Protein AF-0000000084949164 (afdb_homodimer)

Nearest PDB structures (foldseek):
  7dkm-assembly1_A  TM=8.802E-01  e=1.408E-26  Homo sapiens
  6rih-assembly1_B  TM=8.569E-01  e=6.560E-25  Homo sapiens
  6bii-assembly1_B  TM=7.838E-01  e=1.139E-25  Pyrococcus yayanosii CH1
  4g2n-assembly1_A  TM=8.107E-01  e=1.760E-22  Polaromonas sp. JS666
  5v72-assembly2_B  TM=7.935E-01  e=1.151E-20  Sinorhizobium meliloti 1021

Organism: Flavobacterium columnare (strain ATCC 49512 / CIP 103533 / TG 44/87) (NCBI:txid1041826)

Secondary structure (DSSP, 8-state):
-EEEETT---HHHHHHHHHTT-EEE-----GGGHHHHHHHTT--EEEE-SSS-EEHHHHHH-TT--EEEESSS--TTEE--TT-SS-PEEE--TTTTHHHHHHHHHHHHHHHHTTHHHHHHHHHHHTTTSHHHHHHHTTTB--STTPEEEEE--SHHHHHHHHHHHHTT-EEEEE-SS-EEEEEEEE-TTS-EEEEEEEEE-HHHHTTT-SEEEE-----SS-SBSHHHHHHSPTTEEEEE-S-GGGB-HHHHHHHHHTTSEEEEEES--TTTTS--HHHHH-TTEEE-SS-TT-BHHHHHHHHHHHHHHHHHHH-/-EEEETT---HHHHHHHHHTT-EEE-----GGGHHHHHHHTT--EEEE-SSS-EEHHHHHH-TT--EEEESSS--TTEE--TTSSS-PEEE--TTTTHHHHHHHHHHHHHHHHTTHHHHHHHHHHHTTTSHHHHHHHTTTB--STTPEEEEE--SHHHHHHHHHHHHTT-EEEEE-SS-EEEEEEEE-TTS-EEEEEEEEE-HHHHTTT-SEEEE-----SS-SBSHHHHHHSPTTEEEEE-S-GGGB-HHHHHHHHHTTSEEEEEES--TTTTS--HHHHH-TTEEE-SS-TT-BHHHHHHHHHHHHHHHHHHH-

Structure (mmCIF, N/CA/C/O backbone):
data_AF-0000000084949164-model_v1
#
loop_
_entity.id
_entity.type
_entity.pdbx_description
1 polymer 'D-3-phosphoglycerate dehydrogenase'
#
loop_
_atom_site.group_PDB
_atom_site.id
_atom_site.type_symbol
_atom_site.label_atom_id
_atom_site.label_alt_id
_atom_site.label_comp_id
_atom_site.label_asym_id
_atom_site.label_entity_id
_atom_site.label_seq_id
_atom_site.pdbx_PDB_ins_code
_atom_site.Cartn_x
_atom_site.Cartn_y
_atom_site.Cartn_z
_atom_site.occupancy
_atom_site.B_iso_or_equiv
_atom_site.auth_seq_id
_atom_site.auth_comp_id
_atom_site.auth_asym_id
_atom_site.auth_atom_id
_atom_site.pdbx_PDB_model_num
ATOM 1 N N . MET A 1 1 ? -8.484 35.375 24.781 1 91.06 1 MET A N 1
ATOM 2 C CA . MET A 1 1 ? -7.48 35.562 23.75 1 91.06 1 MET A CA 1
ATOM 3 C C . MET A 1 1 ? -8.031 35.188 22.375 1 91.06 1 MET A C 1
ATOM 5 O O . MET A 1 1 ? -8.828 34.25 22.25 1 91.06 1 MET A O 1
ATOM 9 N N . LYS A 1 2 ? -7.645 36.031 21.406 1 96.62 2 LYS A N 1
ATOM 10 C CA . LYS A 1 2 ? -8.18 35.844 20.062 1 96.62 2 LYS A CA 1
ATOM 11 C C . LYS A 1 2 ? -7.168 35.125 19.156 1 96.62 2 LYS A C 1
ATOM 13 O O . LYS A 1 2 ? -5.988 35.469 19.141 1 96.62 2 LYS A O 1
ATOM 18 N N . ILE A 1 3 ? -7.68 34.062 18.562 1 98.12 3 ILE A N 1
ATOM 19 C CA . ILE A 1 3 ? -6.871 33.219 17.688 1 98.12 3 ILE A CA 1
ATOM 20 C C . ILE A 1 3 ? -7.383 33.344 16.25 1 98.12 3 ILE A C 1
ATOM 22 O O . ILE A 1 3 ? -8.594 33.344 16.016 1 98.12 3 ILE A O 1
ATOM 26 N N . LEU A 1 4 ? -6.512 33.562 15.312 1 98.44 4 LEU A N 1
ATOM 27 C CA . LEU A 1 4 ? -6.848 33.375 13.906 1 98.44 4 LEU A CA 1
ATOM 28 C C . LEU A 1 4 ? -6.23 32.062 13.375 1 98.44 4 LEU A C 1
ATOM 30 O O . LEU A 1 4 ? -5.008 31.922 13.359 1 98.44 4 LEU A O 1
ATOM 34 N N . ALA A 1 5 ? -7.074 31.156 13.047 1 98 5 ALA A N 1
ATOM 35 C CA . ALA A 1 5 ? -6.641 29.953 12.32 1 98 5 ALA A CA 1
ATOM 36 C C . ALA A 1 5 ? -6.793 30.156 10.812 1 98 5 ALA A C 1
ATOM 38 O O . ALA A 1 5 ? -7.785 29.703 10.227 1 98 5 ALA A O 1
ATOM 39 N N . ASN A 1 6 ? -5.746 30.734 10.234 1 96.94 6 ASN A N 1
ATOM 40 C CA . ASN A 1 6 ? -5.852 31.203 8.859 1 96.94 6 ASN A CA 1
ATOM 41 C C . ASN A 1 6 ? -6.016 30.047 7.875 1 96.94 6 ASN A C 1
ATOM 43 O O . ASN A 1 6 ? -6.598 30.219 6.801 1 96.94 6 ASN A O 1
ATOM 47 N N . ASP A 1 7 ? -5.516 28.859 8.219 1 93.19 7 ASP A N 1
ATOM 48 C CA . ASP A 1 7 ? -5.613 27.703 7.332 1 93.19 7 ASP A CA 1
ATOM 49 C C . ASP A 1 7 ? -6.531 26.625 7.93 1 93.19 7 ASP A C 1
ATOM 51 O O . ASP A 1 7 ? -6.434 25.453 7.57 1 93.19 7 ASP A O 1
ATOM 55 N N . GLY A 1 8 ? -7.27 27.078 8.922 1 93.5 8 GLY A N 1
ATOM 56 C CA . GLY A 1 8 ? -8.289 26.203 9.477 1 93.5 8 GLY A CA 1
ATOM 57 C C . GLY A 1 8 ? -7.801 25.422 10.68 1 93.5 8 GLY A C 1
ATOM 58 O O . GLY A 1 8 ? -6.598 25.375 10.953 1 93.5 8 GLY A O 1
ATOM 59 N N . LEU A 1 9 ? -8.766 24.922 11.414 1 95.75 9 LEU A N 1
ATOM 60 C CA . LEU A 1 9 ? -8.594 24 12.531 1 95.75 9 LEU A CA 1
ATOM 61 C C . LEU A 1 9 ? -9.711 22.953 12.562 1 95.75 9 LEU A C 1
ATOM 63 O O . LEU A 1 9 ? -10.828 23.234 12.125 1 95.75 9 LEU A O 1
ATOM 67 N N . SER A 1 10 ? -9.312 21.812 13.094 1 95.69 10 SER A N 1
ATOM 68 C CA . SER A 1 10 ? -10.336 20.781 13.195 1 95.69 10 SER A CA 1
ATOM 69 C C . SER A 1 10 ? -11.438 21.188 14.172 1 95.69 10 SER A C 1
ATOM 71 O O . SER A 1 10 ? -11.211 22 15.07 1 95.69 10 SER A O 1
ATOM 73 N N . ASN A 1 11 ? -12.617 20.594 14.039 1 96 11 ASN A N 1
ATOM 74 C CA . ASN A 1 11 ? -13.742 20.891 14.914 1 96 11 ASN A CA 1
ATOM 75 C C . ASN A 1 11 ? -13.43 20.562 16.375 1 96 11 ASN A C 1
ATOM 77 O O . ASN A 1 11 ? -13.805 21.297 17.281 1 96 11 ASN A O 1
ATOM 81 N N . GLN A 1 12 ? -12.773 19.516 16.516 1 96.19 12 GLN A N 1
ATOM 82 C CA . GLN A 1 12 ? -12.422 19.125 17.875 1 96.19 12 GLN A CA 1
ATOM 83 C C . GLN A 1 12 ? -11.484 20.141 18.531 1 96.19 12 GLN A C 1
ATOM 85 O O . GLN A 1 12 ? -11.625 20.453 19.719 1 96.19 12 GLN A O 1
ATOM 90 N N . ALA A 1 13 ? -10.578 20.594 17.766 1 97.25 13 ALA A N 1
ATOM 91 C CA . ALA A 1 13 ? -9.648 21.594 18.281 1 97.25 13 ALA A CA 1
ATOM 92 C C . ALA A 1 13 ? -10.367 22.906 18.578 1 97.25 13 ALA A C 1
ATOM 94 O O . ALA A 1 13 ? -10.055 23.578 19.562 1 97.25 13 ALA A O 1
ATOM 95 N N . LEU A 1 14 ? -11.312 23.266 17.719 1 97.38 14 LEU A N 1
ATOM 96 C CA . LEU A 1 14 ? -12.109 24.469 17.953 1 97.38 14 LEU A CA 1
ATOM 97 C C . LEU A 1 14 ? -12.891 24.375 19.25 1 97.38 14 LEU A C 1
ATOM 99 O O . LEU A 1 14 ? -12.93 25.312 20.031 1 97.38 14 LEU A O 1
ATOM 103 N N . LEU A 1 15 ? -13.422 23.219 19.453 1 97.25 15 LEU A N 1
ATOM 104 C CA . LEU A 1 15 ? -14.188 22.984 20.672 1 97.25 15 LEU A CA 1
ATOM 105 C C . LEU A 1 15 ? -13.281 23.031 21.906 1 97.25 15 LEU A C 1
ATOM 107 O O . LEU A 1 15 ? -13.656 23.609 22.922 1 97.25 15 LEU A O 1
ATOM 111 N N . LEU A 1 16 ? -12.164 22.453 21.797 1 97.06 16 LEU A N 1
ATOM 112 C CA . LEU A 1 16 ? -11.195 22.438 22.891 1 97.06 16 LEU A CA 1
ATOM 113 C C . LEU A 1 16 ? -10.789 23.875 23.25 1 97.06 16 LEU A C 1
ATOM 115 O O . LEU A 1 16 ? -10.742 24.219 24.438 1 97.06 16 LEU A O 1
ATOM 119 N N . LEU A 1 1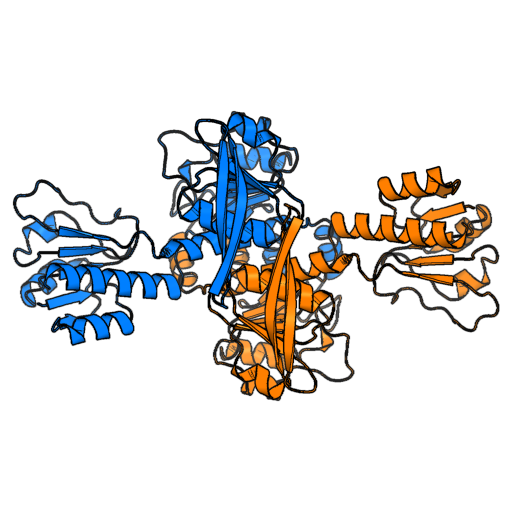7 ? -10.516 24.688 22.281 1 97.75 17 LEU A N 1
ATOM 120 C CA . LEU A 1 17 ? -10.094 26.062 22.5 1 97.75 17 LEU A CA 1
ATOM 121 C C . LEU A 1 17 ? -11.234 26.906 23.062 1 97.75 17 LEU A C 1
ATOM 123 O O . LEU A 1 17 ? -11.039 27.719 23.969 1 97.75 17 LEU A O 1
ATOM 127 N N . ASP A 1 18 ? -12.398 26.641 22.516 1 96.81 18 ASP A N 1
ATOM 128 C CA . ASP A 1 18 ? -13.586 27.359 22.984 1 96.81 18 ASP A CA 1
ATOM 129 C C . ASP A 1 18 ? -13.859 27.047 24.453 1 96.81 18 ASP A C 1
ATOM 131 O O . ASP A 1 18 ? -14.141 27.938 25.25 1 96.81 18 ASP A O 1
ATOM 135 N N . ASN A 1 19 ? -13.766 25.797 24.734 1 96.94 19 ASN A N 1
ATOM 136 C CA . ASN A 1 19 ? -13.992 25.344 26.109 1 96.94 19 ASN A CA 1
ATOM 137 C C . ASN A 1 19 ? -12.984 25.953 27.078 1 96.94 19 ASN A C 1
ATOM 139 O O . ASN A 1 19 ? -13.195 25.969 28.281 1 96.94 19 ASN A O 1
ATOM 143 N N . ASN A 1 20 ? -11.938 26.406 26.594 1 96.56 20 ASN A N 1
ATOM 144 C CA . ASN A 1 20 ? -10.906 27.031 27.422 1 96.56 20 ASN A CA 1
ATOM 145 C C . ASN A 1 20 ? -10.859 28.531 27.219 1 96.56 20 ASN A C 1
ATOM 147 O O . ASN A 1 20 ? -9.82 29.172 27.453 1 96.56 20 ASN A O 1
ATOM 151 N N . ARG A 1 21 ? -11.898 29.125 26.625 1 94.81 21 ARG A N 1
ATOM 152 C CA . ARG A 1 21 ? -12.203 30.547 26.594 1 94.81 21 ARG A CA 1
ATOM 153 C C . ARG A 1 21 ? -11.32 31.281 25.594 1 94.81 21 ARG A C 1
ATOM 155 O O . ARG A 1 21 ? -10.984 32.438 25.781 1 94.81 21 ARG A O 1
ATOM 162 N N . PHE A 1 22 ? -10.883 30.5 24.578 1 97.19 22 PHE A N 1
ATOM 163 C CA . PHE A 1 22 ? -10.242 31.141 23.438 1 97.19 22 PHE A CA 1
ATOM 164 C C . PHE A 1 22 ? -11.266 31.453 22.359 1 97.19 22 PHE A C 1
ATOM 166 O O . PHE A 1 22 ? -12.172 30.656 22.094 1 97.19 22 PHE A O 1
ATOM 173 N N . GLU A 1 23 ? -11.172 32.562 21.828 1 97.25 23 GLU A N 1
ATOM 174 C CA . GLU A 1 23 ? -11.977 32.906 20.656 1 97.25 23 GLU A CA 1
ATOM 175 C C . GLU A 1 23 ? -11.227 32.625 19.359 1 97.25 23 GLU A C 1
ATOM 177 O O . GLU A 1 23 ? -10.188 33.25 19.094 1 97.25 23 GLU A O 1
ATOM 182 N N . VAL A 1 24 ? -11.789 31.703 18.578 1 97.75 24 VAL A N 1
ATOM 183 C CA . VAL A 1 24 ? -11.07 31.297 17.391 1 97.75 24 VAL A CA 1
ATOM 184 C C . VAL A 1 24 ? -11.805 31.797 16.141 1 97.75 24 VAL A C 1
ATOM 186 O O . VAL A 1 24 ? -13 31.547 15.977 1 97.75 24 VAL A O 1
ATOM 189 N N . LEU A 1 25 ? -11.117 32.594 15.312 1 97.62 25 LEU A N 1
ATOM 190 C CA . LEU A 1 25 ? -11.578 32.969 13.977 1 97.62 25 LEU A CA 1
ATOM 191 C C . LEU A 1 25 ? -10.969 32.062 12.914 1 97.62 25 LEU A C 1
ATOM 193 O O . LEU A 1 25 ? -9.766 31.812 12.906 1 97.62 25 LEU A O 1
ATOM 197 N N . THR A 1 26 ? -11.797 31.5 12.023 1 96.38 26 THR A N 1
ATOM 198 C CA . THR A 1 26 ? -11.312 30.547 11.047 1 96.38 26 THR A CA 1
ATOM 199 C C . THR A 1 26 ? -11.414 31.109 9.633 1 96.38 26 THR A C 1
ATOM 201 O O . THR A 1 26 ? -11.25 30.375 8.648 1 96.38 26 THR A O 1
ATOM 204 N N . THR A 1 27 ? -11.617 32.375 9.547 1 94.5 27 THR A N 1
ATOM 205 C CA . THR A 1 27 ? -11.703 33.031 8.242 1 94.5 27 THR A CA 1
ATOM 206 C C . THR A 1 27 ? -10.352 33 7.543 1 94.5 27 THR A C 1
ATOM 208 O O . THR A 1 27 ? -9.336 33.406 8.125 1 94.5 27 THR A O 1
ATOM 211 N N . LYS A 1 28 ? -10.359 32.5 6.289 1 95.62 28 LYS A N 1
ATOM 212 C CA . LYS A 1 28 ? -9.125 32.531 5.52 1 95.62 28 LYS A CA 1
ATOM 213 C C . LYS A 1 28 ? -8.812 33.938 5.027 1 95.62 28 LYS A C 1
ATOM 215 O O . LYS A 1 28 ? -9.57 34.5 4.227 1 95.62 28 LYS A O 1
ATOM 220 N N . VAL A 1 29 ? -7.738 34.5 5.52 1 96.5 29 VAL A N 1
ATOM 221 C CA . VAL A 1 29 ? -7.312 35.844 5.145 1 96.5 29 VAL A CA 1
ATOM 222 C C . VAL A 1 29 ? -6.191 35.781 4.109 1 96.5 29 VAL A C 1
ATOM 224 O O . VAL A 1 29 ? -5.242 35 4.273 1 96.5 29 VAL A O 1
ATOM 227 N N . ALA A 1 30 ? -6.359 36.531 3.033 1 95.75 30 ALA A N 1
ATOM 228 C CA . ALA A 1 30 ? -5.348 36.562 1.979 1 95.75 30 ALA A CA 1
ATOM 229 C C . ALA A 1 30 ? -4.023 37.094 2.51 1 95.75 30 ALA A C 1
ATOM 231 O O . ALA A 1 30 ? -4.004 37.969 3.381 1 95.75 30 ALA A O 1
ATOM 232 N N . GLN A 1 31 ? -3.068 36.594 1.89 1 94.81 31 GLN A N 1
ATOM 233 C CA . GLN A 1 31 ? -1.706 36.938 2.291 1 94.81 31 GLN A CA 1
ATOM 234 C C . GLN A 1 31 ? -1.522 38.438 2.406 1 94.81 31 GLN A C 1
ATOM 236 O O . GLN A 1 31 ? -0.971 38.938 3.395 1 94.81 31 GLN A O 1
ATOM 241 N N . GLU A 1 32 ? -2.02 39.219 1.456 1 94.5 32 GLU A N 1
ATOM 242 C CA . GLU A 1 32 ? -1.801 40.656 1.359 1 94.5 32 GLU A CA 1
ATOM 243 C C . GLU A 1 32 ? -2.605 41.406 2.414 1 94.5 32 GLU A C 1
ATOM 245 O O . GLU A 1 32 ? -2.289 42.562 2.742 1 94.5 32 GLU A O 1
ATOM 250 N N . GLN A 1 33 ? -3.551 40.75 2.994 1 96.81 33 GLN A N 1
ATOM 251 C CA . GLN A 1 33 ? -4.434 41.406 3.951 1 96.81 33 GLN A CA 1
ATOM 252 C C . GLN A 1 33 ? -4.172 40.938 5.371 1 96.81 33 GLN A C 1
ATOM 254 O O . GLN A 1 33 ? -4.789 41.406 6.324 1 96.81 33 GLN A O 1
ATOM 259 N N . LEU A 1 34 ? -3.293 40.031 5.496 1 97.56 34 LEU A N 1
ATOM 260 C CA . LEU A 1 34 ? -3.109 39.281 6.742 1 97.56 34 LEU A CA 1
ATOM 261 C C . LEU A 1 34 ? -2.754 40.25 7.887 1 97.56 34 LEU A C 1
ATOM 263 O O . LEU A 1 34 ? -3.393 40.219 8.938 1 97.56 34 LEU A O 1
ATOM 267 N N . SER A 1 35 ? -1.786 41.125 7.715 1 96.62 35 SER A N 1
ATOM 268 C CA . SER A 1 35 ? -1.343 42.062 8.758 1 96.62 35 SER A CA 1
ATOM 269 C C . SER A 1 35 ? -2.475 42.969 9.195 1 96.62 35 SER A C 1
ATOM 271 O O . SER A 1 35 ? -2.678 43.188 10.391 1 96.62 35 SER A O 1
ATOM 273 N N . ASN A 1 36 ? -3.117 43.5 8.18 1 97.38 36 ASN A N 1
ATOM 274 C CA . ASN A 1 36 ? -4.238 44.406 8.477 1 97.38 36 ASN A CA 1
ATOM 275 C C . ASN A 1 36 ? -5.316 43.688 9.289 1 97.38 36 ASN A C 1
ATOM 277 O O . ASN A 1 36 ? -5.875 44.25 10.227 1 97.38 36 ASN A O 1
ATOM 281 N N . TYR A 1 37 ? -5.645 42.5 8.875 1 97.94 37 TYR A N 1
ATOM 282 C CA . TYR A 1 37 ? -6.66 41.719 9.57 1 97.94 37 TYR A CA 1
ATOM 283 C C . TYR A 1 37 ? -6.234 41.438 11.008 1 97.94 37 TYR A C 1
ATOM 285 O O . TYR A 1 37 ? -7.039 41.562 11.938 1 97.94 37 TYR A O 1
ATOM 293 N N . LEU A 1 38 ? -5.023 41 11.18 1 97.62 38 LEU A N 1
ATOM 294 C CA . LEU A 1 38 ? -4.488 40.719 12.5 1 97.62 38 LEU A CA 1
ATOM 295 C C . LEU A 1 38 ? -4.602 41.906 13.422 1 97.62 38 LEU A C 1
ATOM 297 O O . LEU A 1 38 ? -5.004 41.781 14.578 1 97.62 38 LEU A O 1
ATOM 301 N N . ASN A 1 39 ? -4.273 43.094 12.891 1 97.38 39 ASN A N 1
ATOM 302 C CA . ASN A 1 39 ? -4.332 44.312 13.68 1 97.38 39 ASN A CA 1
ATOM 303 C C . ASN A 1 39 ? -5.77 44.719 13.984 1 97.38 39 ASN A C 1
ATOM 305 O O . ASN A 1 39 ? -6.109 45.031 15.133 1 97.38 39 ASN A O 1
ATOM 309 N N . LYS A 1 40 ? -6.512 44.719 12.898 1 97.38 40 LYS A N 1
ATOM 310 C CA . LYS A 1 40 ? -7.902 45.156 13.023 1 97.38 40 LYS A CA 1
ATOM 311 C C . LYS A 1 40 ? -8.648 44.312 14.055 1 97.38 40 LYS A C 1
ATOM 313 O O . LYS A 1 40 ? -9.477 44.812 14.805 1 97.38 40 LYS A O 1
ATOM 318 N N . ASN A 1 41 ? -8.352 43.062 14.109 1 97.38 41 ASN A N 1
ATOM 319 C CA . ASN A 1 41 ? -9.086 42.156 14.984 1 97.38 41 ASN A CA 1
ATOM 320 C C . ASN A 1 41 ? -8.32 41.844 16.266 1 97.38 41 ASN A C 1
ATOM 322 O O . ASN A 1 41 ? -8.719 41 17.047 1 97.38 41 ASN A O 1
ATOM 326 N N . GLN A 1 42 ? -7.172 42.469 16.484 1 97 42 GLN A N 1
ATOM 327 C CA . GLN A 1 42 ? -6.359 42.344 17.688 1 97 42 GLN A CA 1
ATOM 328 C C . GLN A 1 42 ? -6.008 40.875 17.969 1 97 42 GLN A C 1
ATOM 330 O O . GLN A 1 42 ? -6.18 40.406 19.094 1 97 42 GLN A O 1
ATOM 335 N N . ILE A 1 43 ? -5.66 40.188 16.891 1 97.44 43 ILE A N 1
ATOM 336 C CA . ILE A 1 43 ? -5.316 38.781 17.016 1 97.44 43 ILE A CA 1
ATOM 337 C C . ILE A 1 43 ? -4.031 38.625 17.812 1 97.44 43 ILE A C 1
ATOM 339 O O . ILE A 1 43 ? -3.041 39.312 17.547 1 97.44 43 ILE A O 1
ATOM 343 N N . GLU A 1 44 ? -4.02 37.719 18.766 1 96.69 44 GLU A N 1
ATOM 344 C CA . GLU A 1 44 ? -2.852 37.469 19.609 1 96.69 44 GLU A CA 1
ATOM 345 C C . GLU A 1 44 ? -2.137 36.188 19.188 1 96.69 44 GLU A C 1
ATOM 347 O O . GLU A 1 44 ? -0.938 36.031 19.438 1 96.69 44 GLU A O 1
ATOM 352 N N . ILE A 1 45 ? -2.889 35.219 18.656 1 97.44 45 ILE A N 1
ATOM 353 C CA . ILE A 1 45 ? -2.346 33.938 18.234 1 97.44 45 ILE A CA 1
ATOM 354 C C . ILE A 1 45 ? -2.723 33.656 16.781 1 97.44 45 ILE A C 1
ATOM 356 O O . ILE A 1 45 ? -3.896 33.75 16.422 1 97.44 45 ILE A O 1
ATOM 360 N N . LEU A 1 46 ? -1.735 33.406 15.992 1 97.69 46 LEU A N 1
ATOM 361 C CA . LEU A 1 46 ? -1.943 33.062 14.586 1 97.69 46 LEU A CA 1
ATOM 362 C C . LEU A 1 46 ? -1.558 31.609 14.32 1 97.69 46 LEU A C 1
ATOM 364 O O . LEU A 1 46 ? -0.43 31.203 14.609 1 97.69 46 LEU A O 1
ATOM 368 N N . ILE A 1 47 ? -2.504 30.828 13.867 1 97.38 47 ILE A N 1
ATOM 369 C CA . ILE A 1 47 ? -2.256 29.438 13.484 1 97.38 47 ILE A CA 1
ATOM 370 C C . ILE A 1 47 ? -2.27 29.328 11.961 1 97.38 47 ILE A C 1
ATOM 372 O O . ILE A 1 47 ? -3.213 29.766 11.305 1 97.38 47 ILE A O 1
ATOM 376 N N . VAL A 1 48 ? -1.194 28.766 11.453 1 96 48 VAL A N 1
ATOM 377 C CA . VAL A 1 48 ? -1.091 28.703 10 1 96 48 VAL A CA 1
ATOM 378 C C . VAL A 1 48 ? -0.634 27.312 9.57 1 96 48 VAL A C 1
ATOM 380 O O . VAL A 1 48 ? -0.067 26.562 10.375 1 96 48 VAL A O 1
ATOM 383 N N . GLY A 1 49 ? -1.026 26.984 8.344 1 91.94 49 GLY A N 1
ATOM 384 C CA . GLY A 1 49 ? -0.441 25.844 7.656 1 91.94 49 GLY A CA 1
ATOM 385 C C . GLY A 1 49 ? 0.666 26.234 6.691 1 91.94 49 GLY A C 1
ATOM 386 O O . GLY A 1 49 ? 1.349 27.234 6.898 1 91.94 49 GLY A O 1
ATOM 387 N N . ASN A 1 50 ? 0.885 25.375 5.676 1 84.62 50 ASN A N 1
ATOM 388 C CA . ASN A 1 50 ? 1.952 25.609 4.707 1 84.62 50 ASN A CA 1
ATOM 389 C C . ASN A 1 50 ? 1.603 26.75 3.744 1 84.62 50 ASN A C 1
ATOM 391 O O . ASN A 1 50 ? 2.492 27.375 3.174 1 84.62 50 ASN A O 1
ATOM 395 N N . ALA A 1 51 ? 0.362 27.047 3.615 1 83.19 51 ALA A N 1
ATOM 396 C CA . ALA A 1 51 ? -0.115 27.969 2.588 1 83.19 51 ALA A CA 1
ATOM 397 C C . ALA A 1 51 ? 0.138 29.422 2.99 1 83.19 51 ALA A C 1
ATOM 399 O O . ALA A 1 51 ? 0.283 30.281 2.131 1 83.19 51 ALA A O 1
ATOM 400 N N . THR A 1 52 ? 0.172 29.719 4.266 1 92.31 52 THR A N 1
ATOM 401 C CA . THR A 1 52 ? 0.348 31.078 4.773 1 92.31 52 THR A CA 1
ATOM 402 C C . THR A 1 52 ? 1.82 31.359 5.055 1 92.31 52 THR A C 1
ATOM 404 O O . THR A 1 52 ? 2.479 30.609 5.77 1 92.31 52 THR A O 1
ATOM 407 N N . LYS A 1 53 ? 2.279 32.438 4.492 1 93.5 53 LYS A N 1
ATOM 408 C CA . LYS A 1 53 ? 3.668 32.844 4.699 1 93.5 53 LYS A CA 1
ATOM 409 C C . LYS A 1 53 ? 3.781 33.906 5.793 1 93.5 53 LYS A C 1
ATOM 411 O O . LYS A 1 53 ? 2.984 34.844 5.84 1 93.5 53 LYS A O 1
ATOM 416 N N . ILE A 1 54 ? 4.703 33.688 6.621 1 94.62 54 ILE A N 1
ATOM 417 C CA . ILE A 1 54 ? 4.961 34.625 7.703 1 94.62 54 ILE A CA 1
ATOM 418 C C . ILE A 1 54 ? 6.383 35.156 7.59 1 94.62 54 ILE A C 1
ATOM 420 O O . ILE A 1 54 ? 7.348 34.406 7.648 1 94.62 54 ILE A O 1
ATOM 424 N N . ASN A 1 55 ? 6.477 36.406 7.32 1 93.06 55 ASN A N 1
ATOM 425 C CA . ASN A 1 55 ? 7.781 37.062 7.27 1 93.06 55 ASN A CA 1
ATOM 426 C C . ASN A 1 55 ? 7.934 38.094 8.383 1 93.06 55 ASN A C 1
ATOM 428 O O . ASN A 1 55 ? 7.004 38.312 9.164 1 93.06 55 ASN A O 1
ATOM 432 N N . GLN A 1 56 ? 9.078 38.719 8.391 1 91.31 56 GLN A N 1
ATOM 433 C CA . GLN A 1 56 ? 9.422 39.625 9.469 1 91.31 56 GLN A CA 1
ATOM 434 C C . GLN A 1 56 ? 8.492 40.844 9.469 1 91.31 56 GLN A C 1
ATOM 436 O O . GLN A 1 56 ? 8.18 41.375 10.531 1 91.31 56 GLN A O 1
ATOM 441 N N . SER A 1 57 ? 8.016 41.219 8.328 1 91.88 57 SER A N 1
ATOM 442 C CA . SER A 1 57 ? 7.133 42.375 8.203 1 91.88 57 SER A CA 1
ATOM 443 C C . SER A 1 57 ? 5.852 42.188 9.008 1 91.88 57 SER A C 1
ATOM 445 O O . SER A 1 57 ? 5.359 43.156 9.625 1 91.88 57 SER A O 1
ATOM 447 N N . ILE A 1 58 ? 5.336 40.969 8.992 1 92.94 58 ILE A N 1
ATOM 448 C CA . ILE A 1 58 ? 4.117 40.688 9.742 1 92.94 58 ILE A CA 1
ATOM 449 C C . ILE A 1 58 ? 4.375 40.875 11.234 1 92.94 58 ILE A C 1
ATOM 451 O O . ILE A 1 58 ? 3.553 41.438 11.945 1 92.94 58 ILE A O 1
ATOM 455 N N . ILE A 1 59 ? 5.48 40.406 11.68 1 91.25 59 ILE A N 1
ATOM 456 C CA . ILE A 1 59 ? 5.84 40.5 13.094 1 91.25 59 ILE A CA 1
ATOM 457 C C . ILE A 1 59 ? 5.984 41.969 13.492 1 91.25 59 ILE A C 1
ATOM 459 O O . ILE A 1 59 ? 5.504 42.375 14.547 1 91.25 59 ILE A O 1
ATOM 463 N N . ASN A 1 60 ? 6.59 42.75 12.594 1 90.25 60 ASN A N 1
ATOM 464 C CA . ASN A 1 60 ? 6.867 44.156 12.867 1 90.25 60 ASN A CA 1
ATOM 465 C C . ASN A 1 60 ? 5.59 44.969 12.891 1 90.25 60 ASN A C 1
ATOM 467 O O . ASN A 1 60 ? 5.504 45.969 13.609 1 90.25 60 ASN A O 1
ATOM 471 N N . THR A 1 61 ? 4.66 44.531 12.188 1 92.75 61 THR A N 1
ATOM 472 C CA . THR A 1 61 ? 3.488 45.375 11.992 1 92.75 61 THR A CA 1
ATOM 473 C C . THR A 1 61 ? 2.328 44.906 12.859 1 92.75 61 THR A C 1
ATOM 475 O O . THR A 1 61 ? 1.269 45.531 12.891 1 92.75 61 THR A O 1
ATOM 478 N N . CYS A 1 62 ? 2.484 43.812 13.516 1 94.38 62 CYS A N 1
ATOM 479 C CA . CYS A 1 62 ? 1.422 43.281 14.359 1 94.38 62 CYS A CA 1
ATOM 480 C C . CYS A 1 62 ? 1.892 43.125 15.805 1 94.38 62 CYS A C 1
ATOM 482 O O . CYS A 1 62 ? 2.111 42.031 16.266 1 94.38 62 CYS A O 1
ATOM 484 N N . PRO A 1 63 ? 1.856 44.188 16.562 1 91.44 63 PRO A N 1
ATOM 485 C CA . PRO A 1 63 ? 2.432 44.156 17.906 1 91.44 63 PRO A CA 1
ATOM 486 C C . PRO A 1 63 ? 1.633 43.281 18.875 1 91.44 63 PRO A C 1
ATOM 488 O O . PRO A 1 63 ? 2.162 42.875 19.906 1 91.44 63 PRO A O 1
ATOM 491 N N . ASN A 1 64 ? 0.39 43.031 18.578 1 93.75 64 ASN A N 1
ATOM 492 C CA . ASN A 1 64 ? -0.437 42.25 19.484 1 93.75 64 ASN A CA 1
ATOM 493 C C . ASN A 1 64 ? -0.133 40.75 19.344 1 93.75 64 ASN A C 1
ATOM 495 O O . ASN A 1 64 ? -0.522 39.969 20.203 1 93.75 64 ASN A O 1
ATOM 499 N N . LEU A 1 65 ? 0.445 40.344 18.25 1 94.75 65 LEU A N 1
ATOM 500 C CA . LEU A 1 65 ? 0.727 38.938 17.984 1 94.75 65 LEU A CA 1
ATOM 501 C C . LEU A 1 65 ? 1.759 38.406 18.953 1 94.75 65 LEU A C 1
ATOM 503 O O . LEU A 1 65 ? 2.846 38.969 19.094 1 94.75 65 LEU A O 1
ATOM 507 N N . LYS A 1 66 ? 1.391 37.312 19.609 1 93.31 66 LYS A N 1
ATOM 508 C CA . LYS A 1 66 ? 2.264 36.75 20.641 1 93.31 66 LYS A CA 1
ATOM 509 C C . LYS A 1 66 ? 2.74 35.375 20.25 1 93.31 66 LYS A C 1
ATOM 511 O O . LYS A 1 66 ? 3.836 34.938 20.641 1 93.31 66 LYS A O 1
ATOM 516 N N . ILE A 1 67 ? 1.915 34.625 19.578 1 95.25 67 ILE A N 1
ATOM 517 C CA . ILE A 1 67 ? 2.207 33.219 19.266 1 95.25 67 ILE A CA 1
ATOM 518 C C . ILE A 1 67 ? 1.907 32.938 17.781 1 95.25 67 ILE A C 1
ATOM 520 O O . ILE A 1 67 ? 0.896 33.406 17.266 1 95.25 67 ILE A O 1
ATOM 524 N N . ILE A 1 68 ? 2.754 32.281 17.141 1 95.75 68 ILE A N 1
ATOM 525 C CA . ILE A 1 68 ? 2.51 31.703 15.828 1 95.75 68 ILE A CA 1
ATOM 526 C C . ILE A 1 68 ? 2.594 30.188 15.906 1 95.75 68 ILE A C 1
ATOM 528 O O . ILE A 1 68 ? 3.613 29.625 16.328 1 95.75 68 ILE A O 1
ATOM 532 N N . GLY A 1 69 ? 1.49 29.578 15.633 1 95.69 69 GLY A N 1
ATOM 533 C CA . GLY A 1 69 ? 1.431 28.125 15.609 1 95.69 69 GLY A CA 1
ATOM 534 C C . GLY A 1 69 ? 1.402 27.547 14.203 1 95.69 69 GLY A C 1
ATOM 535 O O . GLY A 1 69 ? 0.48 27.828 13.438 1 95.69 69 GLY A O 1
ATOM 536 N N . LYS A 1 70 ? 2.363 26.844 13.914 1 95.44 70 LYS A N 1
ATOM 537 C CA . LYS A 1 70 ? 2.438 26.141 12.625 1 95.44 70 LYS A CA 1
ATOM 538 C C . LYS A 1 70 ? 1.886 24.734 12.727 1 95.44 70 LYS A C 1
ATOM 540 O O . LYS A 1 70 ? 2.369 23.922 13.531 1 95.44 70 LYS A O 1
ATOM 545 N N . LEU A 1 71 ? 0.853 24.453 11.906 1 93.5 71 LEU A N 1
ATOM 546 C CA . LEU A 1 71 ? 0.38 23.078 11.789 1 93.5 71 LEU A CA 1
ATOM 547 C C . LEU A 1 71 ? 1.304 22.25 10.891 1 93.5 71 LEU A C 1
ATOM 549 O O . LEU A 1 71 ? 1.16 22.266 9.664 1 93.5 71 LEU A O 1
ATOM 553 N N . GLY A 1 72 ? 2.164 21.469 11.461 1 89.12 72 GLY A N 1
ATOM 554 C CA . GLY A 1 72 ? 3.145 20.688 10.734 1 89.12 72 GLY A CA 1
ATOM 555 C C . GLY A 1 72 ? 4.516 20.688 11.383 1 89.12 72 GLY A C 1
ATOM 556 O O . GLY A 1 72 ? 4.742 21.406 12.359 1 89.12 72 GLY A O 1
ATOM 557 N N . LEU A 1 73 ? 5.379 19.906 10.867 1 78.69 73 LEU A N 1
ATOM 558 C CA . LEU A 1 73 ? 6.734 19.812 11.398 1 78.69 73 LEU A CA 1
ATOM 559 C C . LEU A 1 73 ? 7.625 20.906 10.82 1 78.69 73 LEU A C 1
ATOM 561 O O . LEU A 1 73 ? 8.359 21.562 11.555 1 78.69 73 LEU A O 1
ATOM 565 N N . GLU A 1 74 ? 7.535 21.094 9.523 1 75.94 74 GLU A N 1
ATOM 566 C CA . GLU A 1 74 ? 8.398 22.031 8.805 1 75.94 74 GLU A CA 1
ATOM 567 C C . GLU A 1 74 ? 7.906 23.469 8.953 1 75.94 74 GLU A C 1
ATOM 569 O O . GLU A 1 74 ? 6.703 23.719 8.914 1 75.94 74 GLU A O 1
ATOM 574 N N . MET A 1 75 ? 8.812 24.391 9.148 1 82.44 75 MET A N 1
ATOM 575 C CA . MET A 1 75 ? 8.461 25.797 9.359 1 82.44 75 MET A CA 1
ATOM 576 C C . MET A 1 75 ? 9.047 26.672 8.266 1 82.44 75 MET A C 1
ATOM 578 O O . MET A 1 75 ? 9.383 27.828 8.508 1 82.44 75 MET A O 1
ATOM 582 N N . ASP A 1 76 ? 9.125 26.094 7.105 1 80.44 76 ASP A N 1
ATOM 583 C CA . ASP A 1 76 ? 9.781 26.75 5.977 1 80.44 76 ASP A CA 1
ATOM 584 C C . ASP A 1 76 ? 9.047 28.031 5.582 1 80.44 76 ASP A C 1
ATOM 586 O O . ASP A 1 76 ? 9.648 28.953 5.043 1 80.44 76 ASP A O 1
ATOM 590 N N . ASN A 1 77 ? 7.824 28.109 5.863 1 87.5 77 ASN A N 1
ATOM 591 C CA . ASN A 1 77 ? 7.039 29.281 5.453 1 87.5 77 ASN A CA 1
ATOM 592 C C . ASN A 1 77 ? 7.078 30.375 6.508 1 87.5 77 ASN A C 1
ATOM 594 O O . ASN A 1 77 ? 6.434 31.422 6.352 1 87.5 77 ASN A O 1
ATOM 598 N N . ILE A 1 78 ? 7.793 30.156 7.531 1 91.69 78 ILE A N 1
ATOM 599 C CA . ILE A 1 78 ? 7.945 31.141 8.594 1 91.69 78 ILE A CA 1
ATOM 600 C C . ILE A 1 78 ? 9.391 31.625 8.641 1 91.69 78 ILE A C 1
ATOM 602 O O . ILE A 1 78 ? 10.273 30.922 9.125 1 91.69 78 ILE A O 1
ATOM 606 N N . ILE A 1 79 ? 9.609 32.781 8.086 1 90.94 79 ILE A N 1
ATOM 607 C CA . ILE A 1 79 ? 10.945 33.375 8.008 1 90.94 79 ILE A CA 1
ATOM 608 C C . ILE A 1 79 ? 11.016 34.625 8.867 1 90.94 79 ILE A C 1
ATOM 610 O O . ILE A 1 79 ? 10.781 35.719 8.383 1 90.94 79 ILE A O 1
ATOM 614 N N . ILE A 1 80 ? 11.359 34.531 10.086 1 87.69 80 ILE A N 1
ATOM 615 C CA . ILE A 1 80 ? 11.391 35.656 11.016 1 87.69 80 ILE A CA 1
ATOM 616 C C . ILE A 1 80 ? 12.711 35.656 11.781 1 87.69 80 ILE A C 1
ATOM 618 O O . ILE A 1 80 ? 13.398 34.625 11.859 1 87.69 80 ILE A O 1
ATOM 622 N N . ASP A 1 81 ? 13.109 36.812 12.164 1 82.69 81 ASP A N 1
ATOM 623 C CA . ASP A 1 81 ? 14.266 36.938 13.047 1 82.69 81 ASP A CA 1
ATOM 624 C C . ASP A 1 81 ? 13.914 36.531 14.477 1 82.69 81 ASP A C 1
ATOM 626 O O . ASP A 1 81 ? 13.141 37.219 15.148 1 82.69 81 ASP A O 1
ATOM 630 N N . THR A 1 82 ? 14.43 35.438 14.859 1 71.38 82 THR A N 1
ATOM 631 C CA . THR A 1 82 ? 14.102 34.875 16.172 1 71.38 82 THR A CA 1
ATOM 632 C C . THR A 1 82 ? 14.734 35.719 17.281 1 71.38 82 THR A C 1
ATOM 634 O O . THR A 1 82 ? 14.398 35.562 18.453 1 71.38 82 THR A O 1
ATOM 637 N N . ASN A 1 83 ? 15.609 36.562 16.938 1 68.38 83 ASN A N 1
ATOM 638 C CA . ASN A 1 83 ? 16.234 37.469 17.906 1 68.38 83 ASN A CA 1
ATOM 639 C C . ASN A 1 83 ? 15.492 38.781 17.984 1 68.38 83 ASN A C 1
ATOM 641 O O . ASN A 1 83 ? 15.93 39.719 18.688 1 68.38 83 ASN A O 1
ATOM 645 N N . HIS A 1 84 ? 14.5 38.875 17.328 1 65.62 84 HIS A N 1
ATOM 646 C CA . HIS A 1 84 ? 13.742 40.125 17.312 1 65.62 84 HIS A CA 1
ATOM 647 C C . HIS A 1 84 ? 13.18 40.469 18.688 1 65.62 84 HIS A C 1
ATOM 649 O O . HIS A 1 84 ? 12.805 39.562 19.438 1 65.62 84 HIS A O 1
ATOM 655 N N . PRO A 1 85 ? 13.242 41.719 19.109 1 59.5 85 PRO A N 1
ATOM 656 C CA . PRO A 1 85 ? 12.781 42.125 20.438 1 59.5 85 PRO A CA 1
ATOM 657 C C . PRO A 1 85 ? 11.367 41.656 20.75 1 59.5 85 PRO A C 1
ATOM 659 O O . PRO A 1 85 ? 11.047 41.406 21.922 1 59.5 85 PRO A O 1
ATOM 662 N N . ASN A 1 86 ? 10.523 41.688 19.719 1 63.88 86 ASN A N 1
ATOM 663 C CA . ASN A 1 86 ? 9.203 41.125 19.938 1 63.88 86 ASN A CA 1
ATOM 664 C C . ASN A 1 86 ? 9.266 39.594 20.016 1 63.88 86 ASN A C 1
ATOM 666 O O . ASN A 1 86 ? 9.664 38.938 19.047 1 63.88 86 ASN A O 1
ATOM 670 N N . THR A 1 87 ? 9.234 39.062 21.219 1 76 87 THR A N 1
ATOM 671 C CA . THR A 1 87 ? 9.398 37.656 21.5 1 76 87 THR A CA 1
ATOM 672 C C . THR A 1 87 ? 8.18 36.875 21.031 1 76 87 THR A C 1
ATOM 674 O O . THR A 1 87 ? 7.125 36.906 21.672 1 76 87 THR A O 1
ATOM 677 N N . ILE A 1 88 ? 8.055 36.562 19.75 1 88.31 88 ILE A N 1
ATOM 678 C CA . ILE A 1 88 ? 6.988 35.719 19.266 1 88.31 88 ILE A CA 1
ATOM 679 C C . ILE A 1 88 ? 7.328 34.25 19.578 1 88.31 88 ILE A C 1
ATOM 681 O O . ILE A 1 88 ? 8.445 33.812 19.328 1 88.31 88 ILE A O 1
ATOM 685 N N . LYS A 1 89 ? 6.434 33.625 20.328 1 92.5 89 LYS A N 1
ATOM 686 C CA . LYS A 1 89 ? 6.586 32.188 20.562 1 92.5 89 LYS A CA 1
ATOM 687 C C . LYS A 1 89 ? 6.145 31.375 19.359 1 92.5 89 LYS A C 1
ATOM 689 O O . LYS A 1 89 ? 5.055 31.594 18.812 1 92.5 89 LYS A O 1
ATOM 694 N N . LEU A 1 90 ? 7.027 30.547 18.906 1 93.12 90 LEU A N 1
ATOM 695 C CA . LEU A 1 90 ? 6.715 29.688 17.781 1 93.12 90 LEU A CA 1
ATOM 696 C C . LEU A 1 90 ? 6.379 28.266 18.234 1 93.12 90 LEU A C 1
ATOM 698 O O . LEU A 1 90 ? 7.105 27.688 19.047 1 93.12 90 LEU A O 1
ATOM 702 N N . LEU A 1 91 ? 5.25 27.781 17.844 1 93.69 91 LEU A N 1
ATOM 703 C CA . LEU A 1 91 ? 4.82 26.422 18.125 1 93.69 91 LEU A CA 1
ATOM 704 C C . LEU A 1 91 ? 4.676 25.625 16.844 1 93.69 91 LEU A C 1
ATOM 706 O O . LEU A 1 91 ? 4.375 26.172 15.781 1 93.69 91 LEU A O 1
ATOM 710 N N . ASN A 1 92 ? 4.984 24.391 16.859 1 93.81 92 ASN A N 1
ATOM 711 C CA . ASN A 1 92 ? 4.688 23.484 15.75 1 93.81 92 ASN A CA 1
ATOM 712 C C . ASN A 1 92 ? 4.133 22.141 16.25 1 93.81 92 ASN A C 1
ATOM 714 O O . ASN A 1 92 ? 3.846 22 17.438 1 93.81 92 ASN A O 1
ATOM 718 N N . THR A 1 93 ? 3.727 21.328 15.375 1 91.75 93 THR A N 1
ATOM 719 C CA . THR A 1 93 ? 3.121 20.031 15.711 1 91.75 93 THR A CA 1
ATOM 720 C C . THR A 1 93 ? 3.889 18.891 15.062 1 91.75 93 THR A C 1
ATOM 722 O O . THR A 1 93 ? 3.422 18.297 14.086 1 91.75 93 THR A O 1
ATOM 725 N N . PRO A 1 94 ? 5.023 18.438 15.609 1 84.62 94 PRO A N 1
ATOM 726 C CA . PRO A 1 94 ? 5.977 17.547 14.953 1 84.62 94 PRO A CA 1
ATOM 727 C C . PRO A 1 94 ? 5.496 16.094 14.922 1 84.62 94 PRO A C 1
ATOM 729 O O . PRO A 1 94 ? 6 15.289 14.133 1 84.62 94 PRO A O 1
ATOM 732 N N . ASN A 1 95 ? 4.59 15.609 15.625 1 85.69 95 ASN A N 1
ATOM 733 C CA . ASN A 1 95 ? 4.277 14.195 15.773 1 85.69 95 ASN A CA 1
ATOM 734 C C . ASN A 1 95 ? 3.043 13.805 14.961 1 85.69 95 ASN A C 1
ATOM 736 O O . ASN A 1 95 ? 2.77 12.617 14.766 1 85.69 95 ASN A O 1
ATOM 740 N N . ALA A 1 96 ? 2.424 14.742 14.422 1 88.81 96 ALA A N 1
ATOM 741 C CA . ALA A 1 96 ? 1.066 14.539 13.922 1 88.81 96 ALA A CA 1
ATOM 742 C C . ALA A 1 96 ? 1.073 13.734 12.625 1 88.81 96 ALA A C 1
ATOM 744 O O . ALA A 1 96 ? 0.083 13.078 12.289 1 88.81 96 ALA A O 1
ATOM 745 N N . SER A 1 97 ? 2.199 13.695 11.93 1 92 97 SER A N 1
ATOM 746 C CA . SER A 1 97 ? 2.174 13.117 10.594 1 92 97 SER A CA 1
ATOM 747 C C . SER A 1 97 ? 2.941 11.797 10.547 1 92 97 SER A C 1
ATOM 749 O O . SER A 1 97 ? 3.102 11.203 9.477 1 92 97 SER A O 1
ATOM 751 N N . VAL A 1 98 ? 3.396 11.258 11.672 1 93.44 98 VAL A N 1
ATOM 752 C CA . VAL A 1 98 ? 4.285 10.102 11.734 1 93.44 98 VAL A CA 1
ATOM 753 C C . VAL A 1 98 ? 3.615 8.898 11.078 1 93.44 98 VAL A C 1
ATOM 755 O O . VAL A 1 98 ? 4.172 8.297 10.156 1 93.44 98 VAL A O 1
ATOM 758 N N . ASN A 1 99 ? 2.402 8.562 11.508 1 96.06 99 ASN A N 1
ATOM 759 C CA . ASN A 1 99 ? 1.715 7.398 10.961 1 96.06 99 ASN A CA 1
ATOM 760 C C . ASN A 1 99 ? 1.389 7.578 9.484 1 96.06 99 ASN A C 1
ATOM 762 O O . ASN A 1 99 ? 1.503 6.633 8.703 1 96.06 99 ASN A O 1
ATOM 766 N N . ALA A 1 100 ? 0.954 8.781 9.133 1 97.06 100 ALA A N 1
ATOM 767 C CA . ALA A 1 100 ? 0.595 9.07 7.75 1 97.06 100 ALA A CA 1
ATOM 768 C C . ALA A 1 100 ? 1.765 8.789 6.812 1 97.06 100 ALA A C 1
ATOM 770 O O . ALA A 1 100 ? 1.604 8.117 5.793 1 97.06 100 ALA A O 1
ATOM 771 N N . VAL A 1 101 ? 2.904 9.266 7.164 1 97.19 101 VAL A N 1
ATOM 772 C CA . VAL A 1 101 ? 4.094 9.102 6.332 1 97.19 101 VAL A CA 1
ATOM 773 C C . VAL A 1 101 ? 4.473 7.625 6.258 1 97.19 101 VAL A C 1
ATOM 775 O O . VAL A 1 101 ? 4.812 7.121 5.184 1 97.19 101 VAL A O 1
ATOM 778 N N . ALA A 1 102 ? 4.402 6.922 7.375 1 98.06 102 ALA A N 1
ATOM 779 C CA . ALA A 1 102 ? 4.77 5.508 7.426 1 98.06 102 ALA A CA 1
ATOM 780 C C . ALA A 1 102 ? 3.857 4.668 6.539 1 98.06 102 ALA A C 1
ATOM 782 O O . ALA A 1 102 ? 4.328 3.801 5.797 1 98.06 102 ALA A O 1
ATOM 783 N N . GLU A 1 103 ? 2.566 4.934 6.586 1 98.44 103 GLU A N 1
ATOM 784 C CA . GLU A 1 103 ? 1.619 4.184 5.766 1 98.44 103 GLU A CA 1
ATOM 785 C C . GLU A 1 103 ? 1.857 4.434 4.277 1 98.44 103 GLU A C 1
ATOM 787 O O . GLU A 1 103 ? 1.762 3.514 3.465 1 98.44 103 GLU A O 1
ATOM 792 N N . LEU A 1 104 ? 2.162 5.656 3.975 1 98.69 104 LEU A N 1
ATOM 793 C CA . LEU A 1 104 ? 2.414 5.961 2.57 1 98.69 104 LEU A CA 1
ATOM 794 C C . LEU A 1 104 ? 3.682 5.266 2.082 1 98.69 104 LEU A C 1
ATOM 796 O O . LEU A 1 104 ? 3.727 4.766 0.956 1 98.69 104 LEU A O 1
ATOM 800 N N . ALA A 1 105 ? 4.703 5.25 2.945 1 98.81 105 ALA A N 1
ATOM 801 C CA . ALA A 1 105 ? 5.93 4.543 2.59 1 98.81 105 ALA A CA 1
ATOM 802 C C . ALA A 1 105 ? 5.648 3.076 2.279 1 98.81 105 ALA A C 1
ATOM 804 O O . ALA A 1 105 ? 6.129 2.543 1.277 1 98.81 105 ALA A O 1
ATOM 805 N N . ILE A 1 106 ? 4.828 2.406 3.109 1 98.81 106 ILE A N 1
ATOM 806 C CA . ILE A 1 106 ? 4.438 1.019 2.885 1 98.81 106 ILE A CA 1
ATOM 807 C C . ILE A 1 106 ? 3.629 0.912 1.594 1 98.81 106 ILE A C 1
ATOM 809 O O . ILE A 1 106 ? 3.773 -0.054 0.841 1 98.81 106 ILE A O 1
ATOM 813 N N . GLY A 1 107 ? 2.775 1.91 1.339 1 98.81 107 GLY A N 1
ATOM 814 C CA . GLY A 1 107 ? 2.014 1.946 0.101 1 98.81 107 GLY A CA 1
ATOM 815 C C . GLY A 1 107 ? 2.891 1.953 -1.138 1 98.81 107 GLY A C 1
ATOM 816 O O . GLY A 1 107 ? 2.66 1.181 -2.07 1 98.81 107 GLY A O 1
ATOM 817 N N . HIS A 1 108 ? 3.896 2.811 -1.122 1 98.94 108 HIS A N 1
ATOM 818 C CA . HIS A 1 108 ? 4.832 2.857 -2.24 1 98.94 108 HIS A CA 1
ATOM 819 C C . HIS A 1 108 ? 5.609 1.55 -2.361 1 98.94 108 HIS A C 1
ATOM 821 O O . HIS A 1 108 ? 5.895 1.093 -3.471 1 98.94 108 HIS A O 1
ATOM 827 N N . LEU A 1 109 ? 5.945 0.992 -1.228 1 98.88 109 LEU A N 1
ATOM 828 C CA . LEU A 1 109 ? 6.688 -0.263 -1.211 1 98.88 109 LEU A CA 1
ATOM 829 C C . LEU A 1 109 ? 5.898 -1.371 -1.9 1 98.88 109 LEU A C 1
ATOM 831 O O . LEU A 1 109 ? 6.406 -2.023 -2.816 1 98.88 109 LEU A O 1
ATOM 835 N N . ILE A 1 110 ? 4.641 -1.558 -1.537 1 98.75 110 ILE A N 1
ATOM 836 C CA . ILE A 1 110 ? 3.799 -2.588 -2.137 1 98.75 110 ILE A CA 1
ATOM 837 C C . ILE A 1 110 ? 3.531 -2.248 -3.602 1 98.75 110 ILE A C 1
ATOM 839 O O . ILE A 1 110 ? 3.512 -3.135 -4.457 1 98.75 110 ILE A O 1
ATOM 843 N N . SER A 1 111 ? 3.324 -0.966 -3.842 1 98.69 111 SER A N 1
ATOM 844 C CA . SER A 1 111 ? 3.039 -0.521 -5.203 1 98.69 111 SER A CA 1
ATOM 845 C C . SER A 1 111 ? 4.16 -0.91 -6.156 1 98.69 111 SER A C 1
ATOM 847 O O . SER A 1 111 ? 3.904 -1.432 -7.246 1 98.69 111 SER A O 1
ATOM 849 N N . GLY A 1 112 ? 5.375 -0.648 -5.762 1 98.62 112 GLY A N 1
ATOM 850 C CA . GLY A 1 112 ? 6.512 -1.04 -6.582 1 98.62 112 GLY A CA 1
ATOM 851 C C . GLY A 1 112 ? 6.672 -2.545 -6.699 1 98.62 112 GLY A C 1
ATOM 852 O O . GLY A 1 112 ? 6.855 -3.07 -7.797 1 98.62 112 GLY A O 1
ATOM 853 N N . ALA A 1 113 ? 6.559 -3.252 -5.582 1 98.69 113 ALA A N 1
ATOM 854 C CA . ALA A 1 113 ? 6.793 -4.691 -5.512 1 98.69 113 ALA A CA 1
ATOM 855 C C . ALA A 1 113 ? 5.777 -5.453 -6.359 1 98.69 113 ALA A C 1
ATOM 857 O O . ALA A 1 113 ? 6.078 -6.527 -6.883 1 98.69 113 ALA A O 1
ATOM 858 N N . ARG A 1 114 ? 4.617 -4.812 -6.555 1 98.69 114 ARG A N 1
ATOM 859 C CA . ARG A 1 114 ? 3.539 -5.531 -7.223 1 98.69 114 ARG A CA 1
ATOM 860 C C . ARG A 1 114 ? 3.123 -4.824 -8.508 1 98.69 114 ARG A C 1
ATOM 862 O O . ARG A 1 114 ? 2.047 -5.09 -9.047 1 98.69 114 ARG A O 1
ATOM 869 N N . TYR A 1 115 ? 3.871 -3.838 -8.945 1 98.56 115 TYR A N 1
ATOM 870 C CA . TYR A 1 115 ? 3.664 -3.109 -10.188 1 98.56 115 TYR A CA 1
ATOM 871 C C . TYR A 1 115 ? 2.346 -2.348 -10.164 1 98.56 115 TYR A C 1
ATOM 873 O O . TYR A 1 115 ? 1.764 -2.064 -11.211 1 98.56 115 TYR A O 1
ATOM 881 N N . LEU A 1 116 ? 1.892 -2.078 -9 1 98.69 116 LEU A N 1
ATOM 882 C CA . LEU A 1 116 ? 0.609 -1.401 -8.836 1 98.69 116 LEU A CA 1
ATOM 883 C C . LEU A 1 116 ? 0.641 -0.021 -9.484 1 98.69 116 LEU A C 1
ATOM 885 O O . LEU A 1 116 ? -0.326 0.39 -10.133 1 98.69 116 LEU A O 1
ATOM 889 N N . HIS A 1 117 ? 1.766 0.727 -9.312 1 98.69 117 HIS A N 1
ATOM 890 C CA . HIS A 1 117 ? 1.918 2.055 -9.891 1 98.69 117 HIS A CA 1
ATOM 891 C C . HIS A 1 117 ? 1.814 2.004 -11.414 1 98.69 117 HIS A C 1
ATOM 893 O O . HIS A 1 117 ? 1.054 2.768 -12.016 1 98.69 117 HIS A O 1
ATOM 899 N N . ASP A 1 118 ? 2.469 1.105 -12.031 1 98.69 118 ASP A N 1
ATOM 900 C CA . ASP A 1 118 ? 2.49 0.998 -13.484 1 98.69 118 ASP A CA 1
ATOM 901 C C . ASP A 1 118 ? 1.163 0.46 -14.016 1 98.69 118 ASP A C 1
ATOM 903 O O . ASP A 1 118 ? 0.694 0.882 -15.07 1 98.69 118 ASP A O 1
ATOM 907 N N . SER A 1 119 ? 0.64 -0.492 -13.32 1 98.75 119 SER A N 1
ATOM 908 C CA . SER A 1 119 ? -0.667 -1.021 -13.695 1 98.75 119 SER A CA 1
ATOM 909 C C . SER A 1 119 ? -1.72 0.082 -13.734 1 98.75 119 SER A C 1
ATOM 911 O O . SER A 1 119 ? -2.539 0.132 -14.656 1 98.75 119 SER A O 1
ATOM 913 N N . ASN A 1 120 ? -1.727 1.005 -12.734 1 98.62 120 ASN A N 1
ATOM 914 C CA . ASN A 1 120 ? -2.695 2.094 -12.68 1 98.62 120 ASN A CA 1
ATOM 915 C C . ASN A 1 120 ? -2.473 3.1 -13.812 1 98.62 120 ASN A C 1
ATOM 917 O O . ASN A 1 120 ? -3.391 3.834 -14.18 1 98.62 120 ASN A O 1
ATOM 921 N N . ARG A 1 121 ? -1.286 3.146 -14.344 1 98.44 121 ARG A N 1
ATOM 922 C CA . ARG A 1 121 ? -1.031 3.99 -15.508 1 98.44 121 ARG A CA 1
ATOM 923 C C . ARG A 1 121 ? -1.591 3.357 -16.781 1 98.44 121 ARG A C 1
ATOM 925 O O . ARG A 1 121 ? -2.195 4.043 -17.609 1 98.44 121 ARG A O 1
ATOM 932 N N . ASN A 1 122 ? -1.485 2.025 -16.891 1 98.5 122 ASN A N 1
ATOM 933 C CA . ASN A 1 122 ? -1.651 1.394 -18.203 1 98.5 122 ASN A CA 1
ATOM 934 C C . ASN A 1 122 ? -3.023 0.741 -18.328 1 98.5 122 ASN A C 1
ATOM 936 O O . ASN A 1 122 ? -3.568 0.658 -19.438 1 98.5 122 ASN A O 1
ATOM 940 N N . MET A 1 123 ? -3.652 0.257 -17.281 1 98.56 123 MET A N 1
ATOM 941 C CA . MET A 1 123 ? -4.949 -0.411 -17.328 1 98.56 123 MET A CA 1
ATOM 942 C C . MET A 1 123 ? -6.016 0.516 -17.906 1 98.56 123 MET A C 1
ATOM 944 O O . MET A 1 123 ? -6.824 0.096 -18.734 1 98.56 123 MET A O 1
ATOM 948 N N . PRO A 1 124 ? -6.035 1.822 -17.469 1 98.31 124 PRO A N 1
ATOM 949 C CA . PRO A 1 124 ? -7.031 2.713 -18.078 1 98.31 124 PRO A CA 1
ATOM 950 C C . PRO A 1 124 ? -6.848 2.871 -19.578 1 98.31 124 PRO A C 1
ATOM 952 O O . PRO A 1 124 ? -7.824 3.066 -20.312 1 98.31 124 PRO A O 1
ATOM 955 N N . LEU A 1 125 ? -5.656 2.752 -20.078 1 96.94 125 LEU A N 1
ATOM 956 C CA . LEU A 1 125 ? -5.34 3.023 -21.469 1 96.94 125 LEU A CA 1
ATOM 957 C C . LEU A 1 125 ? -5.512 1.77 -22.328 1 96.94 125 LEU A C 1
ATOM 959 O O . LEU A 1 125 ? -5.996 1.842 -23.453 1 96.94 125 LEU A O 1
ATOM 963 N N . GLU A 1 126 ? -5.16 0.564 -21.766 1 97.44 126 GLU A N 1
ATOM 964 C CA . GLU A 1 126 ? -5.031 -0.613 -22.609 1 97.44 126 GLU A CA 1
ATOM 965 C C . GLU A 1 126 ? -5.66 -1.84 -21.969 1 97.44 126 GLU A C 1
ATOM 967 O O . GLU A 1 126 ? -5.648 -2.932 -22.531 1 97.44 126 GLU A O 1
ATOM 972 N N . GLY A 1 127 ? -6.25 -1.717 -20.859 1 97.5 127 GLY A N 1
ATOM 973 C CA . GLY A 1 127 ? -6.742 -2.861 -20.109 1 97.5 127 GLY A CA 1
ATOM 974 C C . GLY A 1 127 ? -7.898 -3.57 -20.781 1 97.5 127 GLY A C 1
ATOM 975 O O . GLY A 1 127 ? -8.133 -4.758 -20.547 1 97.5 127 GLY A O 1
ATOM 976 N N . ASP A 1 128 ? -8.672 -2.844 -21.609 1 97.5 128 ASP A N 1
ATOM 977 C CA . ASP A 1 128 ? -9.828 -3.426 -22.281 1 97.5 128 ASP A CA 1
ATOM 978 C C . ASP A 1 128 ? -9.406 -4.242 -23.5 1 97.5 128 ASP A C 1
ATOM 980 O O . ASP A 1 128 ? -10.109 -5.16 -23.906 1 97.5 128 ASP A O 1
ATOM 984 N N . THR A 1 129 ? -8.211 -4.023 -24.047 1 97.38 129 THR A N 1
ATOM 985 C CA . THR A 1 129 ? -7.801 -4.668 -25.297 1 97.38 129 THR A CA 1
ATOM 986 C C . THR A 1 129 ? -6.551 -5.516 -25.078 1 97.38 129 THR A C 1
ATOM 988 O O . THR A 1 129 ? -6.309 -6.473 -25.828 1 97.38 129 THR A O 1
ATOM 991 N N . HIS A 1 130 ? -5.805 -5.215 -24.062 1 97.69 130 HIS A N 1
ATOM 992 C CA . HIS A 1 130 ? -4.539 -5.91 -23.844 1 97.69 130 HIS A CA 1
ATOM 993 C C . HIS A 1 130 ? -4.453 -6.469 -22.438 1 97.69 130 HIS A C 1
ATOM 995 O O . HIS A 1 130 ? -3.391 -6.43 -21.812 1 97.69 130 HIS A O 1
ATOM 1001 N N . PHE A 1 131 ? -5.559 -6.891 -21.969 1 97.31 131 PHE A N 1
ATOM 1002 C CA . PHE A 1 131 ? -5.68 -7.371 -20.594 1 97.31 131 PHE A CA 1
ATOM 1003 C C . PHE A 1 131 ? -4.676 -8.484 -20.312 1 97.31 131 PHE A C 1
ATOM 1005 O O . PHE A 1 131 ? -3.912 -8.414 -19.359 1 97.31 131 PHE A O 1
ATOM 1012 N N . ASN A 1 132 ? -4.578 -9.492 -21.125 1 93.88 132 ASN A N 1
ATOM 1013 C CA . ASN A 1 132 ? -3.723 -10.656 -20.922 1 93.88 132 ASN A CA 1
ATOM 1014 C C . ASN A 1 132 ? -2.244 -10.289 -21.031 1 93.88 132 ASN A C 1
ATOM 1016 O O . ASN A 1 132 ? -1.404 -10.867 -20.344 1 93.88 132 ASN A O 1
ATOM 1020 N N . GLN A 1 133 ? -1.94 -9.445 -21.906 1 95.94 133 GLN A N 1
ATOM 1021 C CA . GLN A 1 133 ? -0.562 -8.977 -22.031 1 95.94 133 GLN A CA 1
ATOM 1022 C C . GLN A 1 133 ? -0.112 -8.258 -20.766 1 95.94 133 GLN A C 1
ATOM 1024 O O . GLN A 1 133 ? 0.995 -8.484 -20.266 1 95.94 133 GLN A O 1
ATOM 1029 N N . LEU A 1 134 ? -0.973 -7.344 -20.297 1 97.88 134 LEU A N 1
ATOM 1030 C CA . LEU A 1 134 ? -0.663 -6.633 -19.062 1 97.88 134 LEU A CA 1
ATOM 1031 C C . LEU A 1 134 ? -0.521 -7.605 -17.906 1 97.88 134 LEU A C 1
ATOM 1033 O O . LEU A 1 134 ? 0.396 -7.477 -17.094 1 97.88 134 LEU A O 1
ATOM 1037 N N . LYS A 1 135 ? -1.43 -8.57 -17.859 1 95.69 135 LYS A N 1
ATOM 1038 C CA . LYS A 1 135 ? -1.354 -9.625 -16.844 1 95.69 135 LYS A CA 1
ATOM 1039 C C . LYS A 1 135 ? 0.01 -10.305 -16.859 1 95.69 135 LYS A C 1
ATOM 1041 O O . LYS A 1 135 ? 0.613 -10.531 -15.812 1 95.69 135 LYS A O 1
ATOM 1046 N N . LYS A 1 136 ? 0.485 -10.648 -17.984 1 92.44 136 LYS A N 1
ATOM 1047 C CA . LYS A 1 136 ? 1.777 -11.305 -18.141 1 92.44 136 LYS A CA 1
ATOM 1048 C C . LYS A 1 136 ? 2.916 -10.406 -17.672 1 92.44 136 LYS A C 1
ATOM 1050 O O . LYS A 1 136 ? 3.811 -10.859 -16.953 1 92.44 136 LYS A O 1
ATOM 1055 N N . VAL A 1 137 ? 2.844 -9.156 -18.016 1 95.62 137 VAL A N 1
ATOM 1056 C CA . VAL A 1 137 ? 3.895 -8.195 -17.688 1 95.62 137 VAL A CA 1
ATOM 1057 C C . VAL A 1 137 ? 4.004 -8.023 -16.188 1 95.62 137 VAL A C 1
ATOM 1059 O O . VAL A 1 137 ? 5.105 -7.883 -15.641 1 95.62 137 VAL A O 1
ATOM 1062 N N . TYR A 1 138 ? 2.889 -8.078 -15.5 1 96.88 138 TYR A N 1
ATOM 1063 C CA . TYR A 1 138 ? 2.865 -7.805 -14.07 1 96.88 138 TYR A CA 1
ATOM 1064 C C . TYR A 1 138 ? 2.865 -9.102 -13.266 1 96.88 138 TYR A C 1
ATOM 1066 O O . TYR A 1 138 ? 2.557 -9.102 -12.07 1 96.88 138 TYR A O 1
ATOM 1074 N N . SER A 1 139 ? 3.252 -10.258 -13.875 1 93.56 139 SER A N 1
ATOM 1075 C CA . SER A 1 139 ? 3.092 -11.562 -13.25 1 93.56 139 SER A CA 1
ATOM 1076 C C . SER A 1 139 ? 4.312 -11.922 -12.406 1 93.56 139 SER A C 1
ATOM 1078 O O . SER A 1 139 ? 4.352 -12.992 -11.797 1 93.56 139 SER A O 1
ATOM 1080 N N . THR A 1 140 ? 5.305 -11.078 -12.367 1 94.94 140 THR A N 1
ATOM 1081 C CA . THR A 1 140 ? 6.531 -11.375 -11.633 1 94.94 140 THR A CA 1
ATOM 1082 C C . THR A 1 140 ? 6.695 -10.43 -10.445 1 94.94 140 THR A C 1
ATOM 1084 O O . THR A 1 140 ? 7.793 -9.922 -10.195 1 94.94 140 THR A O 1
ATOM 1087 N N . GLY A 1 141 ? 5.594 -10.102 -9.828 1 97.38 141 GLY A N 1
ATOM 1088 C CA . GLY A 1 141 ? 5.66 -9.289 -8.617 1 97.38 141 GLY A CA 1
ATOM 1089 C C . GLY A 1 141 ? 6.379 -9.984 -7.477 1 97.38 141 GLY A C 1
ATOM 1090 O O . GLY A 1 141 ? 6.691 -11.172 -7.562 1 97.38 141 GLY A O 1
ATOM 1091 N N . LEU A 1 142 ? 6.648 -9.227 -6.438 1 98 142 LEU A N 1
ATOM 1092 C CA . LEU A 1 142 ? 7.34 -9.734 -5.254 1 98 142 LEU A CA 1
ATOM 1093 C C . LEU A 1 142 ? 6.441 -9.648 -4.023 1 98 142 LEU A C 1
ATOM 1095 O O . LEU A 1 142 ? 5.621 -8.734 -3.91 1 98 142 LEU A O 1
ATOM 1099 N N . GLU A 1 143 ? 6.582 -10.547 -3.168 1 97.94 143 GLU A N 1
ATOM 1100 C CA . GLU A 1 143 ? 5.965 -10.453 -1.85 1 97.94 143 GLU A CA 1
ATOM 1101 C C . GLU A 1 143 ? 6.895 -9.766 -0.853 1 97.94 143 GLU A C 1
ATOM 1103 O O . GLU A 1 143 ? 8.117 -9.891 -0.95 1 97.94 143 GLU A O 1
ATOM 1108 N N . LEU A 1 144 ? 6.312 -9.047 0.093 1 98.06 144 LEU A N 1
ATOM 1109 C CA . LEU A 1 144 ? 7.082 -8.398 1.148 1 98.06 144 LEU A CA 1
ATOM 1110 C C . LEU A 1 144 ? 7.504 -9.398 2.213 1 98.06 144 LEU A C 1
ATOM 1112 O O . LEU A 1 144 ? 8.602 -9.312 2.76 1 98.06 144 LEU A O 1
ATOM 1116 N N . LYS A 1 145 ? 6.578 -10.336 2.52 1 96.44 145 LYS A N 1
ATOM 1117 C CA . LYS A 1 145 ? 6.852 -11.336 3.549 1 96.44 145 LYS A CA 1
ATOM 1118 C C . LYS A 1 145 ? 8.172 -12.055 3.277 1 96.44 145 LYS A C 1
ATOM 1120 O O . LYS A 1 145 ? 8.414 -12.508 2.156 1 96.44 145 LYS A O 1
ATOM 1125 N N . GLY A 1 146 ? 8.961 -12.062 4.273 1 95.75 146 GLY A N 1
ATOM 1126 C CA . GLY A 1 146 ? 10.211 -12.805 4.184 1 95.75 146 GLY A CA 1
ATOM 1127 C C . GLY A 1 146 ? 11.352 -11.969 3.633 1 95.75 146 GLY A C 1
ATOM 1128 O O . GLY A 1 146 ? 12.516 -12.375 3.713 1 95.75 146 GLY A O 1
ATOM 1129 N N . LYS A 1 147 ? 11.109 -10.836 3.051 1 98.25 147 LYS A N 1
ATOM 1130 C CA . LYS A 1 147 ? 12.141 -9.945 2.527 1 98.25 147 LYS A CA 1
ATOM 1131 C C . LYS A 1 147 ? 12.664 -9.016 3.615 1 98.25 147 LYS A C 1
ATOM 1133 O O . LYS A 1 147 ? 12.016 -8.82 4.641 1 98.25 147 LYS A O 1
ATOM 1138 N N . THR A 1 148 ? 13.797 -8.445 3.408 1 98.75 148 THR A N 1
ATOM 1139 C CA . THR A 1 148 ? 14.43 -7.562 4.383 1 98.75 148 THR A CA 1
ATOM 1140 C C . THR A 1 148 ? 14.25 -6.102 3.982 1 98.75 148 THR A C 1
ATOM 1142 O O . THR A 1 148 ? 14.609 -5.703 2.873 1 98.75 148 THR A O 1
ATOM 1145 N N . LEU A 1 149 ? 13.711 -5.34 4.863 1 98.88 149 LEU A N 1
ATOM 1146 C CA . LEU A 1 149 ? 13.641 -3.893 4.695 1 98.88 149 LEU A CA 1
ATOM 1147 C C . LEU A 1 149 ? 14.742 -3.197 5.488 1 98.88 149 LEU A C 1
ATOM 1149 O O . LEU A 1 149 ? 14.844 -3.377 6.703 1 98.88 149 LEU A O 1
ATOM 1153 N N . GLY A 1 150 ? 15.602 -2.477 4.777 1 98.94 150 GLY A N 1
ATOM 1154 C CA . GLY A 1 150 ? 16.562 -1.586 5.418 1 98.94 150 GLY A CA 1
ATOM 1155 C C . GLY A 1 150 ? 16.031 -0.174 5.594 1 98.94 150 GLY A C 1
ATOM 1156 O O . GLY A 1 150 ? 15.656 0.48 4.621 1 98.94 150 GLY A O 1
ATOM 1157 N N . ILE A 1 151 ? 16.016 0.303 6.82 1 98.94 151 ILE A N 1
ATOM 1158 C CA . ILE A 1 151 ? 15.516 1.639 7.125 1 98.94 151 ILE A CA 1
ATOM 1159 C C . ILE A 1 151 ? 16.688 2.568 7.438 1 98.94 151 ILE A C 1
ATOM 1161 O O . ILE A 1 151 ? 17.469 2.301 8.352 1 98.94 151 ILE A O 1
ATOM 1165 N N . ILE A 1 152 ? 16.812 3.613 6.637 1 98.69 152 ILE A N 1
ATOM 1166 C CA . ILE A 1 152 ? 17.812 4.637 6.91 1 98.69 152 ILE A CA 1
ATOM 1167 C C . ILE A 1 152 ? 17.188 5.785 7.695 1 98.69 152 ILE A C 1
ATOM 1169 O O . ILE A 1 152 ? 16.391 6.555 7.148 1 98.69 152 ILE A O 1
ATOM 1173 N N . GLY A 1 153 ? 17.641 6.031 8.891 1 97.5 153 GLY A N 1
ATOM 1174 C CA . GLY A 1 153 ? 16.984 6.93 9.82 1 97.5 153 GLY A CA 1
ATOM 1175 C C . GLY A 1 153 ? 15.961 6.23 10.695 1 97.5 153 GLY A C 1
ATOM 1176 O O . GLY A 1 153 ? 14.844 5.941 10.25 1 97.5 153 GLY A O 1
ATOM 1177 N N . PHE A 1 154 ? 16.297 6.074 11.977 1 97.44 154 PHE A N 1
ATOM 1178 C CA . PHE A 1 154 ? 15.453 5.285 12.875 1 97.44 154 PHE A CA 1
ATOM 1179 C C . PHE A 1 154 ? 14.867 6.16 13.977 1 97.44 154 PHE A C 1
ATOM 1181 O O . PHE A 1 154 ? 14.969 5.828 15.156 1 97.44 154 PHE A O 1
ATOM 1188 N N . GLY A 1 155 ? 14.398 7.309 13.547 1 95.38 155 GLY A N 1
ATOM 1189 C CA . GLY A 1 155 ? 13.594 8.164 14.414 1 95.38 155 GLY A CA 1
ATOM 1190 C C . GLY A 1 155 ? 12.141 7.742 14.492 1 95.38 155 GLY A C 1
ATOM 1191 O O . GLY A 1 155 ? 11.828 6.555 14.375 1 95.38 155 GLY A O 1
ATOM 1192 N N . LYS A 1 156 ? 11.219 8.633 14.773 1 94.38 156 LYS A N 1
ATOM 1193 C CA . LYS A 1 156 ? 9.797 8.344 14.977 1 94.38 156 LYS A CA 1
ATOM 1194 C C . LYS A 1 156 ? 9.18 7.707 13.734 1 94.38 156 LYS A C 1
ATOM 1196 O O . LYS A 1 156 ? 8.516 6.676 13.828 1 94.38 156 LYS A O 1
ATOM 1201 N N . ILE A 1 157 ? 9.422 8.344 12.57 1 95.81 157 ILE A N 1
ATOM 1202 C CA . ILE A 1 157 ? 8.836 7.84 11.336 1 95.81 157 ILE A CA 1
ATOM 1203 C C . ILE A 1 157 ? 9.461 6.492 10.977 1 95.81 157 ILE A C 1
ATOM 1205 O O . ILE A 1 157 ? 8.758 5.547 10.609 1 95.81 157 ILE A O 1
ATOM 1209 N N . GLY A 1 158 ? 10.805 6.395 11.039 1 97.69 158 GLY A N 1
ATOM 1210 C CA . GLY A 1 158 ? 11.484 5.133 10.773 1 97.69 158 GLY A CA 1
ATOM 1211 C C . GLY A 1 158 ? 10.961 3.988 11.617 1 97.69 158 GLY A C 1
ATOM 1212 O O . GLY A 1 158 ? 10.766 2.879 11.117 1 97.69 158 GLY A O 1
ATOM 1213 N N . LYS A 1 159 ? 10.766 4.262 12.883 1 97.5 159 LYS A N 1
ATOM 1214 C CA . LYS A 1 159 ? 10.234 3.254 13.789 1 97.5 159 LYS A CA 1
ATOM 1215 C C . LYS A 1 159 ? 8.82 2.844 13.391 1 97.5 159 LYS A C 1
ATOM 1217 O O . LYS A 1 159 ? 8.469 1.663 13.453 1 97.5 159 LYS A O 1
ATOM 1222 N N . ALA A 1 160 ? 8.023 3.84 13.039 1 97 160 ALA A N 1
ATOM 1223 C CA . ALA A 1 160 ? 6.664 3.543 12.602 1 97 160 ALA A CA 1
ATOM 1224 C C . ALA A 1 160 ? 6.668 2.666 11.352 1 97 160 ALA A C 1
ATOM 1226 O O . ALA A 1 160 ? 5.848 1.755 11.227 1 97 160 ALA A O 1
ATOM 1227 N N . VAL A 1 161 ? 7.566 2.928 10.406 1 98.31 161 VAL A N 1
ATOM 1228 C CA . VAL A 1 161 ? 7.707 2.105 9.203 1 98.31 161 VAL A CA 1
ATOM 1229 C C . VAL A 1 161 ? 8.133 0.693 9.594 1 98.31 161 VAL A C 1
ATOM 1231 O O . VAL A 1 161 ? 7.613 -0.29 9.062 1 98.31 161 VAL A O 1
ATOM 1234 N N . ALA A 1 162 ? 9.078 0.604 10.539 1 98.44 162 ALA A N 1
ATOM 1235 C CA . ALA A 1 162 ? 9.547 -0.695 11.016 1 98.44 162 ALA A CA 1
ATOM 1236 C C . ALA A 1 162 ? 8.391 -1.518 11.586 1 98.44 162 ALA A C 1
ATOM 1238 O O . ALA A 1 162 ? 8.273 -2.711 11.297 1 98.44 162 ALA A O 1
ATOM 1239 N N . GLN A 1 163 ? 7.598 -0.89 12.383 1 96.62 163 GLN A N 1
ATOM 1240 C CA . GLN A 1 163 ? 6.453 -1.563 12.984 1 96.62 163 GLN A CA 1
ATOM 1241 C C . GLN A 1 163 ? 5.543 -2.172 11.922 1 96.62 163 GLN A C 1
ATOM 1243 O O . GLN A 1 163 ? 5.16 -3.34 12.016 1 96.62 163 GLN A O 1
ATOM 1248 N N . LYS A 1 164 ? 5.246 -1.43 10.93 1 97 164 LYS A N 1
ATOM 1249 C CA . LYS A 1 164 ? 4.332 -1.872 9.883 1 97 164 LYS A CA 1
ATOM 1250 C C . LYS A 1 164 ? 4.969 -2.957 9.016 1 97 164 LYS A C 1
ATOM 1252 O O . LYS A 1 164 ? 4.305 -3.92 8.633 1 97 164 LYS A O 1
ATOM 1257 N N . ALA A 1 165 ? 6.246 -2.801 8.688 1 98 165 ALA A N 1
ATOM 1258 C CA . ALA A 1 165 ? 6.961 -3.791 7.883 1 98 165 ALA A CA 1
ATOM 1259 C C . ALA A 1 165 ? 7.039 -5.129 8.609 1 98 165 ALA A C 1
ATOM 1261 O O . ALA A 1 165 ? 6.816 -6.184 8.008 1 98 165 ALA A O 1
ATOM 1262 N N . LEU A 1 166 ? 7.387 -5.094 9.891 1 95.25 166 LEU A N 1
ATOM 1263 C CA . LEU A 1 166 ? 7.449 -6.309 10.703 1 95.25 166 LEU A CA 1
ATOM 1264 C C . LEU A 1 166 ? 6.094 -7.004 10.742 1 95.25 166 LEU A C 1
ATOM 1266 O O . LEU A 1 166 ? 6.02 -8.234 10.641 1 95.25 166 LEU A O 1
ATOM 1270 N N . ALA A 1 167 ? 5.137 -6.23 10.812 1 89.5 167 ALA A N 1
ATOM 1271 C CA . ALA A 1 167 ? 3.781 -6.77 10.898 1 89.5 167 ALA A CA 1
ATOM 1272 C C . ALA A 1 167 ? 3.375 -7.434 9.586 1 89.5 167 ALA A C 1
ATOM 1274 O O . ALA A 1 167 ? 2.547 -8.344 9.57 1 89.5 167 ALA A O 1
ATOM 1275 N N . LEU A 1 168 ? 3.916 -6.973 8.5 1 94.31 168 LEU A N 1
ATOM 1276 C CA . LEU A 1 168 ? 3.631 -7.543 7.188 1 94.31 168 LEU A CA 1
ATOM 1277 C C . LEU A 1 168 ? 4.52 -8.75 6.918 1 94.31 168 LEU A C 1
ATOM 1279 O O . LEU A 1 168 ? 4.512 -9.297 5.812 1 94.31 168 LEU A O 1
ATOM 1283 N N . GLY A 1 169 ? 5.32 -9.156 7.902 1 94.38 169 GLY A N 1
ATOM 1284 C CA . GLY A 1 169 ? 6.09 -10.383 7.816 1 94.38 169 GLY A CA 1
ATOM 1285 C C . GLY A 1 169 ? 7.496 -10.172 7.285 1 94.38 169 GLY A C 1
ATOM 1286 O O . GLY A 1 169 ? 8.18 -11.133 6.93 1 94.38 169 GLY A O 1
ATOM 1287 N N . MET A 1 170 ? 7.941 -8.945 7.234 1 97.56 170 MET A N 1
ATOM 1288 C CA . MET A 1 170 ? 9.289 -8.648 6.75 1 97.56 170 MET A CA 1
ATOM 1289 C C . MET A 1 170 ? 10.305 -8.75 7.879 1 97.56 170 MET A C 1
ATOM 1291 O O . MET A 1 170 ? 9.945 -8.695 9.055 1 97.56 170 MET A O 1
ATOM 1295 N N . LYS A 1 171 ? 11.562 -8.953 7.52 1 97.75 171 LYS A N 1
ATOM 1296 C CA . LYS A 1 171 ? 12.688 -8.641 8.391 1 97.75 171 LYS A CA 1
ATOM 1297 C C . LYS A 1 171 ? 13.078 -7.168 8.289 1 97.75 171 LYS A C 1
ATOM 1299 O O . LYS A 1 171 ? 13.016 -6.582 7.207 1 97.75 171 LYS A O 1
ATOM 1304 N N . VAL A 1 172 ? 13.477 -6.562 9.422 1 98.62 172 VAL A N 1
ATOM 1305 C CA . VAL A 1 172 ? 13.82 -5.145 9.391 1 98.62 172 VAL A CA 1
ATOM 1306 C C . VAL A 1 172 ? 15.211 -4.934 9.984 1 98.62 172 VAL A C 1
ATOM 1308 O O . VAL A 1 172 ? 15.539 -5.508 11.031 1 98.62 172 VAL A O 1
ATOM 1311 N N . ILE A 1 173 ? 16.016 -4.223 9.305 1 98.75 173 ILE A N 1
ATOM 1312 C CA . ILE A 1 173 ? 17.281 -3.682 9.805 1 98.75 173 ILE A CA 1
ATOM 1313 C C . ILE A 1 173 ? 17.297 -2.166 9.633 1 98.75 173 ILE A C 1
ATOM 1315 O O . ILE A 1 173 ? 16.625 -1.63 8.742 1 98.75 173 ILE A O 1
ATOM 1319 N N . ALA A 1 174 ? 18 -1.439 10.484 1 98.81 174 ALA A N 1
ATOM 1320 C CA . ALA A 1 174 ? 18 0.019 10.414 1 98.81 174 ALA A CA 1
ATOM 1321 C C . ALA A 1 174 ? 19.391 0.573 10.695 1 98.81 174 ALA A C 1
ATOM 1323 O O . ALA A 1 174 ? 20.25 -0.128 11.242 1 98.81 174 ALA A O 1
ATOM 1324 N N . THR A 1 175 ? 19.562 1.812 10.328 1 98.31 175 THR A N 1
ATOM 1325 C CA . THR A 1 175 ? 20.906 2.379 10.422 1 98.31 175 THR A CA 1
ATOM 1326 C C . THR A 1 175 ? 21.156 2.941 11.82 1 98.31 175 THR A C 1
ATOM 1328 O O . THR A 1 175 ? 20.25 3.471 12.453 1 98.31 175 THR A O 1
ATOM 1331 N N . ALA A 1 176 ? 22.391 2.83 12.234 1 97.06 176 ALA A N 1
ATOM 1332 C CA . ALA A 1 176 ? 22.984 3.49 13.391 1 97.06 176 ALA A CA 1
ATOM 1333 C C . ALA A 1 176 ? 24.5 3.625 13.219 1 97.06 176 ALA A C 1
ATOM 1335 O O . ALA A 1 176 ? 25.078 3.111 12.25 1 97.06 176 ALA A O 1
ATOM 1336 N N . ASN A 1 177 ? 25.125 4.367 14.133 1 95.62 177 ASN A N 1
ATOM 1337 C CA . ASN A 1 177 ? 26.562 4.57 14.055 1 95.62 177 ASN A CA 1
ATOM 1338 C C . ASN A 1 177 ? 27.328 3.275 14.312 1 95.62 177 ASN A C 1
ATOM 1340 O O . ASN A 1 177 ? 28.375 3.041 13.719 1 95.62 177 ASN A O 1
ATOM 1344 N N . GLU A 1 178 ? 26.781 2.443 15.195 1 96.38 178 GLU A N 1
ATOM 1345 C CA . GLU A 1 178 ? 27.375 1.157 15.539 1 96.38 178 GLU A CA 1
ATOM 1346 C C . GLU A 1 178 ? 26.328 0.048 15.555 1 96.38 178 GLU A C 1
ATOM 1348 O O . GLU A 1 178 ? 25.141 0.318 15.688 1 96.38 178 GLU A O 1
ATOM 1353 N N . ARG A 1 179 ? 26.922 -1.166 15.352 1 96.06 179 ARG A N 1
ATOM 1354 C CA . ARG A 1 179 ? 26.016 -2.309 15.398 1 96.06 179 ARG A CA 1
ATOM 1355 C C . ARG A 1 179 ? 25.453 -2.52 16.797 1 96.06 179 ARG A C 1
ATOM 1357 O O . ARG A 1 179 ? 26.219 -2.533 17.781 1 96.06 179 ARG A O 1
ATOM 1364 N N . LYS A 1 180 ? 24.219 -2.633 16.891 1 97 180 LYS A N 1
ATOM 1365 C CA . LYS A 1 180 ? 23.562 -2.957 18.156 1 97 180 LYS A CA 1
ATOM 1366 C C . LYS A 1 180 ? 22.156 -3.496 17.922 1 97 180 LYS A C 1
ATOM 1368 O O . LYS A 1 180 ? 21.609 -3.359 16.812 1 97 180 LYS A O 1
ATOM 1373 N N . GLN A 1 181 ? 21.656 -4.219 18.875 1 97 181 GLN A N 1
ATOM 1374 C CA . GLN A 1 181 ? 20.281 -4.711 18.812 1 97 181 GLN A CA 1
ATOM 1375 C C . GLN A 1 181 ? 19.328 -3.75 19.516 1 97 181 GLN A C 1
ATOM 1377 O O . GLN A 1 181 ? 19.672 -3.166 20.547 1 97 181 GLN A O 1
ATOM 1382 N N . THR A 1 182 ? 18.203 -3.514 19.016 1 97.12 182 THR A N 1
ATOM 1383 C CA . THR A 1 182 ? 17.109 -2.74 19.625 1 97.12 182 THR A CA 1
ATOM 1384 C C . THR A 1 182 ? 15.781 -3.457 19.438 1 97.12 182 THR A C 1
ATOM 1386 O O . THR A 1 182 ? 15.742 -4.66 19.188 1 97.12 182 THR A O 1
ATOM 1389 N N . SER A 1 183 ? 14.695 -2.814 19.797 1 97.25 183 SER A N 1
ATOM 1390 C CA . SER A 1 183 ? 13.375 -3.393 19.594 1 97.25 183 SER A CA 1
ATOM 1391 C C . SER A 1 183 ? 12.336 -2.314 19.297 1 97.25 183 SER A C 1
ATOM 1393 O O . SER A 1 183 ? 12.586 -1.126 19.5 1 97.25 183 SER A O 1
ATOM 1395 N N . VAL A 1 184 ? 11.312 -2.729 18.719 1 96.69 184 VAL A N 1
ATOM 1396 C CA . VAL A 1 184 ? 10.164 -1.85 18.516 1 96.69 184 VAL A CA 1
ATOM 1397 C C . VAL A 1 184 ? 8.906 -2.5 19.094 1 96.69 184 VAL A C 1
ATOM 1399 O O . VAL A 1 184 ? 8.773 -3.725 19.078 1 96.69 184 VAL A O 1
ATOM 1402 N N . GLU A 1 185 ? 8.078 -1.607 19.562 1 96.06 185 GLU A N 1
ATOM 1403 C CA . GLU A 1 185 ? 6.805 -2.064 20.109 1 96.06 185 GLU A CA 1
ATOM 1404 C C . GLU A 1 185 ? 5.68 -1.879 19.094 1 96.06 185 GLU A C 1
ATOM 1406 O O . GLU A 1 185 ? 5.539 -0.806 18.5 1 96.06 185 GLU A O 1
ATOM 1411 N N . ILE A 1 186 ? 4.938 -2.953 18.875 1 94.31 186 ILE A N 1
ATOM 1412 C CA . ILE A 1 186 ? 3.75 -2.918 18.016 1 94.31 186 ILE A CA 1
ATOM 1413 C C . ILE A 1 186 ? 2.494 -2.998 18.891 1 94.31 186 ILE A C 1
ATOM 1415 O O . ILE A 1 186 ? 2.338 -3.928 19.688 1 94.31 186 ILE A O 1
ATOM 1419 N N . GLU A 1 187 ? 1.674 -2.02 18.75 1 93.38 187 GLU A N 1
ATOM 1420 C CA . GLU A 1 187 ? 0.421 -1.973 19.484 1 93.38 187 GLU A CA 1
ATOM 1421 C C . GLU A 1 187 ? -0.777 -2.221 18.578 1 93.38 187 GLU A C 1
ATOM 1423 O O . GLU A 1 187 ? -0.893 -1.605 17.516 1 93.38 187 GLU A O 1
ATOM 1428 N N . PHE A 1 188 ? -1.683 -3.078 19 1 93.56 188 PHE A N 1
ATOM 1429 C CA . PHE A 1 188 ? -2.873 -3.422 18.234 1 93.56 188 PHE A CA 1
ATOM 1430 C C . PHE A 1 188 ? -4.078 -2.625 18.719 1 93.56 188 PHE A C 1
ATOM 1432 O O . PHE A 1 188 ? -4.039 -2.02 19.781 1 93.56 188 PHE A O 1
ATOM 1439 N N . TYR A 1 189 ? -5.105 -2.635 17.922 1 91.5 189 TYR A N 1
ATOM 1440 C CA . TYR A 1 189 ? -6.305 -1.864 18.234 1 91.5 189 TYR A CA 1
ATOM 1441 C C . TYR A 1 189 ? -6.922 -2.322 19.547 1 91.5 189 TYR A C 1
ATOM 1443 O O . TYR A 1 189 ? -7.539 -1.526 20.266 1 91.5 189 TYR A O 1
ATOM 1451 N N . THR A 1 190 ? -6.695 -3.52 19.938 1 91.62 190 THR A N 1
ATOM 1452 C CA . THR A 1 190 ? -7.273 -4.102 21.156 1 91.62 190 THR A CA 1
ATOM 1453 C C . THR A 1 190 ? -6.5 -3.664 22.391 1 91.62 190 THR A C 1
ATOM 1455 O O . THR A 1 190 ? -6.902 -3.955 23.516 1 91.62 190 THR A O 1
ATOM 1458 N N . GLY A 1 191 ? -5.336 -3.023 22.203 1 91.81 191 GLY A N 1
ATOM 1459 C CA . GLY A 1 191 ? -4.496 -2.619 23.328 1 91.81 191 GLY A CA 1
ATOM 1460 C C . GLY A 1 191 ? -3.35 -3.576 23.578 1 91.81 191 GLY A C 1
ATOM 1461 O O . GLY A 1 191 ? -2.424 -3.256 24.328 1 91.81 191 GLY A O 1
ATOM 1462 N N . GLN A 1 192 ? -3.426 -4.684 22.938 1 92.75 192 GLN A N 1
ATOM 1463 C CA . GLN A 1 192 ? -2.322 -5.633 23.047 1 92.75 192 GLN A CA 1
ATOM 1464 C C . GLN A 1 192 ? -1.041 -5.055 22.453 1 92.75 192 GLN A C 1
ATOM 1466 O O . GLN A 1 192 ? -1.085 -4.34 21.438 1 92.75 192 GLN A O 1
ATOM 1471 N N . LYS A 1 193 ? 0.111 -5.441 23.078 1 94.12 193 LYS A N 1
ATOM 1472 C CA . LYS A 1 193 ? 1.413 -4.973 22.609 1 94.12 193 LYS A CA 1
ATOM 1473 C C . LYS A 1 193 ? 2.383 -6.137 22.438 1 94.12 193 LYS A C 1
ATOM 1475 O O . LYS A 1 193 ? 2.289 -7.145 23.141 1 94.12 193 LYS A O 1
ATOM 1480 N N . THR A 1 194 ? 3.168 -6.09 21.5 1 93.5 194 THR A N 1
ATOM 1481 C CA . THR A 1 194 ? 4.254 -7.039 21.266 1 93.5 194 THR A CA 1
ATOM 1482 C C . THR A 1 194 ? 5.551 -6.305 20.953 1 93.5 194 THR A C 1
ATOM 1484 O O . THR A 1 194 ? 5.543 -5.305 20.219 1 93.5 194 THR A O 1
ATOM 1487 N N . THR A 1 195 ? 6.617 -6.73 21.531 1 96.12 195 THR A N 1
ATOM 1488 C CA . THR A 1 195 ? 7.926 -6.137 21.297 1 96.12 195 THR A CA 1
ATOM 1489 C C . THR A 1 195 ? 8.766 -7.023 20.375 1 96.12 195 THR A C 1
ATOM 1491 O O . THR A 1 195 ? 8.992 -8.195 20.688 1 96.12 195 THR A O 1
ATOM 1494 N N . ILE A 1 196 ? 9.25 -6.512 19.328 1 96.38 196 ILE A N 1
ATOM 1495 C CA . ILE A 1 196 ? 10 -7.281 18.344 1 96.38 196 ILE A CA 1
ATOM 1496 C C . ILE A 1 196 ? 11.43 -6.75 18.25 1 96.38 196 ILE A C 1
ATOM 1498 O O . ILE A 1 196 ? 11.641 -5.555 18.031 1 96.38 196 ILE A O 1
ATOM 1502 N N . PRO A 1 197 ? 12.414 -7.625 18.344 1 96.62 197 PRO A N 1
ATOM 1503 C CA . PRO A 1 197 ? 13.805 -7.184 18.219 1 96.62 197 PRO A CA 1
ATOM 1504 C C . PRO A 1 197 ? 14.211 -6.93 16.766 1 96.62 197 PRO A C 1
ATOM 1506 O O . PRO A 1 197 ? 13.656 -7.547 15.859 1 96.62 197 PRO A O 1
ATOM 1509 N N . LEU A 1 198 ? 15.125 -5.988 16.531 1 96.94 198 LEU A N 1
ATOM 1510 C CA . LEU A 1 198 ? 15.742 -5.789 15.234 1 96.94 198 LEU A CA 1
ATOM 1511 C C . LEU A 1 198 ? 17.172 -5.258 15.383 1 96.94 198 LEU A C 1
ATOM 1513 O O . LEU A 1 198 ? 17.562 -4.812 16.469 1 96.94 198 LEU A O 1
ATOM 1517 N N . ASP A 1 199 ? 17.891 -5.324 14.328 1 97.5 199 ASP A N 1
ATOM 1518 C CA . ASP A 1 199 ? 19.312 -4.988 14.352 1 97.5 199 ASP A CA 1
ATOM 1519 C C . ASP A 1 199 ? 19.547 -3.586 13.797 1 97.5 199 ASP A C 1
ATOM 1521 O O . ASP A 1 199 ? 19 -3.215 12.766 1 97.5 199 ASP A O 1
ATOM 1525 N N . LEU A 1 200 ? 20.297 -2.826 14.516 1 98.5 200 LEU A N 1
ATOM 1526 C CA . LEU A 1 200 ? 20.859 -1.57 14.023 1 98.5 200 LEU A CA 1
ATOM 1527 C C . LEU A 1 200 ? 22.281 -1.769 13.523 1 98.5 200 LEU A C 1
ATOM 1529 O O . LEU A 1 200 ? 23.047 -2.535 14.102 1 98.5 200 LEU A O 1
ATOM 1533 N N . MET A 1 201 ? 22.625 -1.097 12.469 1 98.62 201 MET A N 1
ATOM 1534 C CA . MET A 1 201 ? 23.953 -1.277 11.898 1 98.62 201 MET A CA 1
ATOM 1535 C C . MET A 1 201 ? 24.344 -0.072 11.055 1 98.62 201 MET A C 1
ATOM 1537 O O . MET A 1 201 ? 23.5 0.726 10.664 1 98.62 201 MET A O 1
ATOM 1541 N N . PRO A 1 202 ? 25.625 0.068 10.805 1 98.31 202 PRO A N 1
ATOM 1542 C CA . PRO A 1 202 ? 26.062 1.158 9.93 1 98.31 202 PRO A CA 1
ATOM 1543 C C . PRO A 1 202 ? 25.516 1.021 8.508 1 98.31 202 PRO A C 1
ATOM 1545 O O . PRO A 1 202 ? 25.266 -0.093 8.039 1 98.31 202 PRO A O 1
ATOM 1548 N N . LEU A 1 203 ? 25.438 2.123 7.828 1 98.12 203 LEU A N 1
ATOM 1549 C CA . LEU A 1 203 ? 24.875 2.184 6.488 1 98.12 203 LEU A CA 1
ATOM 1550 C C . LEU A 1 203 ? 25.562 1.201 5.555 1 98.12 203 LEU A C 1
ATOM 1552 O O . LEU A 1 203 ? 24.906 0.471 4.812 1 98.12 203 LEU A O 1
ATOM 1556 N N . ASP A 1 204 ? 26.844 1.118 5.621 1 97.75 204 ASP A N 1
ATOM 1557 C CA . ASP A 1 204 ? 27.641 0.294 4.715 1 97.75 204 ASP A CA 1
ATOM 1558 C C . ASP A 1 204 ? 27.328 -1.188 4.898 1 97.75 204 ASP A C 1
ATOM 1560 O O . ASP A 1 204 ? 27.391 -1.966 3.947 1 97.75 204 ASP A O 1
ATOM 1564 N N . ASP A 1 205 ? 26.953 -1.572 6.102 1 98.38 205 ASP A N 1
ATOM 1565 C CA . ASP A 1 205 ? 26.609 -2.959 6.395 1 98.38 205 ASP A CA 1
ATOM 1566 C C . ASP A 1 205 ? 25.172 -3.268 5.969 1 98.38 205 ASP A C 1
ATOM 1568 O O . ASP A 1 205 ? 24.859 -4.41 5.633 1 98.38 205 ASP A O 1
ATOM 1572 N N . LEU A 1 206 ? 24.375 -2.307 5.98 1 98.75 206 LEU A N 1
ATOM 1573 C CA . LEU A 1 206 ? 22.953 -2.459 5.719 1 98.75 206 LEU A CA 1
ATOM 1574 C C . LEU A 1 206 ? 22.688 -2.643 4.227 1 98.75 206 LEU A C 1
ATOM 1576 O O . LEU A 1 206 ? 21.859 -3.463 3.834 1 98.75 206 LEU A O 1
ATOM 1580 N N . LEU A 1 207 ? 23.391 -1.949 3.379 1 98.75 207 LEU A N 1
ATOM 1581 C CA . LEU A 1 207 ? 23.125 -1.803 1.954 1 98.75 207 LEU A CA 1
ATOM 1582 C C . LEU A 1 207 ? 23.141 -3.158 1.257 1 98.75 207 LEU A C 1
ATOM 1584 O O . LEU A 1 207 ? 22.219 -3.477 0.495 1 98.75 207 LEU A O 1
ATOM 1588 N N . PRO A 1 208 ? 24.078 -4.066 1.569 1 98.69 208 PRO A N 1
ATOM 1589 C CA . PRO A 1 208 ? 24.109 -5.332 0.835 1 98.69 208 PRO A CA 1
ATOM 1590 C C . PRO A 1 208 ? 23.109 -6.352 1.368 1 98.69 208 PRO A C 1
ATOM 1592 O O . PRO A 1 208 ? 22.922 -7.418 0.775 1 98.69 208 PRO A O 1
ATOM 1595 N N . LEU A 1 209 ? 22.422 -6.062 2.441 1 98.62 209 LEU A N 1
ATOM 1596 C CA . LEU A 1 209 ? 21.562 -7.047 3.084 1 98.62 209 LEU A CA 1
ATOM 1597 C C . LEU A 1 209 ? 20.094 -6.801 2.73 1 98.62 209 LEU A C 1
ATOM 1599 O O . LEU A 1 209 ? 19.281 -7.715 2.818 1 98.62 209 LEU A O 1
ATOM 1603 N N . ALA A 1 210 ? 19.781 -5.609 2.395 1 98.88 210 ALA A N 1
ATOM 1604 C CA . ALA A 1 210 ? 18.391 -5.18 2.271 1 98.88 210 ALA A CA 1
ATOM 1605 C C . ALA A 1 210 ? 17.828 -5.504 0.887 1 98.88 210 ALA A C 1
ATOM 1607 O O . ALA A 1 210 ? 18.5 -5.27 -0.125 1 98.88 210 ALA A O 1
ATOM 1608 N N . ASP A 1 211 ? 16.625 -6.09 0.826 1 98.88 211 ASP A N 1
ATOM 1609 C CA . ASP A 1 211 ? 15.898 -6.242 -0.427 1 98.88 211 ASP A CA 1
ATOM 1610 C C . ASP A 1 211 ? 15.219 -4.934 -0.831 1 98.88 211 ASP A C 1
ATOM 1612 O O . ASP A 1 211 ? 15.016 -4.676 -2.02 1 98.88 211 ASP A O 1
ATOM 1616 N N . PHE A 1 212 ? 14.812 -4.18 0.139 1 98.94 212 PHE A N 1
ATOM 1617 C CA . PHE A 1 212 ? 14.211 -2.859 0.002 1 98.94 212 PHE A CA 1
ATOM 1618 C C . PHE A 1 212 ? 14.852 -1.871 0.972 1 98.94 212 PHE A C 1
ATOM 1620 O O . PHE A 1 212 ? 15.281 -2.254 2.061 1 98.94 212 PHE A O 1
ATOM 1627 N N . ILE A 1 213 ? 14.875 -0.576 0.604 1 98.94 213 ILE A N 1
ATOM 1628 C CA . ILE A 1 213 ? 15.43 0.47 1.454 1 98.94 213 ILE A CA 1
ATOM 1629 C C . ILE A 1 213 ? 14.461 1.646 1.533 1 98.94 213 ILE A C 1
ATOM 1631 O O . ILE A 1 213 ? 13.898 2.061 0.52 1 98.94 213 ILE A O 1
ATOM 1635 N N . SER A 1 214 ? 14.227 2.152 2.682 1 98.94 214 SER A N 1
ATOM 1636 C CA . SER A 1 214 ? 13.367 3.312 2.91 1 98.94 214 SER A CA 1
ATOM 1637 C C . SER A 1 214 ? 14.109 4.402 3.682 1 98.94 214 SER A C 1
ATOM 1639 O O . SER A 1 214 ? 14.773 4.117 4.676 1 98.94 214 SER A O 1
ATOM 1641 N N . LEU A 1 215 ? 13.984 5.68 3.275 1 98.69 215 LEU A N 1
ATOM 1642 C CA . LEU A 1 215 ? 14.719 6.793 3.865 1 98.69 215 LEU A CA 1
ATOM 1643 C C . LEU A 1 215 ? 13.82 7.617 4.777 1 98.69 215 LEU A C 1
ATOM 1645 O O . LEU A 1 215 ? 12.711 8 4.383 1 98.69 215 LEU A O 1
ATOM 1649 N N . HIS A 1 216 ? 14.273 7.938 5.949 1 97.5 216 HIS A N 1
ATOM 1650 C CA . HIS A 1 216 ? 13.539 8.719 6.938 1 97.5 216 HIS A CA 1
ATOM 1651 C C . HIS A 1 216 ? 14.477 9.562 7.781 1 97.5 216 HIS A C 1
ATOM 1653 O O . HIS A 1 216 ? 14.398 9.555 9.016 1 97.5 216 HIS A O 1
ATOM 1659 N N . ILE A 1 217 ? 15.312 10.312 7.129 1 95 217 ILE A N 1
ATOM 1660 C CA . ILE A 1 217 ? 16.266 11.172 7.812 1 95 217 ILE A CA 1
ATOM 1661 C C . ILE A 1 217 ? 16.094 12.617 7.348 1 95 217 ILE A C 1
ATOM 1663 O O . ILE A 1 217 ? 15.578 12.867 6.254 1 95 217 ILE A O 1
ATOM 1667 N N . PRO A 1 218 ? 16.453 13.562 8.18 1 89.5 218 PRO A N 1
ATOM 1668 C CA . PRO A 1 218 ? 16.406 14.969 7.77 1 89.5 218 PRO A CA 1
ATOM 1669 C C . PRO A 1 218 ? 17.344 15.281 6.609 1 89.5 218 PRO A C 1
ATOM 1671 O O . PRO A 1 218 ? 18.188 14.461 6.254 1 89.5 218 PRO A O 1
ATOM 1674 N N . PRO A 1 219 ? 17.109 16.406 6.055 1 85.31 219 PRO A N 1
ATOM 1675 C CA . PRO A 1 219 ? 17.969 16.797 4.938 1 85.31 219 PRO A CA 1
ATOM 1676 C C . PRO A 1 219 ? 19.453 16.859 5.336 1 85.31 219 PRO A C 1
ATOM 1678 O O . PRO A 1 219 ? 19.766 17.203 6.477 1 85.31 219 PRO A O 1
ATOM 1681 N N . GLN A 1 220 ? 20.188 16.547 4.367 1 88.06 220 GLN A N 1
ATOM 1682 C CA . GLN A 1 220 ? 21.641 16.625 4.523 1 88.06 220 GLN A CA 1
ATOM 1683 C C . GLN A 1 220 ? 22.25 17.531 3.461 1 88.06 220 GLN A C 1
ATOM 1685 O O . GLN A 1 220 ? 21.594 17.891 2.486 1 88.06 220 GLN A O 1
ATOM 1690 N N . GLU A 1 221 ? 23.453 17.875 3.736 1 87.25 221 GLU A N 1
ATOM 1691 C CA . GLU A 1 221 ? 24.141 18.75 2.793 1 87.25 221 GLU A CA 1
ATOM 1692 C C . GLU A 1 221 ? 24.453 18.016 1.494 1 87.25 221 GLU A C 1
ATOM 1694 O O . GLU A 1 221 ? 24.344 18.578 0.407 1 87.25 221 GLU A O 1
ATOM 1699 N N . LYS A 1 222 ? 24.875 16.781 1.687 1 91.56 222 LYS A N 1
ATOM 1700 C CA . LYS A 1 222 ? 25.219 15.961 0.529 1 91.56 222 LYS A CA 1
ATOM 1701 C C . LYS A 1 222 ? 24.203 14.844 0.328 1 91.56 222 LYS A C 1
ATOM 1703 O O . LYS A 1 222 ? 23.484 14.469 1.262 1 91.56 222 LYS A O 1
ATOM 1708 N N . TYR A 1 223 ? 24.172 14.414 -1.023 1 95.56 223 TYR A N 1
ATOM 1709 C CA . TYR A 1 223 ? 23.375 13.234 -1.302 1 95.56 223 TYR A CA 1
ATOM 1710 C C . TYR A 1 223 ? 23.766 12.078 -0.399 1 95.56 223 TYR A C 1
ATOM 1712 O O . TYR A 1 223 ? 24.953 11.844 -0.162 1 95.56 223 TYR A O 1
ATOM 1720 N N . LEU A 1 224 ? 22.812 11.445 0.095 1 97.19 224 LEU A N 1
ATOM 1721 C CA . LEU A 1 224 ? 23.047 10.227 0.867 1 97.19 224 LEU A CA 1
ATOM 1722 C C . LEU A 1 224 ? 23.234 9.031 -0.053 1 97.19 224 LEU A C 1
ATOM 1724 O O . LEU A 1 224 ? 24.078 8.172 0.205 1 97.19 224 LEU A O 1
ATOM 1728 N N . LEU A 1 225 ? 22.375 8.898 -1.102 1 98.31 225 LEU A N 1
ATOM 1729 C CA . LEU A 1 225 ? 22.438 7.793 -2.047 1 98.31 225 LEU A CA 1
ATOM 1730 C C . LEU A 1 225 ? 22.859 8.273 -3.428 1 98.31 225 LEU A C 1
ATOM 1732 O O . LEU A 1 225 ? 22.172 9.086 -4.051 1 98.31 225 LEU A O 1
ATOM 1736 N N . THR A 1 226 ? 23.953 7.852 -3.811 1 98.38 226 THR A N 1
ATOM 1737 C CA . THR A 1 226 ? 24.531 8.078 -5.133 1 98.38 226 THR A CA 1
ATOM 1738 C C . THR A 1 226 ? 24.938 6.75 -5.777 1 98.38 226 THR A C 1
ATOM 1740 O O . THR A 1 226 ? 24.609 5.68 -5.266 1 98.38 226 THR A O 1
ATOM 1743 N N . ALA A 1 227 ? 25.609 6.836 -6.926 1 98.44 227 ALA A N 1
ATOM 1744 C CA . ALA A 1 227 ? 26.109 5.648 -7.609 1 98.44 227 ALA A CA 1
ATOM 1745 C C . ALA A 1 227 ? 26.938 4.781 -6.668 1 98.44 227 ALA A C 1
ATOM 1747 O O . ALA A 1 227 ? 26.906 3.551 -6.75 1 98.44 227 ALA A O 1
ATOM 1748 N N . THR A 1 228 ? 27.672 5.43 -5.738 1 98.38 228 THR A N 1
ATOM 1749 C CA . THR A 1 228 ? 28.547 4.73 -4.809 1 98.38 228 THR A CA 1
ATOM 1750 C C . THR A 1 228 ? 27.75 3.777 -3.926 1 98.38 228 THR A C 1
ATOM 1752 O O . THR A 1 228 ? 28.078 2.596 -3.814 1 98.38 228 THR A O 1
ATOM 1755 N N . GLU A 1 229 ? 26.719 4.238 -3.318 1 98.62 229 GLU A N 1
ATOM 1756 C CA . GLU A 1 229 ? 25.891 3.414 -2.445 1 98.62 229 GLU A CA 1
ATOM 1757 C C . GLU A 1 229 ? 25.078 2.402 -3.25 1 98.62 229 GLU A C 1
ATOM 1759 O O . GLU A 1 229 ? 24.922 1.253 -2.832 1 98.62 229 GLU A O 1
ATOM 1764 N N . PHE A 1 230 ? 24.531 2.793 -4.438 1 98.75 230 PHE A N 1
ATOM 1765 C CA . PHE A 1 230 ? 23.719 1.921 -5.27 1 98.75 230 PHE A CA 1
ATOM 1766 C C . PHE A 1 230 ? 24.484 0.66 -5.652 1 98.75 230 PHE A C 1
ATOM 1768 O O . PHE A 1 230 ? 23.922 -0.437 -5.652 1 98.75 230 PHE A O 1
ATOM 1775 N N . LYS A 1 231 ? 25.75 0.811 -5.941 1 98.25 231 LYS A N 1
ATOM 1776 C CA . LYS A 1 231 ? 26.578 -0.31 -6.363 1 98.25 231 LYS A CA 1
ATOM 1777 C C . LYS A 1 231 ? 26.688 -1.363 -5.266 1 98.25 231 LYS A C 1
ATOM 1779 O O . LYS A 1 231 ? 26.844 -2.553 -5.551 1 98.25 231 LYS A O 1
ATOM 1784 N N . ARG A 1 232 ? 26.531 -0.95 -4.07 1 98.38 232 ARG A N 1
ATOM 1785 C CA . ARG A 1 232 ? 26.734 -1.838 -2.93 1 98.38 232 ARG A CA 1
ATOM 1786 C C . ARG A 1 232 ? 25.438 -2.551 -2.562 1 98.38 232 ARG A C 1
ATOM 1788 O O . ARG A 1 232 ? 25.438 -3.506 -1.784 1 98.38 232 ARG A O 1
ATOM 1795 N N . MET A 1 233 ? 24.375 -2.148 -3.145 1 98.75 233 MET A N 1
ATOM 1796 C CA . MET A 1 233 ? 23.078 -2.721 -2.814 1 98.75 233 MET A CA 1
ATOM 1797 C C . MET A 1 233 ? 22.859 -4.039 -3.549 1 98.75 233 MET A C 1
ATOM 1799 O O . MET A 1 233 ? 23.625 -4.375 -4.465 1 98.75 233 MET A O 1
ATOM 1803 N N . LYS A 1 234 ? 21.875 -4.844 -3.115 1 98.56 234 LYS A N 1
ATOM 1804 C CA . LYS A 1 234 ? 21.5 -6.078 -3.797 1 98.56 234 LYS A CA 1
ATOM 1805 C C . LYS A 1 234 ? 21 -5.789 -5.215 1 98.56 234 LYS A C 1
ATOM 1807 O O . LYS A 1 234 ? 20.406 -4.738 -5.469 1 98.56 234 LYS A O 1
ATOM 1812 N N . GLN A 1 235 ? 21.281 -6.707 -6.078 1 98.38 235 GLN A N 1
ATOM 1813 C CA . GLN A 1 235 ? 20.641 -6.637 -7.395 1 98.38 235 GLN A CA 1
ATOM 1814 C C . GLN A 1 235 ? 19.125 -6.645 -7.273 1 98.38 235 GLN A C 1
ATOM 1816 O O . GLN A 1 235 ? 18.547 -7.5 -6.59 1 98.38 235 GLN A O 1
ATOM 1821 N N . GLY A 1 236 ? 18.422 -5.633 -7.859 1 98.38 236 GLY A N 1
ATOM 1822 C CA . GLY A 1 236 ? 16.969 -5.586 -7.863 1 98.38 236 GLY A CA 1
ATOM 1823 C C . GLY A 1 236 ? 16.391 -4.902 -6.637 1 98.38 236 GLY A C 1
ATOM 1824 O O . GLY A 1 236 ? 15.203 -5.023 -6.355 1 98.38 236 GLY A O 1
ATOM 1825 N N . VAL A 1 237 ? 17.188 -4.184 -5.895 1 98.88 237 VAL A N 1
ATOM 1826 C CA . VAL A 1 237 ? 16.734 -3.516 -4.68 1 98.88 237 VAL A CA 1
ATOM 1827 C C . VAL A 1 237 ? 15.656 -2.488 -5.023 1 98.88 237 VAL A C 1
ATOM 1829 O O . VAL A 1 237 ? 15.703 -1.872 -6.094 1 98.88 237 VAL A O 1
ATOM 1832 N N . GLY A 1 238 ? 14.609 -2.369 -4.172 1 98.88 238 GLY A N 1
ATOM 1833 C CA . GLY A 1 238 ? 13.664 -1.269 -4.242 1 98.88 238 GLY A CA 1
ATOM 1834 C C . GLY A 1 238 ? 13.984 -0.144 -3.275 1 98.88 238 GLY A C 1
ATOM 1835 O O . GLY A 1 238 ? 14.438 -0.39 -2.156 1 98.88 238 GLY A O 1
ATOM 1836 N N . ILE A 1 239 ? 13.68 1.139 -3.635 1 98.94 239 ILE A N 1
ATOM 1837 C CA . ILE A 1 239 ? 14.023 2.277 -2.793 1 98.94 239 ILE A CA 1
ATOM 1838 C C . ILE A 1 239 ? 12.797 3.166 -2.594 1 98.94 239 ILE A C 1
ATOM 1840 O O . ILE A 1 239 ? 12.109 3.504 -3.557 1 98.94 239 ILE A O 1
ATOM 1844 N N . ILE A 1 240 ? 12.562 3.547 -1.382 1 98.94 240 ILE A N 1
ATOM 1845 C CA . ILE A 1 240 ? 11.453 4.43 -1.032 1 98.94 240 ILE A CA 1
ATOM 1846 C C . ILE A 1 240 ? 11.992 5.707 -0.39 1 98.94 240 ILE A C 1
ATOM 1848 O O . ILE A 1 240 ? 12.828 5.645 0.52 1 98.94 240 ILE A O 1
ATOM 1852 N N . ASN A 1 241 ? 11.547 6.852 -0.867 1 98.69 241 ASN A N 1
ATOM 1853 C CA . ASN A 1 241 ? 11.922 8.133 -0.276 1 98.69 241 ASN A CA 1
ATOM 1854 C C . ASN A 1 241 ? 10.703 9.023 -0.044 1 98.69 241 ASN A C 1
ATOM 1856 O O . ASN A 1 241 ? 10.18 9.617 -0.985 1 98.69 241 ASN A O 1
ATOM 1860 N N . CYS A 1 242 ? 10.281 9.102 1.171 1 97.56 242 CYS A N 1
ATOM 1861 C CA . CYS A 1 242 ? 9.227 10.008 1.611 1 97.56 242 CYS A CA 1
ATOM 1862 C C . CYS A 1 242 ? 9.781 11.062 2.564 1 97.56 242 CYS A C 1
ATOM 1864 O O . CYS A 1 242 ? 9.047 11.586 3.406 1 97.56 242 CYS A O 1
ATOM 1866 N N . SER A 1 243 ? 11.062 11.273 2.523 1 95.56 243 SER A N 1
ATOM 1867 C CA . SER A 1 243 ? 11.742 12.188 3.432 1 95.56 243 SER A CA 1
ATOM 1868 C C . SER A 1 243 ? 12.07 13.508 2.74 1 95.56 243 SER A C 1
ATOM 1870 O O . SER A 1 243 ? 11.258 14.438 2.746 1 95.56 243 SER A O 1
ATOM 1872 N N . LYS A 1 244 ? 13.227 13.547 2.014 1 94.69 244 LYS A N 1
ATOM 1873 C CA . LYS A 1 244 ? 13.656 14.742 1.281 1 94.69 244 LYS A CA 1
ATOM 1874 C C . LYS A 1 244 ? 14.242 14.367 -0.078 1 94.69 244 LYS A C 1
ATOM 1876 O O . LYS A 1 244 ? 14.984 13.391 -0.192 1 94.69 244 LYS A O 1
ATOM 1881 N N . GLY A 1 245 ? 13.875 15.156 -1.076 1 95.44 245 GLY A N 1
ATOM 1882 C CA . GLY A 1 245 ? 14.32 14.859 -2.43 1 95.44 245 GLY A CA 1
ATOM 1883 C C . GLY A 1 245 ? 15.828 14.906 -2.588 1 95.44 245 GLY A C 1
ATOM 1884 O O . GLY A 1 245 ? 16.391 14.172 -3.398 1 95.44 245 GLY A O 1
ATOM 1885 N N . GLU A 1 246 ? 16.5 15.703 -1.741 1 94.56 246 GLU A N 1
ATOM 1886 C CA . GLU A 1 246 ? 17.938 15.961 -1.871 1 94.56 246 GLU A CA 1
ATOM 1887 C C . GLU A 1 246 ? 18.75 14.789 -1.329 1 94.56 246 GLU A C 1
ATOM 1889 O O . GLU A 1 246 ? 19.969 14.742 -1.511 1 94.56 246 GLU A O 1
ATOM 1894 N N . LEU A 1 247 ? 18.125 13.805 -0.792 1 97.31 247 LEU A N 1
ATOM 1895 C CA . LEU A 1 247 ? 18.844 12.695 -0.19 1 97.31 247 LEU A CA 1
ATOM 1896 C C . LEU A 1 247 ? 19.344 11.727 -1.26 1 97.31 247 LEU A C 1
ATOM 1898 O O . LEU A 1 247 ? 20.266 10.961 -1.022 1 97.31 247 LEU A O 1
ATOM 1902 N N . ILE A 1 248 ? 18.703 11.711 -2.441 1 98.25 248 ILE A N 1
ATOM 1903 C CA . ILE A 1 248 ? 19.062 10.797 -3.521 1 98.25 248 ILE A CA 1
ATOM 1904 C C . ILE A 1 248 ? 19.516 11.602 -4.742 1 98.25 248 ILE A C 1
ATOM 1906 O O . ILE A 1 248 ? 18.859 12.57 -5.125 1 98.25 248 ILE A O 1
ATOM 1910 N N . ASN A 1 249 ? 20.672 11.273 -5.301 1 98.25 249 ASN A N 1
ATOM 1911 C CA . ASN A 1 249 ? 21 11.789 -6.621 1 98.25 249 ASN A CA 1
ATOM 1912 C C . ASN A 1 249 ? 20.094 11.211 -7.699 1 98.25 249 ASN A C 1
ATOM 1914 O O . ASN A 1 249 ? 20.234 10.047 -8.086 1 98.25 249 ASN A O 1
ATOM 1918 N N . GLU A 1 250 ? 19.234 12.031 -8.219 1 98.12 250 GLU A N 1
ATOM 1919 C CA . GLU A 1 250 ? 18.156 11.555 -9.086 1 98.12 250 GLU A CA 1
ATOM 1920 C C . GLU A 1 250 ? 18.703 11.102 -10.438 1 98.12 250 GLU A C 1
ATOM 1922 O O . GLU A 1 250 ? 18.141 10.211 -11.07 1 98.12 250 GLU A O 1
ATOM 1927 N N . VAL A 1 251 ? 19.75 11.719 -10.898 1 98.12 251 VAL A N 1
ATOM 1928 C CA . VAL A 1 251 ? 20.375 11.297 -12.148 1 98.12 251 VAL A CA 1
ATOM 1929 C C . VAL A 1 251 ? 20.922 9.875 -12 1 98.12 251 VAL A C 1
ATOM 1931 O O . VAL A 1 251 ? 20.672 9.016 -12.859 1 98.12 251 VAL A O 1
ATOM 1934 N N . ASP A 1 252 ? 21.625 9.641 -10.914 1 98.62 252 ASP A N 1
ATOM 1935 C CA . ASP A 1 252 ? 22.109 8.289 -10.625 1 98.62 252 ASP A CA 1
ATOM 1936 C C . ASP A 1 252 ? 20.953 7.309 -10.484 1 98.62 252 ASP A C 1
ATOM 1938 O O . ASP A 1 252 ? 21.016 6.176 -10.961 1 98.62 252 ASP A O 1
ATOM 1942 N N . LEU A 1 253 ? 19.938 7.711 -9.805 1 98.75 253 LEU A N 1
ATOM 1943 C CA . LEU A 1 253 ? 18.781 6.852 -9.594 1 98.75 253 LEU A CA 1
ATOM 1944 C C . LEU A 1 253 ? 18.219 6.359 -10.93 1 98.75 253 LEU A C 1
ATOM 1946 O O . LEU A 1 253 ? 17.969 5.164 -11.094 1 98.75 253 LEU A O 1
ATOM 1950 N N . ILE A 1 254 ? 18.062 7.27 -11.883 1 98.62 254 ILE A N 1
ATOM 1951 C CA . ILE A 1 254 ? 17.516 6.926 -13.195 1 98.62 254 ILE A CA 1
ATOM 1952 C C . ILE A 1 254 ? 18.422 5.91 -13.883 1 98.62 254 ILE A C 1
ATOM 1954 O O . ILE A 1 254 ? 17.953 4.914 -14.43 1 98.62 254 ILE A O 1
ATOM 1958 N N . GLU A 1 255 ? 19.688 6.215 -13.828 1 98.56 255 GLU A N 1
ATOM 1959 C CA . GLU A 1 255 ? 20.656 5.32 -14.453 1 98.56 255 GLU A CA 1
ATOM 1960 C C . GLU A 1 255 ? 20.562 3.91 -13.875 1 98.56 255 GLU A C 1
ATOM 1962 O O . GLU A 1 255 ? 20.562 2.928 -14.617 1 98.56 255 GLU A O 1
ATOM 1967 N N . TYR A 1 256 ? 20.422 3.748 -12.594 1 98.75 256 TYR A N 1
ATOM 1968 C CA . TYR A 1 256 ? 20.438 2.451 -11.93 1 98.75 256 TYR A CA 1
ATOM 1969 C C . TYR A 1 256 ? 19.078 1.767 -12.031 1 98.75 256 TYR A C 1
ATOM 1971 O O . TYR A 1 256 ? 18.969 0.549 -11.867 1 98.75 256 TYR A O 1
ATOM 1979 N N . LEU A 1 257 ? 18.031 2.516 -12.273 1 98.75 257 LEU A N 1
ATOM 1980 C CA . LEU A 1 257 ? 16.75 1.922 -12.641 1 98.75 257 LEU A CA 1
ATOM 1981 C C . LEU A 1 257 ? 16.812 1.31 -14.031 1 98.75 257 LEU A C 1
ATOM 1983 O O . LEU A 1 257 ? 16.328 0.201 -14.25 1 98.75 257 LEU A O 1
ATOM 1987 N N . GLU A 1 258 ? 17.438 2.014 -14.922 1 98.06 258 GLU A N 1
ATOM 1988 C CA . GLU A 1 258 ? 17.516 1.58 -16.312 1 98.06 258 GLU A CA 1
ATOM 1989 C C . GLU A 1 258 ? 18.359 0.31 -16.438 1 98.06 258 GLU A C 1
ATOM 1991 O O . GLU A 1 258 ? 18.062 -0.553 -17.266 1 98.06 258 GLU A O 1
ATOM 1996 N N . ASN A 1 259 ? 19.375 0.211 -15.602 1 97.62 259 ASN A N 1
ATOM 1997 C CA . ASN A 1 259 ? 20.203 -0.985 -15.688 1 97.62 259 ASN A CA 1
ATOM 1998 C C . ASN A 1 259 ? 19.688 -2.096 -14.781 1 97.62 259 ASN A C 1
ATOM 2000 O O . ASN A 1 259 ? 20.344 -3.137 -14.641 1 97.62 259 ASN A O 1
ATOM 2004 N N . LYS A 1 260 ? 18.625 -1.861 -14.016 1 97.38 260 LYS A N 1
ATOM 2005 C CA . LYS A 1 260 ? 17.844 -2.836 -13.266 1 97.38 260 LYS A CA 1
ATOM 2006 C C . LYS A 1 260 ? 18.547 -3.238 -11.977 1 97.38 260 LYS A C 1
ATOM 2008 O O . LYS A 1 260 ? 18.141 -4.191 -11.305 1 97.38 260 LYS A O 1
ATOM 2013 N N . LYS A 1 261 ? 19.688 -2.533 -11.672 1 98.44 261 LYS A N 1
ATOM 2014 C CA . LYS A 1 261 ? 20.219 -2.666 -10.312 1 98.44 261 LYS A CA 1
ATOM 2015 C C . LYS A 1 261 ? 19.156 -2.299 -9.273 1 98.44 261 LYS A C 1
ATOM 2017 O O . LYS A 1 261 ? 19.062 -2.945 -8.234 1 98.44 261 LYS A O 1
ATOM 2022 N N . ILE A 1 262 ? 18.531 -1.246 -9.57 1 98.81 262 ILE A N 1
ATOM 2023 C CA . ILE A 1 262 ? 17.344 -0.857 -8.812 1 98.81 262 ILE A CA 1
ATOM 2024 C C . ILE A 1 262 ? 16.078 -1.273 -9.578 1 98.81 262 ILE A C 1
ATOM 2026 O O . ILE A 1 262 ? 15.898 -0.895 -10.734 1 98.81 262 ILE A O 1
ATOM 2030 N N . SER A 1 263 ? 15.242 -2.057 -8.922 1 98.62 263 SER A N 1
ATOM 2031 C CA . SER A 1 263 ? 14.078 -2.594 -9.617 1 98.62 263 SER A CA 1
ATOM 2032 C C . SER A 1 263 ? 12.945 -1.572 -9.68 1 98.62 263 SER A C 1
ATOM 2034 O O . SER A 1 263 ? 12.195 -1.522 -10.656 1 98.62 263 SER A O 1
ATOM 2036 N N . PHE A 1 264 ? 12.758 -0.807 -8.617 1 98.81 264 PHE A N 1
ATOM 2037 C CA . PHE A 1 264 ? 11.758 0.255 -8.586 1 98.81 264 PHE A CA 1
ATOM 2038 C C . PHE A 1 264 ? 12.102 1.287 -7.516 1 98.81 264 PHE A C 1
ATOM 2040 O O . PHE A 1 264 ? 12.938 1.035 -6.648 1 98.81 264 PHE A O 1
ATOM 2047 N N . ALA A 1 265 ? 11.469 2.457 -7.625 1 98.94 265 ALA A N 1
ATOM 2048 C CA . ALA A 1 265 ? 11.523 3.477 -6.578 1 98.94 265 ALA A CA 1
ATOM 2049 C C . ALA A 1 265 ? 10.133 4.012 -6.258 1 98.94 265 ALA A C 1
ATOM 2051 O O . ALA A 1 265 ? 9.234 3.984 -7.109 1 98.94 265 ALA A O 1
ATOM 2052 N N . GLY A 1 266 ? 9.875 4.297 -5.066 1 98.88 266 GLY A N 1
ATOM 2053 C CA . GLY A 1 266 ? 8.734 5.074 -4.609 1 98.88 266 GLY A CA 1
ATOM 2054 C C . GLY A 1 266 ? 9.117 6.441 -4.066 1 98.88 266 GLY A C 1
ATOM 2055 O O . GLY A 1 266 ? 9.867 6.539 -3.098 1 98.88 266 GLY A O 1
ATOM 2056 N N . LEU A 1 267 ? 8.617 7.477 -4.668 1 98.88 267 LEU A N 1
ATOM 2057 C CA . LEU A 1 267 ? 9.047 8.828 -4.32 1 98.88 267 LEU A CA 1
ATOM 2058 C C . LEU A 1 267 ? 7.848 9.711 -3.98 1 98.88 267 LEU A C 1
ATOM 2060 O O . LEU A 1 267 ? 6.895 9.797 -4.758 1 98.88 267 LEU A O 1
ATOM 2064 N N . ASP A 1 268 ? 7.934 10.359 -2.863 1 98.62 268 ASP A N 1
ATOM 2065 C CA . ASP A 1 268 ? 6.98 11.391 -2.465 1 98.62 268 ASP A CA 1
ATOM 2066 C C . ASP A 1 268 ? 7.613 12.781 -2.521 1 98.62 268 ASP A C 1
ATOM 2068 O O . ASP A 1 268 ? 6.918 13.789 -2.396 1 98.62 268 ASP A O 1
ATOM 2072 N N . VAL A 1 269 ? 8.891 12.797 -2.648 1 97.56 269 VAL A N 1
ATOM 2073 C CA . VAL A 1 269 ? 9.648 14.039 -2.621 1 97.56 269 VAL A CA 1
ATOM 2074 C C . VAL A 1 269 ? 10.648 14.055 -3.777 1 97.56 269 VAL A C 1
ATOM 2076 O O . VAL A 1 269 ? 11.094 13.008 -4.242 1 97.56 269 VAL A O 1
ATOM 2079 N N . PHE A 1 270 ? 10.992 15.211 -4.238 1 97.56 270 PHE A N 1
ATOM 2080 C CA . PHE A 1 270 ? 11.789 15.383 -5.445 1 97.56 270 PHE A CA 1
ATOM 2081 C C . PHE A 1 270 ? 12.734 16.562 -5.309 1 97.56 270 PHE A C 1
ATOM 2083 O O . PHE A 1 270 ? 12.422 17.547 -4.637 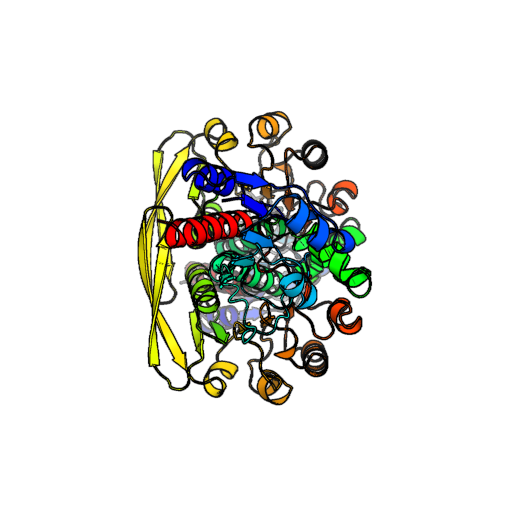1 97.56 270 PHE A O 1
ATOM 2090 N N . GLN A 1 271 ? 13.82 16.375 -6.012 1 94.5 271 GLN A N 1
ATOM 2091 C CA . GLN A 1 271 ? 14.648 17.547 -6.211 1 94.5 271 GLN A CA 1
ATOM 2092 C C . GLN A 1 271 ? 13.953 18.562 -7.117 1 94.5 271 GLN A C 1
ATOM 2094 O O . GLN A 1 271 ? 13.32 18.188 -8.109 1 94.5 271 GLN A O 1
ATOM 2099 N N . GLY A 1 272 ? 14.031 19.797 -6.785 1 92.69 272 GLY A N 1
ATOM 2100 C CA . GLY A 1 272 ? 13.531 20.828 -7.672 1 92.69 272 GLY A CA 1
ATOM 2101 C C . GLY A 1 272 ? 12.047 21.094 -7.508 1 92.69 272 GLY A C 1
ATOM 2102 O O . GLY A 1 272 ? 11.414 21.688 -8.375 1 92.69 272 GLY A O 1
ATOM 2103 N N . GLU A 1 273 ? 11.367 20.594 -6.496 1 93.56 273 GLU A N 1
ATOM 2104 C CA . GLU A 1 273 ? 9.977 20.938 -6.246 1 93.56 273 GLU A CA 1
ATOM 2105 C C . GLU A 1 273 ? 9.773 22.453 -6.25 1 93.56 273 GLU A C 1
ATOM 2107 O O . GLU A 1 273 ? 10.625 23.203 -5.766 1 93.56 273 GLU A O 1
ATOM 2112 N N . PRO A 1 274 ? 8.742 22.875 -6.949 1 95.06 274 PRO A N 1
ATOM 2113 C CA . PRO A 1 274 ? 7.562 22.141 -7.426 1 95.06 274 PRO A CA 1
ATOM 2114 C C . PRO A 1 274 ? 7.668 21.75 -8.898 1 95.06 274 PRO A C 1
ATOM 2116 O O . PRO A 1 274 ? 6.645 21.562 -9.562 1 95.06 274 PRO A O 1
ATOM 2119 N N . ASN A 1 275 ? 8.883 21.734 -9.445 1 97.38 275 ASN A N 1
ATOM 2120 C CA . ASN A 1 275 ? 9.109 21.328 -10.828 1 97.38 275 ASN A CA 1
ATOM 2121 C C . ASN A 1 275 ? 10.039 20.125 -10.922 1 97.38 275 ASN A C 1
ATOM 2123 O O . ASN A 1 275 ? 11.133 20.219 -11.469 1 97.38 275 ASN A O 1
ATOM 2127 N N . PRO A 1 276 ? 9.586 18.953 -10.5 1 97.94 276 PRO A N 1
ATOM 2128 C CA . PRO A 1 276 ? 10.438 17.781 -10.602 1 97.94 276 PRO A CA 1
ATOM 2129 C C . PRO A 1 276 ? 10.844 17.453 -12.039 1 97.94 276 PRO A C 1
ATOM 2131 O O . PRO A 1 276 ? 10.164 17.859 -12.977 1 97.94 276 PRO A O 1
ATOM 2134 N N . ALA A 1 277 ? 11.938 16.766 -12.18 1 97.56 277 ALA A N 1
ATOM 2135 C CA . ALA A 1 277 ? 12.453 16.422 -13.5 1 97.56 277 ALA A CA 1
ATOM 2136 C C . ALA A 1 277 ? 11.484 15.5 -14.242 1 97.56 277 ALA A C 1
ATOM 2138 O O . ALA A 1 277 ? 11.055 14.477 -13.711 1 97.56 277 ALA A O 1
ATOM 2139 N N . VAL A 1 278 ? 11.211 15.828 -15.477 1 97.62 278 VAL A N 1
ATOM 2140 C CA . VAL A 1 278 ? 10.25 15.109 -16.297 1 97.62 278 VAL A CA 1
ATOM 2141 C C . VAL A 1 278 ? 10.711 13.664 -16.5 1 97.62 278 VAL A C 1
ATOM 2143 O O . VAL A 1 278 ? 9.898 12.742 -16.484 1 97.62 278 VAL A O 1
ATOM 2146 N N . GLN A 1 279 ? 11.984 13.5 -16.688 1 97.19 279 GLN A N 1
ATOM 2147 C CA . GLN A 1 279 ? 12.531 12.164 -16.891 1 97.19 279 GLN A CA 1
ATOM 2148 C C . GLN A 1 279 ? 12.219 11.25 -15.719 1 97.19 279 GLN A C 1
ATOM 2150 O O . GLN A 1 279 ? 11.953 10.055 -15.898 1 97.19 279 GLN A O 1
ATOM 2155 N N . LEU A 1 280 ? 12.258 11.766 -14.539 1 97.81 280 LEU A N 1
ATOM 2156 C CA . LEU A 1 280 ? 11.93 11.016 -13.336 1 97.81 280 LEU A CA 1
ATOM 2157 C C . LEU A 1 280 ? 10.445 10.664 -13.297 1 97.81 280 LEU A C 1
ATOM 2159 O O . LEU A 1 280 ? 10.078 9.523 -13 1 97.81 280 LEU A O 1
ATOM 2163 N N . LEU A 1 281 ? 9.602 11.617 -13.625 1 98.31 281 LEU A N 1
ATOM 2164 C CA . LEU A 1 281 ? 8.156 11.469 -13.547 1 98.31 281 LEU A CA 1
ATOM 2165 C C . LEU A 1 281 ? 7.652 10.453 -14.562 1 98.31 281 LEU A C 1
ATOM 2167 O O . LEU A 1 281 ? 6.672 9.75 -14.312 1 98.31 281 LEU A O 1
ATOM 2171 N N . MET A 1 282 ? 8.352 10.297 -15.672 1 97.56 282 MET A N 1
ATOM 2172 C CA . MET A 1 282 ? 7.871 9.453 -16.766 1 97.56 282 MET A CA 1
ATOM 2173 C C . MET A 1 282 ? 8.445 8.047 -16.656 1 97.56 282 MET A C 1
ATOM 2175 O O . MET A 1 282 ? 8.055 7.152 -17.422 1 97.56 282 MET A O 1
ATOM 2179 N N . HIS A 1 283 ? 9.414 7.863 -15.781 1 98.25 283 HIS A N 1
ATOM 2180 C CA . HIS A 1 283 ? 10.039 6.551 -15.688 1 98.25 283 HIS A CA 1
ATOM 2181 C C . HIS A 1 283 ? 9.039 5.492 -15.242 1 98.25 283 HIS A C 1
ATOM 2183 O O . HIS A 1 283 ? 8.375 5.648 -14.211 1 98.25 283 HIS A O 1
ATOM 2189 N N . PRO A 1 284 ? 8.953 4.371 -15.867 1 97.81 284 PRO A N 1
ATOM 2190 C CA . PRO A 1 284 ? 7.898 3.393 -15.609 1 97.81 284 PRO A CA 1
ATOM 2191 C C . PRO A 1 284 ? 8.094 2.645 -14.289 1 97.81 284 PRO A C 1
ATOM 2193 O O . PRO A 1 284 ? 7.152 2.043 -13.773 1 97.81 284 PRO A O 1
ATOM 2196 N N . ASP A 1 285 ? 9.289 2.723 -13.734 1 98.5 285 ASP A N 1
ATOM 2197 C CA . ASP A 1 285 ? 9.57 1.932 -12.547 1 98.5 285 ASP A CA 1
ATOM 2198 C C . ASP A 1 285 ? 9.547 2.803 -11.289 1 98.5 285 ASP A C 1
ATOM 2200 O O . ASP A 1 285 ? 10.117 2.434 -10.258 1 98.5 285 ASP A O 1
ATOM 2204 N N . ILE A 1 286 ? 8.906 3.975 -11.359 1 98.88 286 ILE A N 1
ATOM 2205 C CA . ILE A 1 286 ? 8.852 4.852 -10.195 1 98.88 286 ILE A CA 1
ATOM 2206 C C . ILE A 1 286 ? 7.398 5.102 -9.805 1 98.88 286 ILE A C 1
ATOM 2208 O O . ILE A 1 286 ? 6.594 5.543 -10.633 1 98.88 286 ILE A O 1
ATOM 2212 N N . SER A 1 287 ? 7.008 4.73 -8.602 1 98.88 287 SER A N 1
ATOM 2213 C CA . SER A 1 287 ? 5.738 5.109 -7.984 1 98.88 287 SER A CA 1
ATOM 2214 C C . SER A 1 287 ? 5.793 6.531 -7.438 1 98.88 287 SER A C 1
ATOM 2216 O O . SER A 1 287 ? 6.734 6.898 -6.734 1 98.88 287 SER A O 1
ATOM 2218 N N . LEU A 1 288 ? 4.727 7.375 -7.703 1 98.88 288 LEU A N 1
ATOM 2219 C CA . LEU A 1 288 ? 4.879 8.812 -7.508 1 98.88 288 LEU A CA 1
ATOM 2220 C C . LEU A 1 288 ? 3.727 9.375 -6.684 1 98.88 288 LEU A C 1
ATOM 2222 O O . LEU A 1 288 ? 2.566 9.039 -6.922 1 98.88 288 LEU A O 1
ATOM 2226 N N . THR A 1 289 ? 4.027 10.188 -5.703 1 98.75 289 THR A N 1
ATOM 2227 C CA . THR A 1 289 ? 3.096 11.102 -5.055 1 98.75 289 THR A CA 1
ATOM 2228 C C . THR A 1 289 ? 3.729 12.477 -4.875 1 98.75 289 THR A C 1
ATOM 2230 O O . THR A 1 289 ? 4.953 12.594 -4.789 1 98.75 289 THR A O 1
ATOM 2233 N N . PRO A 1 290 ? 2.951 13.523 -4.934 1 98.19 290 PRO A N 1
ATOM 2234 C CA . PRO A 1 290 ? 3.486 14.883 -4.871 1 98.19 290 PRO A CA 1
ATOM 2235 C C . PRO A 1 290 ? 3.541 15.43 -3.447 1 98.19 290 PRO A C 1
ATOM 2237 O O . PRO A 1 290 ? 2.828 16.391 -3.121 1 98.19 290 PRO A O 1
ATOM 2240 N N . HIS A 1 291 ? 4.465 14.867 -2.658 1 96.19 291 HIS A N 1
ATOM 2241 C CA . HIS A 1 291 ? 4.801 15.375 -1.335 1 96.19 291 HIS A CA 1
ATOM 2242 C C . HIS A 1 291 ? 3.57 15.422 -0.434 1 96.19 291 HIS A C 1
ATOM 2244 O O . HIS A 1 291 ? 3.279 16.453 0.174 1 96.19 291 HIS A O 1
ATOM 2250 N N . ILE A 1 292 ? 2.9 14.273 -0.313 1 96.81 292 ILE A N 1
ATOM 2251 C CA . ILE A 1 292 ? 1.663 14.211 0.457 1 96.81 292 ILE A CA 1
ATOM 2252 C C . ILE A 1 292 ? 1.837 13.266 1.644 1 96.81 292 ILE A C 1
ATOM 2254 O O . ILE A 1 292 ? 0.855 12.75 2.184 1 96.81 292 ILE A O 1
ATOM 2258 N N . GLY A 1 293 ? 3.027 12.898 1.989 1 95.25 293 GLY A N 1
ATOM 2259 C CA . GLY A 1 293 ? 3.293 11.938 3.049 1 95.25 293 GLY A CA 1
ATOM 2260 C C . GLY A 1 293 ? 2.518 12.227 4.32 1 95.25 293 GLY A C 1
ATOM 2261 O O . GLY A 1 293 ? 1.93 11.312 4.91 1 95.25 293 GLY A O 1
ATOM 2262 N N . GLY A 1 294 ? 2.518 13.492 4.699 1 93.38 294 GLY A N 1
ATOM 2263 C CA . GLY A 1 294 ? 1.847 13.883 5.93 1 93.38 294 GLY A CA 1
ATOM 2264 C C . GLY A 1 294 ? 0.453 14.438 5.699 1 93.38 294 GLY A C 1
ATOM 2265 O O . GLY A 1 294 ? -0.163 14.984 6.613 1 93.38 294 GLY A O 1
ATOM 2266 N N . SER A 1 295 ? -0.058 14.312 4.5 1 92.19 295 SER A N 1
ATOM 2267 C CA . SER A 1 295 ? -1.312 14.961 4.133 1 92.19 295 SER A CA 1
ATOM 2268 C C . SER A 1 295 ? -2.49 14 4.254 1 92.19 295 SER A C 1
ATOM 2270 O O . SER A 1 295 ? -2.926 13.414 3.264 1 92.19 295 SER A O 1
ATOM 2272 N N . THR A 1 296 ? -3.01 13.844 5.453 1 95.94 296 THR A N 1
ATOM 2273 C CA . THR A 1 296 ? -4.211 13.055 5.711 1 95.94 296 THR A CA 1
ATOM 2274 C C . THR A 1 296 ? -5.188 13.828 6.594 1 95.94 296 THR A C 1
ATOM 2276 O O . THR A 1 296 ? -4.793 14.766 7.289 1 95.94 296 THR A O 1
ATOM 2279 N N . THR A 1 297 ? -6.434 13.438 6.527 1 95.06 297 THR A N 1
ATOM 2280 C CA . THR A 1 297 ? -7.449 14.023 7.395 1 95.06 297 THR A CA 1
ATOM 2281 C C . THR A 1 297 ? -7.09 13.82 8.859 1 95.06 297 THR A C 1
ATOM 2283 O O . THR A 1 297 ? -7.281 14.711 9.688 1 95.06 297 THR A O 1
ATOM 2286 N N . GLU A 1 298 ? -6.566 12.688 9.172 1 96 298 GLU A N 1
ATOM 2287 C CA . GLU A 1 298 ? -6.176 12.375 10.539 1 96 298 GLU A CA 1
ATOM 2288 C C . GLU A 1 298 ? -5.012 13.25 11 1 96 298 GLU A C 1
ATOM 2290 O O . GLU A 1 298 ? -4.98 13.711 12.141 1 96 298 GLU A O 1
ATOM 2295 N N . THR A 1 299 ? -4.066 13.453 10.094 1 94.81 299 THR A N 1
ATOM 2296 C CA . THR A 1 299 ? -2.932 14.305 10.422 1 94.81 299 THR A CA 1
ATOM 2297 C C . THR A 1 299 ? -3.402 15.711 10.781 1 94.81 299 THR A C 1
ATOM 2299 O O . THR A 1 299 ? -2.949 16.297 11.773 1 94.81 299 THR A O 1
ATOM 2302 N N . PHE A 1 300 ? -4.316 16.297 9.977 1 94.44 300 PHE A N 1
ATOM 2303 C CA . PHE A 1 300 ? -4.844 17.625 10.242 1 94.44 300 PHE A CA 1
ATOM 2304 C C . PHE A 1 300 ? -5.543 17.672 11.594 1 94.44 300 PHE A C 1
ATOM 2306 O O .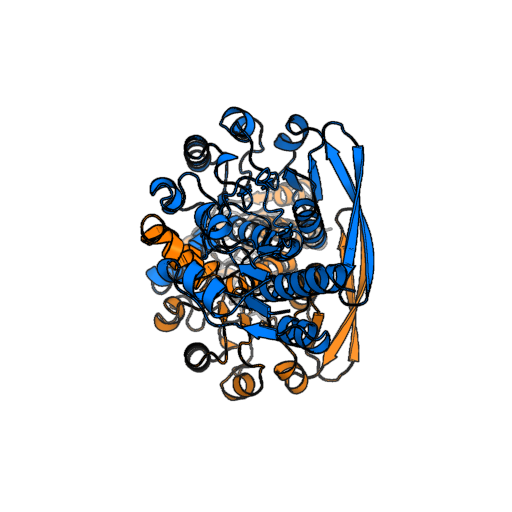 PHE A 1 300 ? -5.352 18.609 12.367 1 94.44 300 PHE A O 1
ATOM 2313 N N . GLU A 1 301 ? -6.32 16.672 11.836 1 95 301 GLU A N 1
ATOM 2314 C CA . GLU A 1 301 ? -7.008 16.594 13.117 1 95 301 GLU A CA 1
ATOM 2315 C C . GLU A 1 301 ? -6.016 16.516 14.273 1 95 301 GLU A C 1
ATOM 2317 O O . GLU A 1 301 ? -6.156 17.25 15.266 1 95 301 GLU A O 1
ATOM 2322 N N . ASN A 1 302 ? -5.078 15.664 14.102 1 94.06 302 ASN A N 1
ATOM 2323 C CA . ASN A 1 302 ? -4.066 15.492 15.133 1 94.06 302 ASN A CA 1
ATOM 2324 C C . ASN A 1 302 ? -3.26 16.766 15.359 1 94.06 302 ASN A C 1
ATOM 2326 O O . ASN A 1 302 ? -2.979 17.141 16.5 1 94.06 302 ASN A O 1
ATOM 2330 N N . MET A 1 303 ? -2.867 17.406 14.297 1 95.56 303 MET A N 1
ATOM 2331 C CA . MET A 1 303 ? -2.133 18.656 14.383 1 95.56 303 MET A CA 1
ATOM 2332 C C . MET A 1 303 ? -2.957 19.719 15.109 1 95.56 303 MET A C 1
ATOM 2334 O O . MET A 1 303 ? -2.438 20.438 15.961 1 95.56 303 MET A O 1
ATOM 2338 N N . SER A 1 304 ? -4.203 19.781 14.75 1 96.44 304 SER A N 1
ATOM 2339 C CA . SER A 1 304 ? -5.113 20.766 15.328 1 96.44 304 SER A CA 1
ATOM 2340 C C . SER A 1 304 ? -5.262 20.562 16.828 1 96.44 304 SER A C 1
ATOM 2342 O O . SER A 1 304 ? -5.152 21.516 17.609 1 96.44 304 SER A O 1
ATOM 2344 N N . ILE A 1 305 ? -5.453 19.375 17.203 1 96 305 ILE A N 1
ATOM 2345 C CA . ILE A 1 305 ? -5.656 19.047 18.609 1 96 305 ILE A CA 1
ATOM 2346 C C . ILE A 1 305 ? -4.367 19.297 19.391 1 96 305 ILE A C 1
ATOM 2348 O O . ILE A 1 305 ? -4.398 19.891 20.469 1 96 305 ILE A O 1
ATOM 2352 N N . GLU A 1 306 ? -3.305 18.812 18.766 1 94.62 306 GLU A N 1
ATOM 2353 C CA . GLU A 1 306 ? -2.01 19.062 19.391 1 94.62 306 GLU A CA 1
ATOM 2354 C C . GLU A 1 306 ? -1.756 20.547 19.594 1 94.62 306 GLU A C 1
ATOM 2356 O O . GLU A 1 306 ? -1.296 20.984 20.641 1 94.62 306 GLU A O 1
ATOM 2361 N N . MET A 1 307 ? -2.035 21.328 18.594 1 96.19 307 MET A N 1
ATOM 2362 C CA . MET A 1 307 ? -1.852 22.781 18.641 1 96.19 307 MET A CA 1
ATOM 2363 C C . MET A 1 307 ? -2.744 23.406 19.719 1 96.19 307 MET A C 1
ATOM 2365 O O . MET A 1 307 ? -2.291 24.234 20.5 1 96.19 307 MET A O 1
ATOM 2369 N N . ALA A 1 308 ? -3.949 22.953 19.797 1 97.19 308 ALA A N 1
ATOM 2370 C CA . ALA A 1 308 ? -4.875 23.453 20.812 1 97.19 308 ALA A CA 1
ATOM 2371 C C . ALA A 1 308 ? -4.34 23.203 22.219 1 97.19 308 ALA A C 1
ATOM 2373 O O . ALA A 1 308 ? -4.344 24.094 23.062 1 97.19 308 ALA A O 1
ATOM 2374 N N . HIS A 1 309 ? -3.877 22.031 22.422 1 96.5 309 HIS A N 1
ATOM 2375 C CA . HIS A 1 309 ? -3.346 21.688 23.734 1 96.5 309 HIS A CA 1
ATOM 2376 C C . HIS A 1 309 ? -2.123 22.531 24.078 1 96.5 309 HIS A C 1
ATOM 2378 O O . HIS A 1 309 ? -1.97 22.984 25.203 1 96.5 309 HIS A O 1
ATOM 2384 N N . LYS A 1 310 ? -1.244 22.734 23.109 1 96.12 310 LYS A N 1
ATOM 2385 C CA . LYS A 1 310 ? -0.055 23.547 23.344 1 96.12 310 LYS A CA 1
ATOM 2386 C C . LYS A 1 310 ? -0.434 24.969 23.734 1 96.12 310 LYS A C 1
ATOM 2388 O O . LYS A 1 310 ? 0.173 25.547 24.641 1 96.12 310 LYS A O 1
ATOM 2393 N N . ILE A 1 311 ? -1.402 25.516 23.109 1 96.75 311 ILE A N 1
ATOM 2394 C CA . ILE A 1 311 ? -1.855 26.875 23.391 1 96.75 311 ILE A CA 1
ATOM 2395 C C . ILE A 1 311 ? -2.498 26.922 24.766 1 96.75 311 ILE A C 1
ATOM 2397 O O . ILE A 1 311 ? -2.174 27.812 25.578 1 96.75 311 ILE A O 1
ATOM 2401 N N . ILE A 1 312 ? -3.324 25.969 25.047 1 96.94 312 ILE A N 1
ATOM 2402 C CA . ILE A 1 312 ? -4.023 25.922 26.328 1 96.94 312 ILE A CA 1
ATOM 2403 C C . ILE A 1 312 ? -3.012 25.812 27.469 1 96.94 312 ILE A C 1
ATOM 2405 O O . ILE A 1 312 ? -3.135 26.484 28.5 1 96.94 312 ILE A O 1
ATOM 2409 N N . ASP A 1 313 ? -2.041 24.984 27.25 1 96.31 313 ASP A N 1
ATOM 2410 C CA . ASP A 1 313 ? -1.035 24.719 28.281 1 96.31 313 ASP A CA 1
ATOM 2411 C C . ASP A 1 313 ? -0.23 25.984 28.578 1 96.31 313 ASP A C 1
ATOM 2413 O O . ASP A 1 313 ? 0.274 26.141 29.703 1 96.31 313 ASP A O 1
ATOM 2417 N N . LEU A 1 314 ? -0.08 26.859 27.625 1 94.19 314 LEU A N 1
ATOM 2418 C CA . LEU A 1 314 ? 0.683 28.094 27.812 1 94.19 314 LEU A CA 1
ATOM 2419 C C . LEU A 1 314 ? -0.095 29.094 28.656 1 94.19 314 LEU A C 1
ATOM 2421 O O . LEU A 1 314 ? 0.491 30 29.25 1 94.19 314 LEU A O 1
ATOM 2425 N N . TYR A 1 315 ? -1.392 28.984 28.734 1 91.31 315 TYR A N 1
ATOM 2426 C CA . TYR A 1 315 ? -2.207 29.984 29.422 1 91.31 315 TYR A CA 1
ATOM 2427 C C . TYR A 1 315 ? -2.898 29.375 30.641 1 91.31 315 TYR A C 1
ATOM 2429 O O . TYR A 1 315 ? -3.676 30.062 31.312 1 91.31 315 TYR A O 1
ATOM 2437 N N . THR A 1 316 ? -2.791 28.078 30.828 1 82.44 316 THR A N 1
ATOM 2438 C CA . THR A 1 316 ? -3.246 27.453 32.062 1 82.44 316 THR A CA 1
ATOM 2439 C C . THR A 1 316 ? -2.066 27.156 33 1 82.44 316 THR A C 1
ATOM 2441 O O . THR A 1 316 ? -0.944 26.938 32.531 1 82.44 316 THR A O 1
ATOM 2444 N N . MET B 1 1 ? 10.172 -41.938 -13.219 1 90.88 1 MET B N 1
ATOM 2445 C CA . MET B 1 1 ? 8.984 -41.375 -13.844 1 90.88 1 MET B CA 1
ATOM 2446 C C . MET B 1 1 ? 9.312 -40.031 -14.523 1 90.88 1 MET B C 1
ATOM 2448 O O . MET B 1 1 ? 10.141 -39.281 -14.031 1 90.88 1 MET B O 1
ATOM 2452 N N . LYS B 1 2 ? 8.688 -39.875 -15.695 1 96.62 2 LYS B N 1
ATOM 2453 C CA . LYS B 1 2 ? 8.984 -38.688 -16.484 1 96.62 2 LYS B CA 1
ATOM 2454 C C . LYS B 1 2 ? 7.895 -37.625 -16.328 1 96.62 2 LYS B C 1
ATOM 2456 O O . LYS B 1 2 ? 6.703 -37.938 -16.422 1 96.62 2 LYS B O 1
ATOM 2461 N N . ILE B 1 3 ? 8.383 -36.438 -16.016 1 98.12 3 ILE B N 1
ATOM 2462 C CA . ILE B 1 3 ? 7.5 -35.312 -15.789 1 98.12 3 ILE B CA 1
ATOM 2463 C C . ILE B 1 3 ? 7.734 -34.25 -16.875 1 98.12 3 ILE B C 1
ATOM 2465 O O . ILE B 1 3 ? 8.875 -33.969 -17.219 1 98.12 3 ILE B O 1
ATOM 2469 N N . LEU B 1 4 ? 6.695 -33.781 -17.469 1 98.44 4 LEU B N 1
ATOM 2470 C CA . LEU B 1 4 ? 6.785 -32.562 -18.266 1 98.44 4 LEU B CA 1
ATOM 2471 C C . LEU B 1 4 ? 6.188 -31.359 -17.516 1 98.44 4 LEU B C 1
ATOM 2473 O O . LEU B 1 4 ? 4.996 -31.359 -17.203 1 98.44 4 LEU B O 1
ATOM 2477 N N . ALA B 1 5 ? 7.031 -30.453 -17.172 1 98 5 ALA B N 1
ATOM 2478 C CA . ALA B 1 5 ? 6.57 -29.156 -16.641 1 98 5 ALA B CA 1
ATOM 2479 C C . ALA B 1 5 ? 6.438 -28.125 -17.766 1 98 5 ALA B C 1
ATOM 2481 O O . ALA B 1 5 ? 7.336 -27.312 -17.969 1 98 5 ALA B O 1
ATOM 2482 N N . ASN B 1 6 ? 5.266 -28.156 -18.375 1 97 6 ASN B N 1
ATOM 2483 C CA . ASN B 1 6 ? 5.09 -27.406 -19.625 1 97 6 ASN B CA 1
ATOM 2484 C C . ASN B 1 6 ? 5.164 -25.906 -19.391 1 97 6 ASN B C 1
ATOM 2486 O O . ASN B 1 6 ? 5.527 -25.156 -20.297 1 97 6 ASN B O 1
ATOM 2490 N N . ASP B 1 7 ? 4.82 -25.438 -18.188 1 93.19 7 ASP B N 1
ATOM 2491 C CA . ASP B 1 7 ? 4.855 -24.016 -17.891 1 93.19 7 ASP B CA 1
ATOM 2492 C C . ASP B 1 7 ? 5.941 -23.703 -16.875 1 93.19 7 ASP B C 1
ATOM 2494 O O . ASP B 1 7 ? 5.883 -22.672 -16.188 1 93.19 7 ASP B O 1
ATOM 2498 N N . GLY B 1 8 ? 6.809 -24.672 -16.719 1 93.5 8 GLY B N 1
ATOM 2499 C CA . GLY B 1 8 ? 7.973 -24.438 -15.875 1 93.5 8 GLY B CA 1
ATOM 2500 C C . GLY B 1 8 ? 7.773 -24.875 -14.438 1 93.5 8 GLY B C 1
ATOM 2501 O O . GLY B 1 8 ? 6.645 -25.156 -14.016 1 93.5 8 GLY B O 1
ATOM 2502 N N . LEU B 1 9 ? 8.891 -25.031 -13.766 1 95.75 9 LEU B N 1
ATOM 2503 C CA . LEU B 1 9 ? 8.992 -25.281 -12.328 1 95.75 9 LEU B CA 1
ATOM 2504 C C . LEU B 1 9 ? 10.172 -24.547 -11.719 1 95.75 9 LEU B C 1
ATOM 2506 O O . LEU B 1 9 ? 11.164 -24.281 -12.406 1 95.75 9 LEU B O 1
ATOM 2510 N N . SER B 1 10 ? 9.977 -24.25 -10.461 1 95.69 10 SER B N 1
ATOM 2511 C CA . SER B 1 10 ? 11.078 -23.562 -9.789 1 95.69 10 SER B CA 1
ATOM 2512 C C . SER B 1 10 ? 12.297 -24.469 -9.672 1 95.69 10 SER B C 1
ATOM 2514 O O . SER B 1 10 ? 12.172 -25.688 -9.688 1 95.69 10 SER B O 1
ATOM 2516 N N . ASN B 1 11 ? 13.484 -23.875 -9.523 1 95.94 11 ASN B N 1
ATOM 2517 C CA . ASN B 1 11 ? 14.719 -24.625 -9.391 1 95.94 11 ASN B CA 1
ATOM 2518 C C . ASN B 1 11 ? 14.695 -25.547 -8.172 1 95.94 11 ASN B C 1
ATOM 2520 O O . ASN B 1 11 ? 15.156 -26.688 -8.227 1 95.94 11 ASN B O 1
ATOM 2524 N N . GLN B 1 12 ? 14.156 -25.047 -7.172 1 96.12 12 GLN B N 1
ATOM 2525 C CA . GLN B 1 12 ? 14.086 -25.844 -5.957 1 96.12 12 GLN B CA 1
ATOM 2526 C C . GLN B 1 12 ? 13.203 -27.078 -6.152 1 96.12 12 GLN B C 1
ATOM 2528 O O . GLN B 1 12 ? 13.523 -28.172 -5.664 1 96.12 12 GLN B O 1
ATOM 2533 N N . ALA B 1 13 ? 12.141 -26.875 -6.812 1 97.31 13 ALA B N 1
ATOM 2534 C CA . ALA B 1 13 ? 11.242 -28 -7.086 1 97.31 13 ALA B CA 1
ATOM 2535 C C . ALA B 1 13 ? 11.898 -29.016 -8.016 1 97.31 13 ALA B C 1
ATOM 2537 O O . ALA B 1 13 ? 11.727 -30.219 -7.844 1 97.31 13 ALA B O 1
ATOM 2538 N N . LEU B 1 14 ? 12.641 -28.516 -8.992 1 97.38 14 LEU B N 1
ATOM 2539 C CA . LEU B 1 14 ? 13.367 -29.391 -9.906 1 97.38 14 LEU B CA 1
ATOM 2540 C C . LEU B 1 14 ? 14.383 -30.25 -9.141 1 97.38 14 LEU B C 1
ATOM 2542 O O . LEU B 1 14 ? 14.484 -31.453 -9.375 1 97.38 14 LEU B O 1
ATOM 2546 N N . LEU B 1 15 ? 15.031 -29.609 -8.234 1 97.25 15 LEU B N 1
ATOM 2547 C CA . LEU B 1 15 ? 16.016 -30.312 -7.422 1 97.25 15 LEU B CA 1
ATOM 2548 C C . LEU B 1 15 ? 15.344 -31.359 -6.531 1 97.25 15 LEU B C 1
ATOM 2550 O O . LEU B 1 15 ? 15.844 -32.469 -6.383 1 97.25 15 LEU B O 1
ATOM 2554 N N . LEU B 1 16 ? 14.258 -30.984 -5.961 1 97.06 16 LEU B N 1
ATOM 2555 C CA . LEU B 1 16 ? 13.508 -31.891 -5.102 1 97.06 16 LEU B CA 1
ATOM 2556 C C . LEU B 1 16 ? 13.062 -33.125 -5.875 1 97.06 16 LEU B C 1
ATOM 2558 O O . LEU B 1 16 ? 13.195 -34.25 -5.383 1 97.06 16 LEU B O 1
ATOM 2562 N N . LEU B 1 17 ? 12.562 -32.938 -7.062 1 97.81 17 LEU B N 1
ATOM 2563 C CA . LEU B 1 17 ? 12.078 -34.062 -7.887 1 97.81 17 LEU B CA 1
ATOM 2564 C C . LEU B 1 17 ? 13.234 -34.906 -8.383 1 97.81 17 LEU B C 1
ATOM 2566 O O . LEU B 1 17 ? 13.133 -36.156 -8.383 1 97.81 17 LEU B O 1
ATOM 2570 N N . ASP B 1 18 ? 14.297 -34.219 -8.734 1 96.81 18 ASP B N 1
ATOM 2571 C CA . ASP B 1 18 ? 15.484 -34.938 -9.18 1 96.81 18 ASP B CA 1
ATOM 2572 C C . ASP B 1 18 ? 16.031 -35.844 -8.062 1 96.81 18 ASP B C 1
ATOM 2574 O O . ASP B 1 18 ? 16.375 -37 -8.297 1 96.81 18 ASP B O 1
ATOM 2578 N N . ASN B 1 19 ? 16.094 -35.25 -6.922 1 96.88 19 ASN B N 1
ATOM 2579 C CA . ASN B 1 19 ? 16.609 -35.969 -5.762 1 96.88 19 ASN B CA 1
ATOM 2580 C C . ASN B 1 19 ? 15.734 -37.188 -5.438 1 96.88 19 ASN B C 1
ATOM 2582 O O . ASN B 1 19 ? 16.156 -38.094 -4.719 1 96.88 19 ASN B O 1
ATOM 2586 N N . ASN B 1 20 ? 14.578 -37.219 -5.906 1 96.56 20 ASN B N 1
ATOM 2587 C CA . ASN B 1 20 ? 13.672 -38.312 -5.672 1 96.56 20 ASN B CA 1
ATOM 2588 C C . ASN B 1 20 ? 13.477 -39.156 -6.93 1 96.56 20 ASN B C 1
ATOM 2590 O O . ASN B 1 20 ? 12.461 -39.844 -7.074 1 96.56 20 ASN B O 1
ATOM 2594 N N . ARG B 1 21 ? 14.344 -39 -7.93 1 94.88 21 ARG B N 1
ATOM 2595 C CA . ARG B 1 21 ? 14.531 -39.875 -9.078 1 94.88 21 ARG B CA 1
ATOM 2596 C C . ARG B 1 21 ? 13.422 -39.656 -10.109 1 94.88 21 ARG B C 1
ATOM 2598 O O . ARG B 1 21 ? 13.031 -40.594 -10.812 1 94.88 21 ARG B O 1
ATOM 2605 N N . PHE B 1 22 ? 12.875 -38.438 -10.062 1 97.19 22 PHE B N 1
ATOM 2606 C CA . PHE B 1 22 ? 11.992 -38.031 -11.156 1 97.19 22 PHE B CA 1
ATOM 2607 C C . PHE B 1 22 ? 12.781 -37.344 -12.258 1 97.19 22 PHE B C 1
ATOM 2609 O O . PHE B 1 22 ? 13.688 -36.531 -11.969 1 97.19 22 PHE B O 1
ATOM 2616 N N . GLU B 1 23 ? 12.508 -37.656 -13.422 1 97.25 23 GLU B N 1
ATOM 2617 C CA . GLU B 1 23 ? 13.062 -36.938 -14.562 1 97.25 23 GLU B CA 1
ATOM 2618 C C . GLU B 1 23 ? 12.117 -35.812 -15.031 1 97.25 23 GLU B C 1
ATOM 2620 O O . GLU B 1 23 ? 11.008 -36.125 -15.484 1 97.25 23 GLU B O 1
ATOM 2625 N N . VAL B 1 24 ? 12.602 -34.594 -14.922 1 97.81 24 VAL B N 1
ATOM 2626 C CA . VAL B 1 24 ? 11.711 -33.5 -15.242 1 97.81 24 VAL B CA 1
ATOM 2627 C C . VAL B 1 24 ? 12.172 -32.812 -16.531 1 97.81 24 VAL B C 1
ATOM 2629 O O . VAL B 1 24 ? 13.336 -32.406 -16.656 1 97.81 24 VAL B O 1
ATOM 2632 N N . LEU B 1 25 ? 11.289 -32.75 -17.531 1 97.62 25 LEU B N 1
ATOM 2633 C CA . LEU B 1 25 ? 11.477 -31.938 -18.734 1 97.62 25 LEU B CA 1
ATOM 2634 C C . LEU B 1 25 ? 10.766 -30.594 -18.609 1 97.62 25 LEU B C 1
ATOM 2636 O O . LEU B 1 25 ? 9.602 -30.547 -18.219 1 97.62 25 LEU B O 1
ATOM 2640 N N . THR B 1 26 ? 11.453 -29.5 -18.906 1 96.38 26 THR B N 1
ATOM 2641 C CA . THR B 1 26 ? 10.883 -28.172 -18.703 1 96.38 26 THR B CA 1
ATOM 2642 C C . THR B 1 26 ? 10.688 -27.469 -20.047 1 96.38 26 THR B C 1
ATOM 2644 O O . THR B 1 26 ? 10.414 -26.266 -20.078 1 96.38 26 THR B O 1
ATOM 2647 N N . THR B 1 27 ? 10.789 -28.203 -21.094 1 94.56 27 THR B N 1
ATOM 2648 C CA . THR B 1 27 ? 10.586 -27.625 -22.422 1 94.56 27 THR B CA 1
ATOM 2649 C C . THR B 1 27 ? 9.133 -27.203 -22.609 1 94.56 27 THR B C 1
ATOM 2651 O O . THR B 1 27 ? 8.211 -27.984 -22.359 1 94.56 27 THR B O 1
ATOM 2654 N N . LYS B 1 28 ? 8.961 -25.938 -23.031 1 95.75 28 LYS B N 1
ATOM 2655 C CA . LYS B 1 28 ? 7.602 -25.469 -23.328 1 95.75 28 LYS B CA 1
ATOM 2656 C C . LYS B 1 28 ? 7.102 -26.047 -24.641 1 95.75 28 LYS B C 1
ATOM 2658 O O . LYS B 1 28 ? 7.652 -25.75 -25.703 1 95.75 28 LYS B O 1
ATOM 2663 N N . VAL B 1 29 ? 6.098 -26.875 -24.562 1 96.56 29 VAL B N 1
ATOM 2664 C CA . VAL B 1 29 ? 5.504 -27.5 -25.734 1 96.56 29 VAL B CA 1
ATOM 2665 C C . VAL B 1 29 ? 4.23 -26.766 -26.125 1 96.56 29 VAL B C 1
ATOM 2667 O O . VAL B 1 29 ? 3.387 -26.469 -25.281 1 96.56 29 VAL B O 1
ATOM 2670 N N . ALA B 1 30 ? 4.141 -26.438 -27.406 1 95.81 30 ALA B N 1
ATOM 2671 C CA . ALA B 1 30 ? 2.961 -25.75 -27.922 1 95.81 30 ALA B CA 1
ATOM 2672 C C . ALA B 1 30 ? 1.71 -26.594 -27.766 1 95.81 30 ALA B C 1
ATOM 2674 O O . ALA B 1 30 ? 1.773 -27.828 -27.875 1 95.81 30 ALA B O 1
ATOM 2675 N N . GLN B 1 31 ? 0.708 -25.891 -27.609 1 94.94 31 GLN B N 1
ATOM 2676 C CA . GLN B 1 31 ? -0.585 -26.516 -27.375 1 94.94 31 GLN B CA 1
ATOM 2677 C C . GLN B 1 31 ? -0.87 -27.609 -28.406 1 94.94 31 GLN B C 1
ATOM 2679 O O . GLN B 1 31 ? -1.279 -28.719 -28.062 1 94.94 31 GLN B O 1
ATOM 2684 N N . GLU B 1 32 ? -0.607 -27.344 -29.672 1 94.5 32 GLU B N 1
ATOM 2685 C CA . GLU B 1 32 ? -0.959 -28.219 -30.781 1 94.5 32 GLU B CA 1
ATOM 2686 C C . GLU B 1 32 ? -0.044 -29.438 -30.828 1 94.5 32 GLU B C 1
ATOM 2688 O O . GLU B 1 32 ? -0.389 -30.453 -31.438 1 94.5 32 GLU B O 1
ATOM 2693 N N . GLN B 1 33 ? 1.038 -29.391 -30.156 1 96.88 33 GLN B N 1
ATOM 2694 C CA . GLN B 1 33 ? 2.02 -30.469 -30.203 1 96.88 33 GLN B CA 1
ATOM 2695 C C . GLN B 1 33 ? 2.053 -31.234 -28.891 1 96.88 33 GLN B C 1
ATOM 2697 O O . GLN B 1 33 ? 2.793 -32.219 -28.75 1 96.88 33 GLN B O 1
ATOM 2702 N N . LEU B 1 34 ? 1.281 -30.828 -27.984 1 97.56 34 LEU B N 1
ATOM 2703 C CA . LEU B 1 34 ? 1.38 -31.312 -26.609 1 97.56 34 LEU B CA 1
ATOM 2704 C C . LEU B 1 34 ? 1.161 -32.812 -26.547 1 97.56 34 LEU B C 1
ATOM 2706 O O . LEU B 1 34 ? 1.976 -33.562 -25.969 1 97.56 34 LEU B O 1
ATOM 2710 N N . SER B 1 35 ? 0.12 -33.344 -27.156 1 96.56 35 SER B N 1
ATOM 2711 C CA . SER B 1 35 ? -0.2 -34.781 -27.125 1 96.56 35 SER B CA 1
ATOM 2712 C C . SER B 1 35 ? 0.919 -35.594 -27.75 1 96.56 35 SER B C 1
ATOM 2714 O O . SER B 1 35 ? 1.314 -36.625 -27.188 1 96.56 35 SER B O 1
ATOM 2716 N N . ASN B 1 36 ? 1.327 -35.125 -28.906 1 97.38 36 ASN B N 1
ATOM 2717 C CA . ASN B 1 36 ? 2.414 -35.844 -29.578 1 97.38 36 ASN B CA 1
ATOM 2718 C C . ASN B 1 36 ? 3.668 -35.906 -28.719 1 97.38 36 ASN B C 1
ATOM 2720 O O . ASN B 1 36 ? 4.336 -36.938 -28.656 1 97.38 36 ASN B O 1
ATOM 2724 N N . TYR B 1 37 ? 3.998 -34.781 -28.141 1 98 37 TYR B N 1
ATOM 2725 C CA . TYR B 1 37 ? 5.18 -34.719 -27.281 1 98 37 TYR B CA 1
ATOM 2726 C C . TYR B 1 37 ? 5.039 -35.656 -26.078 1 98 37 TYR B C 1
ATOM 2728 O O . TYR B 1 37 ? 5.984 -36.375 -25.719 1 98 37 TYR B O 1
ATOM 2736 N N . LEU B 1 38 ? 3.916 -35.625 -25.438 1 97.69 38 LEU B N 1
ATOM 2737 C CA . LEU B 1 38 ? 3.65 -36.469 -24.281 1 97.69 38 LEU B CA 1
ATOM 2738 C C . LEU B 1 38 ? 3.832 -37.938 -24.641 1 97.69 38 LEU B C 1
ATOM 2740 O O . LEU B 1 38 ? 4.445 -38.688 -23.891 1 97.69 38 LEU B O 1
ATOM 2744 N N . ASN B 1 39 ? 3.326 -38.312 -25.812 1 97.38 39 ASN B N 1
ATOM 2745 C CA . ASN B 1 39 ? 3.426 -39.719 -26.25 1 97.38 39 ASN B CA 1
ATOM 2746 C C . ASN B 1 39 ? 4.859 -40.094 -26.625 1 97.38 39 ASN B C 1
ATOM 2748 O O . ASN B 1 39 ? 5.375 -41.094 -26.172 1 97.38 39 ASN B O 1
ATOM 2752 N N . LYS B 1 40 ? 5.402 -39.188 -27.438 1 97.38 40 LYS B N 1
ATOM 2753 C CA . LYS B 1 40 ? 6.754 -39.438 -27.922 1 97.38 40 LYS B CA 1
ATOM 2754 C C . LYS B 1 40 ? 7.73 -39.625 -26.766 1 97.38 40 LYS B C 1
ATOM 2756 O O . LYS B 1 40 ? 8.641 -40.438 -26.828 1 97.38 40 LYS B O 1
ATOM 2761 N N . ASN B 1 41 ? 7.543 -38.875 -25.734 1 97.38 41 ASN B N 1
ATOM 2762 C CA . ASN B 1 41 ? 8.492 -38.906 -24.625 1 97.38 41 ASN B CA 1
ATOM 2763 C C . ASN B 1 41 ? 7.988 -39.719 -23.453 1 97.38 41 ASN B C 1
ATOM 2765 O O . ASN B 1 41 ? 8.586 -39.719 -22.391 1 97.38 41 ASN B O 1
ATOM 2769 N N . GLN B 1 42 ? 6.848 -40.375 -23.578 1 96.94 42 GLN B N 1
ATOM 2770 C CA . GLN B 1 42 ? 6.273 -41.281 -22.594 1 96.94 42 GLN B CA 1
ATOM 2771 C C . GLN B 1 42 ? 6.094 -40.594 -21.25 1 96.94 42 GLN B C 1
ATOM 2773 O O . GLN B 1 42 ? 6.496 -41.094 -20.203 1 96.94 42 GLN B O 1
ATOM 2778 N N . ILE B 1 43 ? 5.633 -39.344 -21.328 1 97.44 43 ILE B N 1
ATOM 2779 C CA . ILE B 1 43 ? 5.426 -38.562 -20.141 1 97.44 43 ILE B CA 1
ATOM 2780 C C . ILE B 1 43 ? 4.316 -39.156 -19.281 1 97.44 43 ILE B C 1
ATOM 2782 O O . ILE B 1 43 ? 3.248 -39.5 -19.797 1 97.44 43 ILE B O 1
ATOM 2786 N N . GLU B 1 44 ? 4.547 -39.312 -17.984 1 96.69 44 GLU B N 1
ATOM 2787 C CA . GLU B 1 44 ? 3.568 -39.875 -17.078 1 96.69 44 GLU B CA 1
ATOM 2788 C C . GLU B 1 44 ? 2.893 -38.781 -16.234 1 96.69 44 GLU B C 1
ATOM 2790 O O . GLU B 1 44 ? 1.771 -38.969 -15.758 1 96.69 44 GLU B O 1
ATOM 2795 N N . ILE B 1 45 ? 3.607 -37.688 -15.984 1 97.5 45 ILE B N 1
ATOM 2796 C CA . ILE B 1 45 ? 3.104 -36.594 -15.18 1 97.5 45 ILE B CA 1
ATOM 2797 C C . ILE B 1 45 ? 3.234 -35.281 -15.961 1 97.5 45 ILE B C 1
ATOM 2799 O O . ILE B 1 45 ? 4.312 -34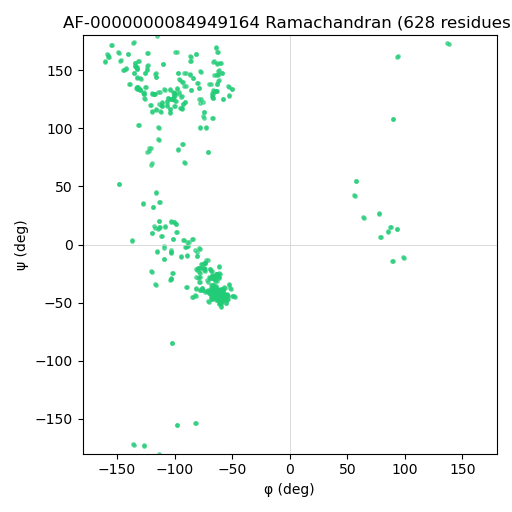.969 -16.453 1 97.5 45 ILE B O 1
ATOM 2803 N N . LEU B 1 46 ? 2.145 -34.594 -16.078 1 97.69 46 LEU B N 1
ATOM 2804 C CA . LEU B 1 46 ? 2.127 -33.281 -16.75 1 97.69 46 LEU B CA 1
ATOM 2805 C C . LEU B 1 46 ? 1.815 -32.188 -15.742 1 97.69 46 LEU B C 1
ATOM 2807 O O . LEU B 1 46 ? 0.792 -32.219 -15.055 1 97.69 46 LEU B O 1
ATOM 2811 N N . ILE B 1 47 ? 2.723 -31.25 -15.602 1 97.38 47 ILE B N 1
ATOM 2812 C CA . ILE B 1 47 ? 2.52 -30.078 -14.758 1 97.38 47 ILE B CA 1
ATOM 2813 C C . ILE B 1 47 ? 2.271 -28.844 -15.625 1 97.38 47 ILE B C 1
ATOM 2815 O O . ILE B 1 47 ? 3.045 -28.562 -16.531 1 97.38 47 ILE B O 1
ATOM 2819 N N . VAL B 1 48 ? 1.171 -28.203 -15.328 1 96.12 48 VAL B N 1
ATOM 2820 C CA . VAL B 1 48 ? 0.815 -27.062 -16.172 1 96.12 48 VAL B CA 1
ATOM 2821 C C . VAL B 1 48 ? 0.401 -25.875 -15.312 1 96.12 48 VAL B C 1
ATOM 2823 O O . VAL B 1 48 ? 0.042 -26.047 -14.148 1 96.12 48 VAL B O 1
ATOM 2826 N N . GLY B 1 49 ? 0.592 -24.703 -15.906 1 92 49 GLY B N 1
ATOM 2827 C CA . GLY B 1 49 ? -0.02 -23.484 -15.375 1 92 49 GLY B CA 1
ATOM 2828 C C . GLY B 1 49 ? -1.305 -23.109 -16.094 1 92 49 GLY B C 1
ATOM 2829 O O . GLY B 1 49 ? -2.01 -23.984 -16.609 1 92 49 GLY B O 1
ATOM 2830 N N . ASN B 1 50 ? -1.634 -21.812 -16.047 1 84.62 50 ASN B N 1
ATOM 2831 C CA . ASN B 1 50 ? -2.871 -21.328 -16.641 1 84.62 50 ASN B CA 1
ATOM 2832 C C . ASN B 1 50 ? -2.783 -21.297 -18.172 1 84.62 50 ASN B C 1
ATOM 2834 O O . ASN B 1 50 ? -3.805 -21.359 -18.859 1 84.62 50 ASN B O 1
ATOM 2838 N N . ALA B 1 51 ? -1.614 -21.297 -18.688 1 83.38 51 ALA B N 1
ATOM 2839 C CA . ALA B 1 51 ? -1.398 -21.078 -20.109 1 83.38 51 ALA B CA 1
ATOM 2840 C C . ALA B 1 51 ? -1.687 -22.344 -20.922 1 83.38 51 ALA B C 1
ATOM 2842 O O . ALA B 1 51 ? -2.041 -22.266 -22.094 1 83.38 51 ALA B O 1
ATOM 2843 N N . THR B 1 52 ? -1.53 -23.5 -20.344 1 92.5 52 THR B N 1
ATOM 2844 C CA . THR B 1 52 ? -1.716 -24.781 -21.016 1 92.5 52 THR B CA 1
ATOM 2845 C C . THR B 1 52 ? -3.131 -25.312 -20.797 1 92.5 52 THR B C 1
ATOM 2847 O O . THR B 1 52 ? -3.59 -25.422 -19.656 1 92.5 52 THR B O 1
ATOM 2850 N N . LYS B 1 53 ? -3.768 -25.625 -21.891 1 93.62 53 LYS B N 1
ATOM 2851 C CA . LYS B 1 53 ? -5.125 -26.156 -21.828 1 93.62 53 LYS B CA 1
ATOM 2852 C C . LYS B 1 53 ? -5.121 -27.688 -21.922 1 93.62 53 LYS B C 1
ATOM 2854 O O . LYS B 1 53 ? -4.41 -28.25 -22.734 1 93.62 53 LYS B O 1
ATOM 2859 N N . ILE B 1 54 ? -5.863 -28.25 -21.078 1 94.69 54 ILE B N 1
ATOM 2860 C CA . ILE B 1 54 ? -5.996 -29.703 -21.062 1 94.69 54 ILE B CA 1
ATOM 2861 C C . ILE B 1 54 ? -7.453 -30.078 -21.297 1 94.69 54 ILE B C 1
ATOM 2863 O O . ILE B 1 54 ? -8.328 -29.719 -20.5 1 94.69 54 ILE B O 1
ATOM 2867 N N . ASN B 1 55 ? -7.688 -30.703 -22.375 1 93.12 55 ASN B N 1
ATOM 2868 C CA . ASN B 1 55 ? -9.023 -31.188 -22.672 1 93.12 55 ASN B CA 1
ATOM 2869 C C . ASN B 1 55 ? -9.055 -32.719 -22.734 1 93.12 55 ASN B C 1
ATOM 2871 O O . ASN B 1 55 ? -8.023 -33.375 -22.562 1 93.12 55 ASN B O 1
ATOM 2875 N N . GLN B 1 56 ? -10.234 -33.219 -22.984 1 91.25 56 GLN B N 1
ATOM 2876 C CA . GLN B 1 56 ? -10.445 -34.656 -22.953 1 91.25 56 GLN B CA 1
ATOM 2877 C C . GLN B 1 56 ? -9.625 -35.375 -24.016 1 91.25 56 GLN B C 1
ATOM 2879 O O . GLN B 1 56 ? -9.164 -36.5 -23.828 1 91.25 56 GLN B O 1
ATOM 2884 N N . SER B 1 57 ? -9.391 -34.719 -25.125 1 91.88 57 SER B N 1
ATOM 2885 C CA . SER B 1 57 ? -8.641 -35.312 -26.234 1 91.88 57 SER B CA 1
ATOM 2886 C C . SER B 1 57 ? -7.227 -35.688 -25.812 1 91.88 57 SER B C 1
ATOM 2888 O O . SER B 1 57 ? -6.707 -36.719 -26.219 1 91.88 57 SER B O 1
ATOM 2890 N N . ILE B 1 58 ? -6.629 -34.844 -24.984 1 92.94 58 ILE B N 1
ATOM 2891 C CA . ILE B 1 58 ? -5.281 -35.094 -24.5 1 92.94 58 ILE B CA 1
ATOM 2892 C C . ILE B 1 58 ? -5.281 -36.375 -23.641 1 92.94 58 ILE B C 1
ATOM 2894 O O . ILE B 1 58 ? -4.395 -37.219 -23.781 1 92.94 58 ILE B O 1
ATOM 2898 N N . ILE B 1 59 ? -6.25 -36.531 -22.828 1 91.25 59 ILE B N 1
ATOM 2899 C CA . ILE B 1 59 ? -6.359 -37.688 -21.953 1 91.25 59 ILE B CA 1
ATOM 2900 C C . ILE B 1 59 ? -6.543 -38.938 -22.797 1 91.25 59 ILE B C 1
ATOM 2902 O O . ILE B 1 59 ? -5.918 -39.969 -22.531 1 91.25 59 ILE B O 1
ATOM 2906 N N . ASN B 1 60 ? -7.352 -38.812 -23.844 1 90.25 60 ASN B N 1
ATOM 2907 C CA . ASN B 1 60 ? -7.684 -39.938 -24.688 1 90.25 60 ASN B CA 1
ATOM 2908 C C . ASN B 1 60 ? -6.488 -40.406 -25.516 1 90.25 60 ASN B C 1
ATOM 2910 O O . ASN B 1 60 ? -6.359 -41.562 -25.844 1 90.25 60 ASN B O 1
ATOM 2914 N N . THR B 1 61 ? -5.668 -39.5 -25.781 1 92.69 61 THR B N 1
ATOM 2915 C CA . THR B 1 61 ? -4.617 -39.812 -26.75 1 92.69 61 THR B CA 1
ATOM 2916 C C . THR B 1 61 ? -3.287 -40.062 -26.047 1 92.69 61 THR B C 1
ATOM 2918 O O . THR B 1 61 ? -2.293 -40.406 -26.688 1 92.69 61 THR B O 1
ATOM 2921 N N . CYS B 1 62 ? -3.24 -39.844 -24.781 1 94.38 62 CYS B N 1
ATOM 2922 C CA . CYS B 1 62 ? -2.006 -40.062 -24.031 1 94.38 62 CYS B CA 1
ATOM 2923 C C . CYS B 1 62 ? -2.199 -41.094 -22.938 1 94.38 62 CYS B C 1
ATOM 2925 O O . CYS B 1 62 ? -2.252 -40.719 -21.75 1 94.38 62 CYS B O 1
ATOM 2927 N N . PRO B 1 63 ? -2.115 -42.312 -23.25 1 91.38 63 PRO B N 1
ATOM 2928 C CA . PRO B 1 63 ? -2.441 -43.375 -22.281 1 91.38 63 PRO B CA 1
ATOM 2929 C C . PRO B 1 63 ? -1.418 -43.469 -21.156 1 91.38 63 PRO B C 1
ATOM 2931 O O . PRO B 1 63 ? -1.723 -44.031 -20.094 1 91.38 63 PRO B O 1
ATOM 2934 N N . ASN B 1 64 ? -0.235 -42.969 -21.375 1 93.81 64 ASN B N 1
ATOM 2935 C CA . ASN B 1 64 ? 0.797 -43.062 -20.344 1 93.81 64 ASN B CA 1
ATOM 2936 C C . ASN B 1 64 ? 0.591 -42.031 -19.25 1 93.81 64 ASN B C 1
ATOM 2938 O O . ASN B 1 64 ? 1.189 -42.125 -18.172 1 93.81 64 ASN B O 1
ATOM 2942 N N . LEU B 1 65 ? -0.148 -41 -19.531 1 94.81 65 LEU B N 1
ATOM 2943 C CA . LEU B 1 65 ? -0.362 -39.906 -18.594 1 94.81 65 LEU B CA 1
ATOM 2944 C C . LEU B 1 65 ? -1.157 -40.375 -17.375 1 94.81 65 LEU B C 1
ATOM 2946 O O . LEU B 1 65 ? -2.242 -40.938 -17.531 1 94.81 65 LEU B O 1
ATOM 2950 N N . LYS B 1 66 ? -0.593 -40.125 -16.219 1 93.38 66 LYS B N 1
ATOM 2951 C CA . LYS B 1 66 ? -1.222 -40.625 -14.984 1 93.38 66 LYS B CA 1
ATOM 2952 C C . LYS B 1 66 ? -1.646 -39.469 -14.086 1 93.38 66 LYS B C 1
ATOM 2954 O O . LYS B 1 66 ? -2.621 -39.594 -13.344 1 93.38 66 LYS B O 1
ATOM 2959 N N . ILE B 1 67 ? -0.899 -38.406 -14.086 1 95.31 67 ILE B N 1
ATOM 2960 C CA . ILE B 1 67 ? -1.131 -37.281 -13.18 1 95.31 67 ILE B CA 1
ATOM 2961 C C . ILE B 1 67 ? -1.077 -35.969 -13.953 1 95.31 67 ILE B C 1
ATOM 2963 O O . ILE B 1 67 ? -0.213 -35.781 -14.812 1 95.31 67 ILE B O 1
ATOM 2967 N N . ILE B 1 68 ? -1.971 -35.125 -13.711 1 95.81 68 ILE B N 1
ATOM 2968 C CA . ILE B 1 68 ? -1.923 -33.719 -14.148 1 95.81 68 ILE B CA 1
ATOM 2969 C C . ILE B 1 68 ? -1.874 -32.781 -12.93 1 95.81 68 ILE B C 1
ATOM 2971 O O . ILE B 1 68 ? -2.758 -32.844 -12.07 1 95.81 68 ILE B O 1
ATOM 2975 N N . GLY B 1 69 ? -0.785 -32.094 -12.836 1 95.75 69 GLY B N 1
ATOM 2976 C CA . GLY B 1 69 ? -0.618 -31.141 -11.758 1 95.75 69 GLY B CA 1
ATOM 2977 C C . GLY B 1 69 ? -0.791 -29.703 -12.211 1 95.75 69 GLY B C 1
ATOM 2978 O O . GLY B 1 69 ? -0.039 -29.219 -13.062 1 95.75 69 GLY B O 1
ATOM 2979 N N . LYS B 1 70 ? -1.732 -29.109 -11.695 1 95.5 70 LYS B N 1
ATOM 2980 C CA . LYS B 1 70 ? -1.979 -27.688 -11.969 1 95.5 70 LYS B CA 1
ATOM 2981 C C . LYS B 1 70 ? -1.309 -26.797 -10.93 1 95.5 70 LYS B C 1
ATOM 2983 O O . LYS B 1 70 ? -1.585 -26.922 -9.734 1 95.5 70 LYS B O 1
ATOM 2988 N N . LEU B 1 71 ? -0.409 -25.906 -11.414 1 93.5 71 LEU B N 1
ATOM 2989 C CA . LEU B 1 71 ? 0.142 -24.891 -10.531 1 93.5 71 LEU B CA 1
ATOM 2990 C C . LEU B 1 71 ? -0.859 -23.766 -10.32 1 93.5 71 LEU B C 1
ATOM 2992 O O . LEU B 1 71 ? -0.951 -22.844 -11.133 1 93.5 71 LEU B O 1
ATOM 2996 N N . GLY B 1 72 ? -1.534 -23.75 -9.211 1 89.12 72 GLY B N 1
ATOM 2997 C CA . GLY B 1 72 ? -2.564 -22.781 -8.898 1 89.12 72 GLY B CA 1
ATOM 2998 C C . GLY B 1 72 ? -3.793 -23.391 -8.258 1 89.12 72 GLY B C 1
ATOM 2999 O O . GLY B 1 72 ? -3.893 -24.609 -8.141 1 89.12 72 GLY B O 1
ATOM 3000 N N . LEU B 1 73 ? -4.672 -22.562 -7.848 1 78.69 73 LEU B N 1
ATOM 3001 C CA . LEU B 1 73 ? -5.895 -23.016 -7.199 1 78.69 73 LEU B CA 1
ATOM 3002 C C . LEU B 1 73 ? -6.957 -23.375 -8.234 1 78.69 73 LEU B C 1
ATOM 3004 O O . LEU B 1 73 ? -7.598 -24.422 -8.133 1 78.69 73 LEU B O 1
ATOM 3008 N N . GLU B 1 74 ? -7.117 -22.531 -9.211 1 75.94 74 GLU B N 1
ATOM 3009 C CA . GLU B 1 74 ? -8.172 -22.672 -10.219 1 75.94 74 GLU B CA 1
ATOM 3010 C C . GLU B 1 74 ? -7.773 -23.672 -11.297 1 75.94 74 GLU B C 1
ATOM 3012 O O . GLU B 1 74 ? -6.613 -23.719 -11.711 1 75.94 74 GLU B O 1
ATOM 3017 N N . MET B 1 75 ? -8.703 -24.5 -11.711 1 82.69 75 MET B N 1
ATOM 3018 C CA . MET B 1 75 ? -8.43 -25.547 -12.695 1 82.69 75 MET B CA 1
ATOM 3019 C C . MET B 1 75 ? -9.273 -25.344 -13.953 1 82.69 75 MET B C 1
ATOM 3021 O O . MET B 1 75 ? -9.656 -26.312 -14.609 1 82.69 75 MET B O 1
ATOM 3025 N N . ASP B 1 76 ? -9.516 -24.094 -14.234 1 80.62 76 ASP B N 1
ATOM 3026 C CA . ASP B 1 76 ? -10.414 -23.734 -15.328 1 80.62 76 ASP B CA 1
ATOM 3027 C C . ASP B 1 76 ? -9.859 -24.203 -16.672 1 80.62 76 ASP B C 1
ATOM 3029 O O . ASP B 1 76 ? -10.617 -24.453 -17.609 1 80.62 76 ASP B O 1
ATOM 3033 N N . ASN B 1 77 ? -8.609 -24.344 -16.766 1 87.75 77 ASN B N 1
ATOM 3034 C CA . ASN B 1 77 ? -8 -24.719 -18.031 1 87.75 77 ASN B CA 1
ATOM 3035 C C . ASN B 1 77 ? -7.938 -26.234 -18.203 1 87.75 77 ASN B C 1
ATOM 3037 O O . ASN B 1 77 ? -7.414 -26.734 -19.203 1 87.75 77 ASN B O 1
ATOM 3041 N N . ILE B 1 78 ? -8.438 -26.938 -17.281 1 91.81 78 ILE B N 1
ATOM 3042 C CA . ILE B 1 78 ? -8.477 -28.391 -17.328 1 91.81 78 ILE B CA 1
ATOM 3043 C C . ILE B 1 78 ? -9.922 -28.875 -17.422 1 91.81 78 ILE B C 1
ATOM 3045 O O . ILE B 1 78 ? -10.648 -28.844 -16.422 1 91.81 78 ILE B O 1
ATOM 3049 N N . ILE B 1 79 ? -10.328 -29.219 -18.594 1 91 79 ILE B N 1
ATOM 3050 C CA . ILE B 1 79 ? -11.703 -29.641 -18.844 1 91 79 ILE B CA 1
ATOM 3051 C C . ILE B 1 79 ? -11.711 -31.109 -19.25 1 91 79 ILE B C 1
ATOM 3053 O O . ILE B 1 79 ? -11.648 -31.438 -20.438 1 91 79 ILE B O 1
ATOM 3057 N N . ILE B 1 80 ? -11.828 -32 -18.344 1 87.81 80 ILE B N 1
ATOM 3058 C CA . ILE B 1 80 ? -11.781 -33.438 -18.625 1 87.81 80 ILE B CA 1
ATOM 3059 C C . ILE B 1 80 ? -12.938 -34.125 -17.906 1 87.81 80 ILE B C 1
ATOM 3061 O O . ILE B 1 80 ? -13.508 -33.594 -16.969 1 87.81 80 ILE B O 1
ATOM 3065 N N . ASP B 1 81 ? -13.344 -35.219 -18.484 1 82.75 81 ASP B N 1
ATOM 3066 C CA . ASP B 1 81 ? -14.328 -36.062 -17.828 1 82.75 81 ASP B CA 1
ATOM 3067 C C . ASP B 1 81 ? -13.695 -36.844 -16.688 1 82.75 81 ASP B C 1
ATOM 3069 O O . ASP B 1 81 ? -12.859 -37.719 -16.906 1 82.75 81 ASP B O 1
ATOM 3073 N N . THR B 1 82 ? -14.062 -36.5 -15.5 1 71.38 82 THR B N 1
ATOM 3074 C CA . THR B 1 82 ? -13.461 -37.094 -14.32 1 71.38 82 THR B CA 1
ATOM 3075 C C . THR B 1 82 ? -13.953 -38.531 -14.148 1 71.38 82 THR B C 1
ATOM 3077 O O . THR B 1 82 ? -13.406 -39.281 -13.336 1 71.38 82 THR B O 1
ATOM 3080 N N . ASN B 1 83 ? -14.938 -38.875 -14.844 1 68.31 83 ASN B N 1
ATOM 3081 C CA . ASN B 1 83 ? -15.445 -40.25 -14.82 1 68.31 83 ASN B CA 1
ATOM 3082 C C . ASN B 1 83 ? -14.805 -41.125 -15.906 1 68.31 83 ASN B C 1
ATOM 3084 O O . ASN B 1 83 ? -15.18 -42.281 -16.078 1 68.31 83 ASN B O 1
ATOM 3088 N N . HIS B 1 84 ? -13.938 -40.594 -16.562 1 65.25 84 HIS B N 1
ATOM 3089 C CA . HIS B 1 84 ? -13.289 -41.312 -17.641 1 65.25 84 HIS B CA 1
ATOM 3090 C C . HIS B 1 84 ? -12.516 -42.531 -17.125 1 65.25 84 HIS B C 1
ATOM 3092 O O . HIS B 1 84 ? -11.961 -42.5 -16.031 1 65.25 84 HIS B O 1
ATOM 3098 N N . PRO B 1 85 ? -12.586 -43.688 -17.812 1 59.44 85 PRO B N 1
ATOM 3099 C CA . PRO B 1 85 ? -11.93 -44.906 -17.375 1 59.44 85 PRO B CA 1
ATOM 3100 C C . PRO B 1 85 ? -10.453 -44.719 -17.047 1 59.44 85 PRO B C 1
ATOM 3102 O O . PRO B 1 85 ? -9.914 -45.375 -16.172 1 59.44 85 PRO B O 1
ATOM 3105 N N . ASN B 1 86 ? -9.82 -43.875 -17.875 1 63.75 86 ASN B N 1
ATOM 3106 C CA . ASN B 1 86 ? -8.445 -43.531 -17.516 1 63.75 86 ASN B CA 1
ATOM 3107 C C . ASN B 1 86 ? -8.391 -42.594 -16.328 1 63.75 86 ASN B C 1
ATOM 3109 O O . ASN B 1 86 ? -8.891 -41.469 -16.391 1 63.75 86 ASN B O 1
ATOM 3113 N N . THR B 1 87 ? -8.125 -43.156 -15.156 1 76.25 87 THR B N 1
ATOM 3114 C CA . THR B 1 87 ? -8.148 -42.438 -13.883 1 76.25 87 THR B CA 1
ATOM 3115 C C . THR B 1 87 ? -6.973 -41.469 -13.781 1 76.25 87 THR B C 1
ATOM 3117 O O . THR B 1 87 ? -5.828 -41.906 -13.602 1 76.25 87 THR B O 1
ATOM 3120 N N . ILE B 1 88 ? -7.051 -40.312 -14.398 1 88.44 88 ILE B N 1
ATOM 3121 C CA . ILE B 1 88 ? -6.016 -39.281 -14.234 1 88.44 88 ILE B CA 1
ATOM 3122 C C . ILE B 1 88 ? -6.18 -38.625 -12.875 1 88.44 88 ILE B C 1
ATOM 3124 O O . ILE B 1 88 ? -7.293 -38.219 -12.5 1 88.44 88 ILE B O 1
ATOM 3128 N N . LYS B 1 89 ? -5.117 -38.688 -12.086 1 92.56 89 LYS B N 1
ATOM 3129 C CA . LYS B 1 89 ? -5.109 -37.969 -10.82 1 92.56 89 LYS B CA 1
ATOM 3130 C C . LYS B 1 89 ? -4.824 -36.5 -11.047 1 92.56 89 LYS B C 1
ATOM 3132 O O . LYS B 1 89 ? -3.873 -36.125 -11.742 1 92.56 89 LYS B O 1
ATOM 3137 N N . LEU B 1 90 ? -5.711 -35.688 -10.539 1 93.19 90 LEU B N 1
ATOM 3138 C CA . LEU B 1 90 ? -5.539 -34.25 -10.656 1 93.19 90 LEU B CA 1
ATOM 3139 C C . LEU B 1 90 ? -5.012 -33.656 -9.352 1 93.19 90 LEU B C 1
ATOM 3141 O O . LEU B 1 90 ? -5.535 -33.938 -8.273 1 93.19 90 LEU B O 1
ATOM 3145 N N . LEU B 1 91 ? -3.934 -32.938 -9.43 1 93.81 91 LEU B N 1
ATOM 3146 C CA . LEU B 1 91 ? -3.354 -32.219 -8.297 1 93.81 91 LEU B CA 1
ATOM 3147 C C . LEU B 1 91 ? -3.379 -30.719 -8.523 1 93.81 91 LEU B C 1
ATOM 3149 O O . LEU B 1 91 ? -3.316 -30.266 -9.672 1 93.81 91 LEU B O 1
ATOM 3153 N N . ASN B 1 92 ? -3.59 -29.953 -7.539 1 93.88 92 ASN B N 1
ATOM 3154 C CA . ASN B 1 92 ? -3.42 -28.516 -7.602 1 93.88 92 ASN B CA 1
ATOM 3155 C C . ASN B 1 92 ? -2.682 -27.984 -6.375 1 93.88 92 ASN B C 1
ATOM 3157 O O . ASN B 1 92 ? -2.18 -28.75 -5.562 1 93.88 92 ASN B O 1
ATOM 3161 N N . THR B 1 93 ? -2.371 -26.75 -6.363 1 91.81 93 THR B N 1
ATOM 3162 C CA . THR B 1 93 ? -1.614 -26.125 -5.285 1 91.81 93 THR B CA 1
ATOM 3163 C C . THR B 1 93 ? -2.389 -24.938 -4.695 1 91.81 93 THR B C 1
ATOM 3165 O O . THR B 1 93 ? -2.047 -23.781 -4.938 1 91.81 93 THR B O 1
ATOM 3168 N N . PRO B 1 94 ? -3.379 -25.156 -3.816 1 84.75 94 PRO B N 1
ATOM 3169 C CA . PRO B 1 94 ? -4.359 -24.156 -3.383 1 84.75 94 PRO B CA 1
ATOM 3170 C C . PRO B 1 94 ? -3.775 -23.156 -2.387 1 84.75 94 PRO B C 1
ATOM 3172 O O . PRO B 1 94 ? -4.344 -22.078 -2.186 1 84.75 94 PRO B O 1
ATOM 3175 N N . ASN B 1 95 ? -2.719 -23.312 -1.742 1 85.81 95 ASN B N 1
ATOM 3176 C CA . ASN B 1 95 ? -2.275 -22.469 -0.632 1 85.81 95 ASN B CA 1
ATOM 3177 C C . ASN B 1 95 ? -1.172 -21.516 -1.062 1 85.81 95 ASN B C 1
ATOM 3179 O O . ASN B 1 95 ? -0.843 -20.562 -0.335 1 85.81 95 ASN B O 1
ATOM 3183 N N . ALA B 1 96 ? -0.742 -21.641 -2.217 1 88.81 96 ALA B N 1
ATOM 3184 C CA . ALA B 1 96 ? 0.52 -21.031 -2.615 1 88.81 96 ALA B CA 1
ATOM 3185 C C . ALA B 1 96 ? 0.354 -19.531 -2.82 1 88.81 96 ALA B C 1
ATOM 3187 O O . ALA B 1 96 ? 1.321 -18.766 -2.719 1 88.81 96 ALA B O 1
ATOM 3188 N N . SER B 1 97 ? -0.872 -19.062 -3.027 1 92 97 SER B N 1
ATOM 3189 C CA . SER B 1 97 ? -1.032 -17.672 -3.43 1 92 97 SER B CA 1
ATOM 3190 C C . SER B 1 97 ? -1.687 -16.844 -2.324 1 92 97 SER B C 1
ATOM 3192 O O . SER B 1 97 ? -1.985 -15.664 -2.516 1 92 97 SER B O 1
ATOM 3194 N N . VAL B 1 98 ? -1.886 -17.391 -1.133 1 93.38 98 VAL B N 1
ATOM 3195 C CA . VAL B 1 98 ? -2.652 -16.766 -0.058 1 93.38 98 VAL B CA 1
ATOM 3196 C C . VAL B 1 98 ? -2.014 -15.43 0.326 1 93.38 98 VAL B C 1
ATOM 3198 O O . VAL B 1 98 ? -2.674 -14.383 0.302 1 93.38 98 VAL B O 1
ATOM 3201 N N . ASN B 1 99 ? -0.713 -15.438 0.627 1 96.06 99 ASN B N 1
ATOM 3202 C CA . ASN B 1 99 ? -0.038 -14.219 1.053 1 96.06 99 ASN B CA 1
ATOM 3203 C C . ASN B 1 99 ? 0.006 -13.18 -0.067 1 96.06 99 ASN B C 1
ATOM 3205 O O . ASN B 1 99 ? -0.169 -11.984 0.179 1 96.06 99 ASN B O 1
ATOM 3209 N N . ALA B 1 100 ? 0.264 -13.656 -1.265 1 97.06 100 ALA B N 1
ATOM 3210 C CA . ALA B 1 100 ? 0.348 -12.766 -2.42 1 97.06 100 ALA B CA 1
ATOM 3211 C C . ALA B 1 100 ? -0.942 -11.969 -2.592 1 97.06 100 ALA B C 1
ATOM 3213 O O . ALA B 1 100 ? -0.907 -10.75 -2.742 1 97.06 100 ALA B O 1
ATOM 3214 N N . VAL B 1 101 ? -2.037 -12.633 -2.523 1 97.19 101 VAL B N 1
ATOM 3215 C CA . VAL B 1 101 ? -3.336 -11.992 -2.715 1 97.19 101 VAL B CA 1
ATOM 3216 C C . VAL B 1 101 ? -3.604 -11.016 -1.573 1 97.19 101 VAL B C 1
ATOM 3218 O O . VAL B 1 101 ? -4.082 -9.906 -1.8 1 97.19 101 VAL B O 1
ATOM 3221 N N . ALA B 1 102 ? -3.273 -11.406 -0.355 1 98.06 102 ALA B N 1
ATOM 3222 C CA . ALA B 1 102 ? -3.508 -10.562 0.815 1 98.06 102 ALA B CA 1
ATOM 3223 C C . ALA B 1 102 ? -2.699 -9.273 0.735 1 98.06 102 ALA B C 1
ATOM 3225 O O . ALA B 1 102 ? -3.219 -8.188 1.014 1 98.06 102 ALA B O 1
ATOM 3226 N N . GLU B 1 103 ? -1.448 -9.367 0.337 1 98.44 103 GLU B N 1
ATOM 3227 C CA . GLU B 1 103 ? -0.602 -8.188 0.225 1 98.44 103 GLU B CA 1
ATOM 3228 C C . GLU B 1 103 ? -1.119 -7.238 -0.853 1 98.44 103 GLU B C 1
ATOM 3230 O O . GLU B 1 103 ? -1.094 -6.016 -0.678 1 98.44 103 GLU B O 1
ATOM 3235 N N . LEU B 1 104 ? -1.573 -7.82 -1.917 1 98.69 104 LEU B N 1
ATOM 3236 C CA . LEU B 1 104 ? -2.092 -6.969 -2.98 1 98.69 104 LEU B CA 1
ATOM 3237 C C . LEU B 1 104 ? -3.363 -6.254 -2.533 1 98.69 104 LEU B C 1
ATOM 3239 O O . LEU B 1 104 ? -3.562 -5.078 -2.85 1 98.69 104 LEU B O 1
ATOM 3243 N N . ALA B 1 105 ? -4.215 -6.98 -1.804 1 98.81 105 ALA B N 1
ATOM 3244 C CA . ALA B 1 105 ? -5.422 -6.355 -1.271 1 98.81 105 ALA B CA 1
ATOM 3245 C C . ALA B 1 105 ? -5.078 -5.148 -0.401 1 98.81 105 ALA B C 1
ATOM 3247 O O . ALA B 1 105 ? -5.68 -4.082 -0.539 1 98.81 105 ALA B O 1
ATOM 3248 N N . ILE B 1 106 ? -4.07 -5.281 0.484 1 98.81 106 ILE B N 1
ATOM 3249 C CA . ILE B 1 106 ? -3.611 -4.184 1.328 1 98.81 106 ILE B CA 1
ATOM 3250 C C . ILE B 1 106 ? -3.037 -3.068 0.459 1 98.81 106 ILE B C 1
ATOM 3252 O O . ILE B 1 106 ? -3.23 -1.885 0.748 1 98.81 106 ILE B O 1
ATOM 3256 N N . GLY B 1 107 ? -2.328 -3.453 -0.609 1 98.81 107 GLY B N 1
ATOM 3257 C CA . GLY B 1 107 ? -1.801 -2.475 -1.546 1 98.81 107 GLY B CA 1
ATOM 3258 C C . GLY B 1 107 ? -2.877 -1.608 -2.174 1 98.81 107 GLY B C 1
ATOM 3259 O O . GLY B 1 107 ? -2.75 -0.383 -2.213 1 98.81 107 GLY B O 1
ATOM 3260 N N . HIS B 1 108 ? -3.934 -2.252 -2.639 1 98.94 108 HIS B N 1
ATOM 3261 C CA . HIS B 1 108 ? -5.051 -1.51 -3.209 1 98.94 108 HIS B CA 1
ATOM 3262 C C . HIS B 1 108 ? -5.73 -0.64 -2.158 1 98.94 108 HIS B C 1
ATOM 3264 O O . HIS B 1 108 ? -6.164 0.475 -2.455 1 98.94 108 HIS B O 1
ATOM 3270 N N . LEU B 1 109 ? -5.816 -1.168 -0.969 1 98.88 109 LEU B N 1
ATOM 3271 C CA . LEU B 1 109 ? -6.438 -0.433 0.127 1 98.88 109 LEU B CA 1
ATOM 3272 C C . LEU B 1 109 ? -5.695 0.87 0.399 1 98.88 109 LEU B C 1
ATOM 3274 O O . LEU B 1 109 ? -6.297 1.944 0.412 1 98.88 109 LEU B O 1
ATOM 3278 N N . ILE B 1 110 ? -4.379 0.82 0.546 1 98.75 110 ILE B N 1
ATOM 3279 C CA . ILE B 1 110 ? -3.574 2.008 0.806 1 98.75 110 ILE B CA 1
ATOM 3280 C C . ILE B 1 110 ? -3.594 2.922 -0.416 1 98.75 110 ILE B C 1
ATOM 3282 O O . ILE B 1 110 ? -3.652 4.148 -0.281 1 98.75 110 ILE B O 1
ATOM 3286 N N . SER B 1 111 ? -3.539 2.295 -1.576 1 98.69 111 SER B N 1
ATOM 3287 C CA . SER B 1 111 ? -3.531 3.064 -2.816 1 98.69 111 SER B CA 1
ATOM 3288 C C . SER B 1 111 ? -4.77 3.947 -2.928 1 98.69 111 SER B C 1
ATOM 3290 O O . SER B 1 111 ? -4.664 5.129 -3.262 1 98.69 111 SER B O 1
ATOM 3292 N N . GLY B 1 112 ? -5.91 3.383 -2.664 1 98.62 112 GLY B N 1
ATOM 3293 C CA . GLY B 1 112 ? -7.137 4.164 -2.68 1 98.62 112 GLY B CA 1
ATOM 3294 C C . GLY B 1 112 ? -7.191 5.207 -1.583 1 98.62 112 GLY B C 1
ATOM 3295 O O . GLY B 1 112 ? -7.52 6.367 -1.84 1 98.62 112 GLY B O 1
ATOM 3296 N N . ALA B 1 113 ? -6.832 4.824 -0.363 1 98.69 113 ALA B N 1
ATOM 3297 C CA . ALA B 1 113 ? -6.934 5.684 0.815 1 98.69 113 ALA B CA 1
ATOM 3298 C C . ALA B 1 113 ? -6.023 6.902 0.686 1 98.69 113 ALA B C 1
ATOM 3300 O O . ALA B 1 113 ? -6.32 7.969 1.231 1 98.69 113 ALA B O 1
ATOM 3301 N N . ARG B 1 114 ? -4.969 6.73 -0.128 1 98.69 114 ARG B N 1
ATOM 3302 C CA . ARG B 1 114 ? -3.971 7.793 -0.187 1 98.69 114 ARG B CA 1
ATOM 3303 C C . ARG B 1 114 ? -3.844 8.352 -1.602 1 98.69 114 ARG B C 1
ATOM 3305 O O . ARG B 1 114 ? -2.861 9.016 -1.927 1 98.69 114 ARG B O 1
ATOM 3312 N N . TYR B 1 115 ? -4.734 7.98 -2.492 1 98.56 115 TYR B N 1
ATOM 3313 C CA . TYR B 1 115 ? -4.809 8.469 -3.863 1 98.56 115 TYR B CA 1
ATOM 3314 C C . TYR B 1 115 ? -3.566 8.07 -4.652 1 98.56 115 TYR B C 1
ATOM 3316 O O . TYR B 1 115 ? -3.197 8.742 -5.621 1 98.56 115 TYR B O 1
ATOM 3324 N N . LEU B 1 116 ? -2.943 7.051 -4.199 1 98.69 116 LEU B N 1
ATOM 3325 C CA . LEU B 1 116 ? -1.711 6.602 -4.84 1 98.69 116 LEU B CA 1
ATOM 3326 C C . LEU B 1 116 ? -1.965 6.199 -6.289 1 98.69 116 LEU B C 1
ATOM 3328 O O . LEU B 1 116 ? -1.16 6.508 -7.172 1 98.69 116 LEU B O 1
ATOM 3332 N N . HIS B 1 117 ? -3.1 5.5 -6.559 1 98.75 117 HIS B N 1
ATOM 3333 C CA . HIS B 1 117 ? -3.455 5.07 -7.906 1 98.75 117 HIS B CA 1
ATOM 3334 C C . HIS B 1 117 ? -3.617 6.27 -8.836 1 98.75 117 HIS B C 1
ATOM 3336 O O . HIS B 1 117 ? -3.035 6.297 -9.922 1 98.75 117 HIS B O 1
ATOM 3342 N N . ASP B 1 118 ? -4.297 7.258 -8.422 1 98.69 118 ASP B N 1
ATOM 3343 C CA . ASP B 1 118 ? -4.566 8.43 -9.25 1 98.69 118 ASP B CA 1
ATOM 3344 C C . ASP B 1 118 ? -3.316 9.289 -9.406 1 98.69 118 ASP B C 1
ATOM 3346 O O . ASP B 1 118 ? -3.078 9.867 -10.469 1 98.69 118 ASP B O 1
ATOM 3350 N N . SER B 1 119 ? -2.604 9.414 -8.344 1 98.75 119 SER B N 1
ATOM 3351 C CA . SER B 1 119 ? -1.346 10.148 -8.406 1 98.75 119 SER B CA 1
ATOM 3352 C C . SER B 1 119 ? -0.409 9.555 -9.453 1 98.75 119 SER B C 1
ATOM 3354 O O . SER B 1 119 ? 0.229 10.289 -10.211 1 98.75 119 SER B O 1
ATOM 3356 N N . ASN B 1 120 ? -0.301 8.211 -9.531 1 98.62 120 ASN B N 1
ATOM 3357 C CA . ASN B 1 120 ? 0.569 7.551 -10.492 1 98.62 120 ASN B CA 1
ATOM 3358 C C . ASN B 1 120 ? 0.071 7.742 -11.922 1 98.62 120 ASN B C 1
ATOM 3360 O O . ASN B 1 120 ? 0.847 7.641 -12.875 1 98.62 120 ASN B O 1
ATOM 3364 N N . ARG B 1 121 ? -1.192 8.016 -12.078 1 98.44 121 ARG B N 1
ATOM 3365 C CA . ARG B 1 121 ? -1.719 8.336 -13.406 1 98.44 121 ARG B CA 1
ATOM 3366 C C . ARG B 1 121 ? -1.342 9.758 -13.812 1 98.44 121 ARG B C 1
ATOM 3368 O O . ARG B 1 121 ? -0.949 9.992 -14.953 1 98.44 121 ARG B O 1
ATOM 3375 N N . ASN B 1 122 ? -1.352 10.695 -12.859 1 98.5 122 ASN B N 1
ATOM 3376 C CA . ASN B 1 122 ? -1.368 12.102 -13.227 1 98.5 122 ASN B CA 1
ATOM 3377 C C . ASN B 1 122 ? 0.009 12.742 -13.062 1 98.5 122 ASN B C 1
ATOM 3379 O O . ASN B 1 122 ? 0.355 13.68 -13.781 1 98.5 122 ASN B O 1
ATOM 3383 N N . MET B 1 123 ? 0.85 12.289 -12.141 1 98.56 123 MET B N 1
ATOM 3384 C CA . MET B 1 123 ? 2.17 12.867 -11.898 1 98.56 123 MET B CA 1
ATOM 3385 C C . MET B 1 123 ? 3.031 12.797 -13.148 1 98.56 123 MET B C 1
ATOM 3387 O O . MET B 1 123 ? 3.713 13.766 -13.492 1 98.56 123 MET B O 1
ATOM 3391 N N . PRO B 1 124 ? 3.023 11.633 -13.883 1 98.31 124 PRO B N 1
ATOM 3392 C CA . PRO B 1 124 ? 3.82 11.602 -15.109 1 98.31 124 PRO B CA 1
ATOM 3393 C C . PRO B 1 124 ? 3.355 12.633 -16.141 1 98.31 124 PRO B C 1
ATOM 3395 O O . PRO B 1 124 ? 4.168 13.141 -16.922 1 98.31 124 PRO B O 1
ATOM 3398 N N . LEU B 1 125 ? 2.111 12.992 -16.141 1 97 125 LEU B N 1
ATOM 3399 C CA . LEU B 1 125 ? 1.524 13.852 -17.172 1 97 125 LEU B CA 1
ATOM 3400 C C . LEU B 1 125 ? 1.65 15.32 -16.766 1 97 125 LEU B C 1
ATOM 3402 O O . LEU B 1 125 ? 1.921 16.172 -17.625 1 97 125 LEU B O 1
ATOM 3406 N N . GLU B 1 126 ? 1.503 15.641 -15.438 1 97.44 126 GLU B N 1
ATOM 3407 C CA . GLU B 1 126 ? 1.328 17.031 -15.055 1 97.44 126 GLU B CA 1
ATOM 3408 C C . GLU B 1 126 ? 2.168 17.375 -13.82 1 97.44 126 GLU B C 1
ATOM 3410 O O . GLU B 1 126 ? 2.145 18.516 -13.344 1 97.44 126 GLU B O 1
ATOM 3415 N N . GLY B 1 127 ? 2.939 16.5 -13.336 1 97.5 127 GLY B N 1
ATOM 3416 C CA . GLY B 1 127 ? 3.656 16.703 -12.086 1 97.5 127 GLY B CA 1
ATOM 3417 C C . GLY B 1 127 ? 4.727 17.781 -12.18 1 97.5 127 GLY B C 1
ATOM 3418 O O . GLY B 1 127 ? 5.094 18.375 -11.172 1 97.5 127 GLY B O 1
ATOM 3419 N N . ASP B 1 128 ? 5.266 18 -13.375 1 97.5 128 ASP B N 1
ATOM 3420 C CA . ASP B 1 128 ? 6.332 18.984 -13.562 1 97.5 128 ASP B CA 1
ATOM 3421 C C . ASP B 1 128 ? 5.766 20.391 -13.633 1 97.5 128 ASP B C 1
ATOM 3423 O O . ASP B 1 128 ? 6.465 21.359 -13.336 1 97.5 128 ASP B O 1
ATOM 3427 N N . THR B 1 129 ? 4.484 20.578 -13.938 1 97.38 129 THR B N 1
ATOM 3428 C CA . THR B 1 129 ? 3.912 21.906 -14.164 1 97.38 129 THR B CA 1
ATOM 3429 C C . THR B 1 129 ? 2.801 22.188 -13.156 1 97.38 129 THR B C 1
ATOM 3431 O O . THR B 1 129 ? 2.512 23.344 -12.852 1 97.38 129 THR B O 1
ATOM 3434 N N . HIS B 1 130 ? 2.213 21.172 -12.609 1 97.69 130 HIS B N 1
ATOM 3435 C CA . HIS B 1 130 ? 1.07 21.344 -11.719 1 97.69 130 HIS B CA 1
ATOM 3436 C C . HIS B 1 130 ? 1.282 20.625 -10.398 1 97.69 130 HIS B C 1
ATOM 3438 O O . HIS B 1 130 ? 0.347 20.031 -9.852 1 97.69 130 HIS B O 1
ATOM 3444 N N . PHE B 1 131 ? 2.49 20.625 -9.984 1 97.31 131 PHE B N 1
ATOM 3445 C CA . PHE B 1 131 ? 2.887 19.891 -8.781 1 97.31 131 PHE B CA 1
ATOM 3446 C C . PHE B 1 131 ? 2.043 20.312 -7.586 1 97.31 131 PHE B C 1
ATOM 3448 O O . PHE B 1 131 ? 1.456 19.484 -6.906 1 97.31 131 PHE B O 1
ATOM 3455 N N . ASN B 1 132 ? 1.886 21.578 -7.301 1 93.75 132 ASN B N 1
ATOM 3456 C CA . ASN B 1 132 ? 1.177 22.094 -6.141 1 93.75 132 ASN B CA 1
ATOM 3457 C C . ASN B 1 132 ? -0.323 21.828 -6.227 1 93.75 132 ASN B C 1
ATOM 3459 O O . ASN B 1 132 ? -0.979 21.609 -5.207 1 93.75 132 ASN B O 1
ATOM 3463 N N . GLN B 1 133 ? -0.84 21.922 -7.371 1 95.75 133 GLN B N 1
ATOM 3464 C CA . GLN B 1 133 ? -2.252 21.594 -7.559 1 95.75 133 GLN B CA 1
ATOM 3465 C C . GLN B 1 133 ? -2.529 20.141 -7.242 1 95.75 133 GLN B C 1
ATOM 3467 O O . GLN B 1 133 ? -3.51 19.812 -6.562 1 95.75 133 GLN B O 1
ATOM 3472 N N . LEU B 1 134 ? -1.684 19.266 -7.793 1 97.88 134 LEU B N 1
ATOM 3473 C CA . LEU B 1 134 ? -1.827 17.844 -7.504 1 97.88 134 LEU B CA 1
ATOM 3474 C C . LEU B 1 134 ? -1.685 17.578 -6.012 1 97.88 134 LEU B C 1
ATOM 3476 O O . LEU B 1 134 ? -2.453 16.797 -5.438 1 97.88 134 LEU B O 1
ATOM 3480 N N . LYS B 1 135 ? -0.708 18.25 -5.41 1 95.62 135 LYS B N 1
ATOM 3481 C CA . LYS B 1 135 ? -0.521 18.141 -3.965 1 95.62 135 LYS B CA 1
ATOM 3482 C C . LYS B 1 135 ? -1.806 18.484 -3.219 1 95.62 135 LYS B C 1
ATOM 3484 O O . LYS B 1 135 ? -2.195 17.781 -2.287 1 95.62 135 LYS B O 1
ATOM 3489 N N . LYS B 1 136 ? -2.436 19.531 -3.578 1 92.31 136 LYS B N 1
ATOM 3490 C CA . LYS B 1 136 ? -3.678 19.969 -2.947 1 92.31 136 LYS B CA 1
ATOM 3491 C C . LYS B 1 136 ? -4.785 18.922 -3.131 1 92.31 136 LYS B C 1
ATOM 3493 O O . LYS B 1 136 ? -5.496 18.594 -2.182 1 92.31 136 LYS B O 1
ATOM 3498 N N . VAL B 1 137 ? -4.875 18.391 -4.305 1 95.56 137 VAL B N 1
ATOM 3499 C CA . VAL B 1 137 ? -5.93 17.438 -4.652 1 95.56 137 VAL B CA 1
ATOM 3500 C C . VAL B 1 137 ? -5.781 16.172 -3.812 1 95.56 137 VAL B C 1
ATOM 3502 O O . VAL B 1 137 ? -6.777 15.578 -3.389 1 95.56 137 VAL B O 1
ATOM 3505 N N . TYR B 1 138 ? -4.566 15.781 -3.551 1 96.88 138 TYR B N 1
ATOM 3506 C CA . TYR B 1 138 ? -4.312 14.516 -2.867 1 96.88 138 TYR B CA 1
ATOM 3507 C C . TYR B 1 138 ? -4.062 14.742 -1.381 1 96.88 138 TYR B C 1
ATOM 3509 O O . TYR B 1 138 ? -3.555 13.859 -0.689 1 96.88 138 TYR B O 1
ATOM 3517 N N . SER B 1 139 ? -4.453 15.922 -0.819 1 93.5 139 SER B N 1
ATOM 3518 C CA . SER B 1 139 ? -4.078 16.297 0.541 1 93.5 139 SER B CA 1
ATOM 3519 C C . SER B 1 139 ? -5.094 15.789 1.555 1 93.5 139 SER B C 1
ATOM 3521 O O . SER B 1 139 ? -4.934 15.984 2.76 1 93.5 139 SER B O 1
ATOM 3523 N N . THR B 1 140 ? -6.145 15.141 1.117 1 95 140 THR B N 1
ATOM 3524 C CA . THR B 1 140 ? -7.195 14.672 2.016 1 95 140 THR B CA 1
ATOM 3525 C C . THR B 1 140 ? -7.223 13.148 2.068 1 95 140 THR B C 1
ATOM 3527 O O . THR B 1 140 ? -8.297 12.539 2.023 1 95 140 THR B O 1
ATOM 3530 N N . GLY B 1 141 ? -6.055 12.547 2.012 1 97.38 141 GLY B N 1
ATOM 3531 C CA . GLY B 1 141 ? -5.973 11.102 2.162 1 97.38 141 GLY B CA 1
ATOM 3532 C C . GLY B 1 141 ? -6.418 10.617 3.529 1 97.38 141 GLY B C 1
ATOM 3533 O O . GLY B 1 141 ? -6.641 11.422 4.438 1 97.38 141 GLY B O 1
ATOM 3534 N N . LEU B 1 142 ? -6.57 9.328 3.652 1 98.06 142 LEU B N 1
ATOM 3535 C CA . LEU B 1 142 ? -7 8.695 4.898 1 98.06 142 LEU B CA 1
ATOM 3536 C C . LEU B 1 142 ? -5.91 7.785 5.449 1 98.06 142 LEU B C 1
ATOM 3538 O O . LEU B 1 142 ? -5.148 7.191 4.688 1 98.06 142 LEU B O 1
ATOM 3542 N N . GLU B 1 143 ? -5.84 7.695 6.691 1 97.88 143 GLU B N 1
ATOM 3543 C CA . GLU B 1 143 ? -5.008 6.684 7.336 1 97.88 143 GLU B CA 1
ATOM 3544 C C . GLU B 1 143 ? -5.801 5.406 7.609 1 97.88 143 GLU B C 1
ATOM 3546 O O . GLU B 1 143 ? -7.004 5.461 7.859 1 97.88 143 GLU B O 1
ATOM 3551 N N . LEU B 1 144 ? -5.117 4.273 7.551 1 98.06 144 LEU B N 1
ATOM 3552 C CA . LEU B 1 144 ? -5.738 2.986 7.852 1 98.06 144 LEU B CA 1
ATOM 3553 C C . LEU B 1 144 ? -5.879 2.791 9.359 1 98.06 144 LEU B C 1
ATOM 3555 O O . LEU B 1 144 ? -6.871 2.225 9.82 1 98.06 144 LEU B O 1
ATOM 3559 N N . LYS B 1 145 ? -4.84 3.234 10.102 1 96.44 145 LYS B N 1
ATOM 3560 C CA . LYS B 1 145 ? -4.848 3.074 11.555 1 96.44 145 LYS B CA 1
ATOM 3561 C C . LYS B 1 145 ? -6.129 3.643 12.164 1 96.44 145 LYS B C 1
ATOM 3563 O O . LYS B 1 145 ? -6.531 4.762 11.844 1 96.44 145 LYS B O 1
ATOM 3568 N N . GLY B 1 146 ? -6.723 2.836 12.93 1 95.75 146 GLY B N 1
ATOM 3569 C CA . GLY B 1 146 ? -7.902 3.283 13.648 1 95.75 146 GLY B CA 1
ATOM 3570 C C . GLY B 1 146 ? -9.188 3.07 12.875 1 95.75 146 GLY B C 1
ATOM 3571 O O . GLY B 1 146 ? -10.281 3.18 13.438 1 95.75 146 GLY B O 1
ATOM 3572 N N . LYS B 1 147 ? -9.148 2.791 11.609 1 98.19 147 LYS B N 1
ATOM 3573 C CA . LYS B 1 147 ? -10.328 2.533 10.789 1 98.19 147 LYS B CA 1
ATOM 3574 C C . LYS B 1 147 ? -10.734 1.062 10.852 1 98.19 147 LYS B C 1
ATOM 3576 O O . LYS B 1 147 ? -9.93 0.209 11.234 1 98.19 147 LYS B O 1
ATOM 3581 N N . THR B 1 148 ? -11.922 0.759 10.484 1 98.75 148 THR B N 1
ATOM 3582 C CA . THR B 1 148 ? -12.453 -0.601 10.531 1 98.75 148 THR B CA 1
ATOM 3583 C C . THR B 1 148 ? -12.461 -1.228 9.141 1 98.75 148 THR B C 1
ATOM 3585 O O . THR B 1 148 ? -13.039 -0.67 8.211 1 98.75 148 THR B O 1
ATOM 3588 N N . LEU B 1 149 ? -11.844 -2.355 9.023 1 98.88 149 LEU B N 1
ATOM 3589 C CA . LEU B 1 149 ? -11.922 -3.154 7.805 1 98.88 149 LEU B CA 1
ATOM 3590 C C . LEU B 1 149 ? -12.922 -4.293 7.965 1 98.88 149 LEU B C 1
ATOM 3592 O O . LEU B 1 149 ? -12.797 -5.109 8.883 1 98.88 149 LEU B O 1
ATOM 3596 N N . GLY B 1 150 ? -13.945 -4.285 7.125 1 98.94 150 GLY B N 1
ATOM 3597 C CA . GLY B 1 150 ? -14.852 -5.422 7.016 1 98.94 150 GLY B CA 1
ATOM 3598 C C . GLY B 1 150 ? -14.422 -6.422 5.961 1 98.94 150 GLY B C 1
ATOM 3599 O O . GLY B 1 150 ? -14.273 -6.074 4.789 1 98.94 150 GLY B O 1
ATOM 3600 N N . ILE B 1 151 ? -14.227 -7.668 6.363 1 98.94 151 ILE B N 1
ATOM 3601 C CA . ILE B 1 151 ? -13.797 -8.719 5.449 1 98.94 151 ILE B CA 1
ATOM 3602 C C . ILE B 1 151 ? -14.969 -9.656 5.145 1 98.94 151 ILE B C 1
ATOM 3604 O O . ILE B 1 151 ? -15.555 -10.234 6.059 1 98.94 151 ILE B O 1
ATOM 3608 N N . ILE B 1 152 ? -15.32 -9.727 3.879 1 98.69 152 ILE B N 1
ATOM 3609 C CA . ILE B 1 152 ? -16.344 -10.68 3.447 1 98.69 152 ILE B CA 1
ATOM 3610 C C . ILE B 1 152 ? -15.672 -11.961 2.955 1 98.69 152 ILE B C 1
ATOM 3612 O O . ILE B 1 152 ? -15.055 -11.977 1.886 1 98.69 152 ILE B O 1
ATOM 3616 N N . GLY B 1 153 ? -15.93 -13.055 3.594 1 97.5 153 GLY B N 1
ATOM 3617 C CA . GLY B 1 153 ? -15.188 -14.289 3.375 1 97.5 153 GLY B CA 1
ATOM 3618 C C . GLY B 1 153 ? -13.977 -14.422 4.277 1 97.5 153 GLY B C 1
ATOM 3619 O O . GLY B 1 153 ? -12.93 -13.812 4.02 1 97.5 153 GLY B O 1
ATOM 3620 N N . PHE B 1 154 ? -14.062 -15.32 5.246 1 97.44 154 PHE B N 1
ATOM 3621 C CA . PHE B 1 154 ? -13.023 -15.43 6.262 1 97.44 154 PHE B CA 1
ATOM 3622 C C . PHE B 1 154 ? -12.328 -16.781 6.188 1 97.44 154 PHE B C 1
ATOM 3624 O O . PHE B 1 154 ? -12.195 -17.484 7.195 1 97.44 154 PHE B O 1
ATOM 3631 N N . GLY B 1 155 ? -12.016 -17.156 4.965 1 95.38 155 GLY B N 1
ATOM 3632 C CA . GLY B 1 155 ? -11.156 -18.297 4.719 1 95.38 155 GLY B CA 1
ATOM 3633 C C . GLY B 1 155 ? -9.68 -17.969 4.84 1 95.38 155 GLY B C 1
ATOM 3634 O O . GLY B 1 155 ? -9.297 -17.078 5.609 1 95.38 155 GLY B O 1
ATOM 3635 N N . LYS B 1 156 ? -8.797 -18.688 4.176 1 94.31 156 LYS B N 1
ATOM 3636 C CA . LYS B 1 156 ? -7.348 -18.531 4.277 1 94.31 156 LYS B CA 1
ATOM 3637 C C . LYS B 1 156 ? -6.91 -17.125 3.873 1 94.31 156 LYS B C 1
ATOM 3639 O O . LYS B 1 156 ? -6.152 -16.484 4.598 1 94.31 156 LYS B O 1
ATOM 3644 N N . ILE B 1 157 ? -7.398 -16.688 2.697 1 95.81 157 ILE B N 1
ATOM 3645 C CA . ILE B 1 157 ? -7 -15.375 2.201 1 95.81 157 ILE B CA 1
ATOM 3646 C C . ILE B 1 157 ? -7.57 -14.281 3.107 1 95.81 157 ILE B C 1
ATOM 3648 O O . ILE B 1 157 ? -6.863 -13.344 3.477 1 95.81 157 ILE B O 1
ATOM 3652 N N . GLY B 1 158 ? -8.867 -14.367 3.463 1 97.69 158 GLY B N 1
ATOM 3653 C CA . GLY B 1 158 ? -9.477 -13.406 4.371 1 97.69 158 GLY B CA 1
ATOM 3654 C C . GLY B 1 158 ? -8.727 -13.273 5.684 1 97.69 158 GLY B C 1
ATOM 3655 O O . GLY B 1 158 ? -8.531 -12.164 6.184 1 97.69 158 GLY B O 1
ATOM 3656 N N . LYS B 1 159 ? -8.336 -14.391 6.223 1 97.44 159 LYS B N 1
ATOM 3657 C CA . LYS B 1 159 ? -7.578 -14.391 7.469 1 97.44 159 LYS B CA 1
ATOM 3658 C C . LYS B 1 159 ? -6.227 -13.703 7.289 1 97.44 159 LYS B C 1
ATOM 3660 O O . LYS B 1 159 ? -5.777 -12.961 8.164 1 97.44 159 LYS B O 1
ATOM 3665 N N . ALA B 1 160 ? -5.582 -14.016 6.176 1 96.94 160 ALA B N 1
ATOM 3666 C CA . ALA B 1 160 ? -4.301 -13.383 5.895 1 96.94 160 ALA B CA 1
ATOM 3667 C C . ALA B 1 160 ? -4.449 -11.867 5.777 1 96.94 160 ALA B C 1
ATOM 3669 O O . ALA B 1 160 ? -3.596 -11.117 6.25 1 96.94 160 ALA B O 1
ATOM 3670 N N . VAL B 1 161 ? -5.52 -11.383 5.141 1 98.31 161 VAL B N 1
ATOM 3671 C CA . VAL B 1 161 ? -5.805 -9.961 5.039 1 98.31 161 VAL B CA 1
ATOM 3672 C C . VAL B 1 161 ? -6.043 -9.375 6.434 1 98.31 161 VAL B C 1
ATOM 3674 O O . VAL B 1 161 ? -5.547 -8.297 6.754 1 98.31 161 VAL B O 1
ATOM 3677 N N . ALA B 1 162 ? -6.789 -10.109 7.25 1 98.38 162 ALA B N 1
ATOM 3678 C CA . ALA B 1 162 ? -7.062 -9.672 8.617 1 98.38 162 ALA B CA 1
ATOM 3679 C C . ALA B 1 162 ? -5.766 -9.484 9.398 1 98.38 162 ALA B C 1
ATOM 3681 O O . ALA B 1 162 ? -5.602 -8.484 10.102 1 98.38 162 ALA B O 1
ATOM 3682 N N . GLN B 1 163 ? -4.906 -10.43 9.281 1 96.62 163 GLN B N 1
ATOM 3683 C CA . GLN B 1 163 ? -3.625 -10.359 9.977 1 96.62 163 GLN B CA 1
ATOM 3684 C C . GLN B 1 163 ? -2.867 -9.086 9.617 1 96.62 163 GLN B C 1
ATOM 3686 O O . GLN B 1 163 ? -2.379 -8.375 10.5 1 96.62 163 GLN B O 1
ATOM 3691 N N . LYS B 1 164 ? -2.803 -8.789 8.383 1 96.94 164 LYS B N 1
ATOM 3692 C CA . LYS B 1 164 ? -2.055 -7.633 7.902 1 96.94 164 LYS B CA 1
ATOM 3693 C C . LYS B 1 164 ? -2.742 -6.332 8.297 1 96.94 164 LYS B C 1
ATOM 3695 O O . LYS B 1 164 ? -2.078 -5.359 8.664 1 96.94 164 LYS B O 1
ATOM 3700 N N . ALA B 1 165 ? -4.062 -6.281 8.188 1 98 165 ALA B N 1
ATOM 3701 C CA . ALA B 1 165 ? -4.824 -5.094 8.562 1 98 165 ALA B CA 1
ATOM 3702 C C . ALA B 1 165 ? -4.664 -4.789 10.055 1 98 165 ALA B C 1
ATOM 3704 O O . ALA B 1 165 ? -4.465 -3.633 10.438 1 98 165 ALA B O 1
ATOM 3705 N N . LEU B 1 166 ? -4.781 -5.816 10.883 1 95.31 166 LEU B N 1
ATOM 3706 C CA . LEU B 1 166 ? -4.598 -5.656 12.32 1 95.31 166 LEU B CA 1
ATOM 3707 C C . LEU B 1 166 ? -3.205 -5.125 12.641 1 95.31 166 LEU B C 1
ATOM 3709 O O . LEU B 1 166 ? -3.047 -4.25 13.492 1 95.31 166 LEU B O 1
ATOM 3713 N N . ALA B 1 167 ? -2.322 -5.602 11.93 1 89.62 167 ALA B N 1
ATOM 3714 C CA . ALA B 1 167 ? -0.932 -5.203 12.141 1 89.62 167 ALA B CA 1
ATOM 3715 C C . ALA B 1 167 ? -0.713 -3.744 11.758 1 89.62 167 ALA B C 1
ATOM 3717 O O . ALA B 1 167 ? 0.173 -3.08 12.305 1 89.62 167 ALA B O 1
ATOM 3718 N N . LEU B 1 168 ? -1.465 -3.258 10.844 1 94.25 168 LEU B N 1
ATOM 3719 C CA . LEU B 1 168 ? -1.372 -1.87 10.406 1 94.25 168 LEU B CA 1
ATOM 3720 C C . LEU B 1 168 ? -2.193 -0.958 11.312 1 94.25 168 LEU B C 1
ATOM 3722 O O . LEU B 1 168 ? -2.332 0.236 11.031 1 94.25 168 LEU B O 1
ATOM 3726 N N . GLY B 1 169 ? -2.773 -1.514 12.383 1 94.38 169 GLY B N 1
ATOM 3727 C CA . GLY B 1 169 ? -3.445 -0.72 13.398 1 94.38 169 GLY B CA 1
ATOM 3728 C C . GLY B 1 169 ? -4.934 -0.57 13.148 1 94.38 169 GLY B C 1
ATOM 3729 O O . GLY B 1 169 ? -5.594 0.266 13.766 1 94.38 169 GLY B O 1
ATOM 3730 N N . MET B 1 170 ? -5.488 -1.358 12.258 1 97.5 170 MET B N 1
ATOM 3731 C CA . MET B 1 170 ? -6.918 -1.295 11.953 1 97.5 170 MET B CA 1
ATOM 3732 C C . MET B 1 170 ? -7.715 -2.166 12.922 1 97.5 170 MET B C 1
ATOM 3734 O O . MET B 1 170 ? -7.164 -3.07 13.547 1 97.5 170 MET B O 1
ATOM 3738 N N . LYS B 1 171 ? -8.992 -1.854 13.062 1 97.75 171 LYS B N 1
ATOM 3739 C CA . LYS B 1 171 ? -9.969 -2.811 13.578 1 97.75 171 LYS B CA 1
ATOM 3740 C C . LYS B 1 171 ? -10.484 -3.713 12.461 1 97.75 171 LYS B C 1
ATOM 3742 O O . LYS B 1 171 ? -10.672 -3.264 11.328 1 97.75 171 LYS B O 1
ATOM 3747 N N . VAL B 1 172 ? -10.727 -5 12.773 1 98.56 172 VAL B N 1
ATOM 3748 C CA . VAL B 1 172 ? -11.18 -5.918 11.734 1 98.56 172 VAL B CA 1
ATOM 3749 C C . VAL B 1 172 ? -12.453 -6.625 12.188 1 98.56 172 VAL B C 1
ATOM 3751 O O . VAL B 1 172 ? -12.555 -7.074 13.336 1 98.56 172 VAL B O 1
ATOM 3754 N N . ILE B 1 173 ? -13.422 -6.633 11.367 1 98.75 173 ILE B N 1
ATOM 3755 C CA . ILE B 1 173 ? -14.617 -7.465 11.492 1 98.75 173 ILE B CA 1
ATOM 3756 C C . ILE B 1 173 ? -14.789 -8.312 10.227 1 98.75 173 ILE B C 1
ATOM 3758 O O . ILE B 1 173 ? -14.328 -7.926 9.148 1 98.75 173 ILE B O 1
ATOM 3762 N N . ALA B 1 174 ? -15.383 -9.484 10.336 1 98.81 174 ALA B N 1
ATOM 3763 C CA . ALA B 1 174 ? -15.531 -10.367 9.18 1 98.81 174 ALA B CA 1
ATOM 3764 C C . ALA B 1 174 ? -16.891 -11.062 9.18 1 98.81 174 ALA B C 1
ATOM 3766 O O . ALA B 1 174 ? -17.578 -11.094 10.211 1 98.81 174 ALA B O 1
ATOM 3767 N N . THR B 1 175 ? -17.219 -11.594 8.039 1 98.31 175 THR B N 1
ATOM 3768 C CA . THR B 1 175 ? -18.562 -12.141 7.895 1 98.31 175 THR B CA 1
ATOM 3769 C C . THR B 1 175 ? -18.625 -13.586 8.383 1 98.31 175 THR B C 1
ATOM 3771 O O . THR B 1 175 ? -17.656 -14.336 8.219 1 98.31 175 THR B O 1
ATOM 3774 N N . ALA B 1 176 ? -19.75 -13.93 8.945 1 97.06 176 ALA B N 1
ATOM 3775 C CA . ALA B 1 176 ? -20.203 -15.281 9.273 1 97.06 176 ALA B CA 1
ATOM 3776 C C . ALA B 1 176 ? -21.719 -15.359 9.328 1 97.06 176 ALA B C 1
ATOM 3778 O O . ALA B 1 176 ? -22.406 -14.344 9.195 1 97.06 176 ALA B O 1
ATOM 3779 N N . ASN B 1 177 ? -22.219 -16.578 9.453 1 95.56 177 ASN B N 1
ATOM 3780 C CA . ASN B 1 177 ? -23.672 -16.766 9.492 1 95.56 177 ASN B CA 1
ATOM 3781 C C . ASN B 1 177 ? -24.266 -16.188 10.773 1 95.56 177 ASN B C 1
ATOM 3783 O O . ASN B 1 177 ? -25.391 -15.672 10.766 1 95.56 177 ASN B O 1
ATOM 3787 N N . GLU B 1 178 ? -23.516 -16.281 11.859 1 96.31 178 GLU B N 1
ATOM 3788 C CA . GLU B 1 178 ? -23.938 -15.766 13.156 1 96.31 178 GLU B CA 1
ATOM 3789 C C . GLU B 1 178 ? -22.812 -14.977 13.828 1 96.31 178 GLU B C 1
ATOM 3791 O O . GLU B 1 178 ? -21.641 -15.156 13.5 1 96.31 178 GLU B O 1
ATOM 3796 N N . ARG B 1 179 ? -23.328 -14.086 14.727 1 96.12 179 ARG B N 1
ATOM 3797 C CA . ARG B 1 179 ? -22.328 -13.312 15.461 1 96.12 179 ARG B CA 1
ATOM 3798 C C . ARG B 1 179 ? -21.531 -14.195 16.406 1 96.12 179 ARG B C 1
ATOM 3800 O O . ARG B 1 179 ? -22.094 -14.992 17.156 1 96.12 179 ARG B O 1
ATOM 3807 N N . LYS B 1 180 ? -2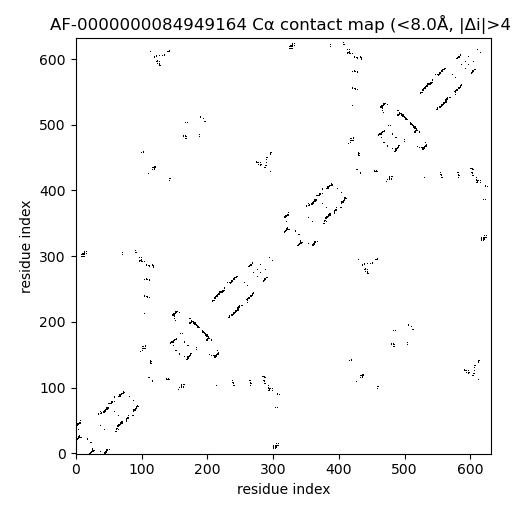0.281 -14.094 16.344 1 97 180 LYS B N 1
ATOM 3808 C CA . LYS B 1 180 ? -19.375 -14.789 17.25 1 97 180 LYS B CA 1
ATOM 3809 C C . LYS B 1 180 ? -18 -14.141 17.266 1 97 180 LYS B C 1
ATOM 3811 O O . LYS B 1 180 ? -17.672 -13.352 16.391 1 97 180 LYS B O 1
ATOM 3816 N N . GLN B 1 181 ? -17.297 -14.359 18.328 1 97 181 GLN B N 1
ATOM 3817 C CA . GLN B 1 181 ? -15.922 -13.891 18.438 1 97 181 GLN B CA 1
ATOM 3818 C C . GLN B 1 181 ? -14.938 -14.969 17.984 1 97 181 GLN B C 1
ATOM 3820 O O . GLN B 1 181 ? -15.148 -16.156 18.25 1 97 181 GLN B O 1
ATOM 3825 N N . THR B 1 182 ? -13.938 -14.648 17.312 1 97.06 182 THR B N 1
ATOM 3826 C CA . THR B 1 182 ? -12.836 -15.516 16.922 1 97.06 182 THR B CA 1
ATOM 3827 C C . THR B 1 182 ? -11.492 -14.812 17.125 1 97.06 182 THR B C 1
ATOM 3829 O O . THR B 1 182 ? -11.406 -13.828 17.859 1 97.06 182 THR B O 1
ATOM 3832 N N . SER B 1 183 ? -10.414 -15.398 16.656 1 97.12 183 SER B N 1
ATOM 3833 C CA . SER B 1 183 ? -9.102 -14.773 16.75 1 97.12 183 SER B CA 1
ATOM 3834 C C . SER B 1 183 ? -8.227 -15.148 15.555 1 97.12 183 SER B C 1
ATOM 3836 O O . SER B 1 183 ? -8.531 -16.109 14.836 1 97.12 183 SER B O 1
ATOM 3838 N N . VAL B 1 184 ? -7.297 -14.359 15.328 1 96.56 184 VAL B N 1
ATOM 3839 C CA . VAL B 1 184 ? -6.277 -14.672 14.336 1 96.56 184 VAL B CA 1
ATOM 3840 C C . VAL B 1 184 ? -4.891 -14.578 14.969 1 96.56 184 VAL B C 1
ATOM 3842 O O . VAL B 1 184 ? -4.664 -13.773 15.867 1 96.56 184 VAL B O 1
ATOM 3845 N N . GLU B 1 185 ? -4.066 -15.438 14.438 1 95.88 185 GLU B N 1
ATOM 3846 C CA . GLU B 1 185 ? -2.682 -15.445 14.906 1 95.88 185 GLU B CA 1
ATOM 3847 C C . GLU B 1 185 ? -1.77 -14.703 13.93 1 95.88 185 GLU B C 1
ATOM 3849 O O . GLU B 1 185 ? -1.815 -14.945 12.727 1 95.88 185 GLU B O 1
ATOM 3854 N N . ILE B 1 186 ? -0.998 -13.781 14.469 1 94.19 186 ILE B N 1
ATOM 3855 C CA . ILE B 1 186 ? 0.014 -13.062 13.703 1 94.19 186 ILE B CA 1
ATOM 3856 C C . ILE B 1 186 ? 1.404 -13.57 14.086 1 94.19 186 ILE B C 1
ATOM 3858 O O . ILE B 1 186 ? 1.776 -13.555 15.258 1 94.19 186 ILE B O 1
ATOM 3862 N N . GLU B 1 187 ? 2.105 -14.016 13.109 1 93.31 187 GLU B N 1
ATOM 3863 C CA . GLU B 1 187 ? 3.461 -14.516 13.32 1 93.31 187 GLU B CA 1
ATOM 3864 C C . GLU B 1 187 ? 4.496 -13.562 12.727 1 93.31 187 GLU B C 1
ATOM 3866 O O . GLU B 1 187 ? 4.375 -13.148 11.57 1 93.31 187 GLU B O 1
ATOM 3871 N N . PHE B 1 188 ? 5.527 -13.273 13.484 1 93.5 188 PHE B N 1
ATOM 3872 C CA . PHE B 1 188 ? 6.59 -12.375 13.047 1 93.5 188 PHE B CA 1
ATOM 3873 C C . PHE B 1 188 ? 7.793 -13.164 12.547 1 93.5 188 PHE B C 1
ATOM 3875 O O . PHE B 1 188 ? 7.891 -14.367 12.773 1 93.5 188 PHE B O 1
ATOM 3882 N N . TYR B 1 189 ? 8.672 -12.469 11.875 1 91.5 189 TYR B N 1
ATOM 3883 C CA . TYR B 1 189 ? 9.844 -13.117 11.273 1 91.5 189 TYR B CA 1
ATOM 3884 C C . TYR B 1 189 ? 10.719 -13.758 12.344 1 91.5 189 TYR B C 1
ATOM 3886 O O . TYR B 1 189 ? 11.398 -14.75 12.078 1 91.5 189 TYR B O 1
ATOM 3894 N N . THR B 1 190 ? 10.648 -13.289 13.531 1 91.81 190 THR B N 1
ATOM 3895 C CA . THR B 1 190 ? 11.477 -13.773 14.633 1 91.81 190 THR B CA 1
ATOM 3896 C C . THR B 1 190 ? 10.898 -15.062 15.211 1 91.81 190 THR B C 1
ATOM 3898 O O . THR B 1 190 ? 11.516 -15.695 16.078 1 91.81 190 THR B O 1
ATOM 3901 N N . GLY B 1 191 ? 9.672 -15.445 14.812 1 92 191 GLY B N 1
ATOM 3902 C CA . GLY B 1 191 ? 9.008 -16.625 15.359 1 92 191 GLY B CA 1
ATOM 3903 C C . GLY B 1 191 ? 8.008 -16.281 16.453 1 92 191 GLY B C 1
ATOM 3904 O O . GLY B 1 191 ? 7.203 -17.141 16.844 1 92 191 GLY B O 1
ATOM 3905 N N . GLN B 1 192 ? 8.062 -15.07 16.859 1 92.94 192 GLN B N 1
ATOM 3906 C CA . GLN B 1 192 ? 7.078 -14.625 17.844 1 92.94 192 GLN B CA 1
ATOM 3907 C C . GLN B 1 192 ? 5.668 -14.641 17.25 1 92.94 192 GLN B C 1
ATOM 3909 O O . GLN B 1 192 ? 5.48 -14.336 16.078 1 92.94 192 GLN B O 1
ATOM 3914 N N . LYS B 1 193 ? 4.676 -14.969 18.141 1 94.12 193 LYS B N 1
ATOM 3915 C CA . LYS B 1 193 ? 3.281 -15.023 17.734 1 94.12 193 LYS B CA 1
ATOM 3916 C C . LYS B 1 193 ? 2.393 -14.211 18.672 1 94.12 193 LYS B C 1
ATOM 3918 O O . LYS B 1 193 ? 2.688 -14.094 19.859 1 94.12 193 LYS B O 1
ATOM 3923 N N . THR B 1 194 ? 1.468 -13.594 18.188 1 93.38 194 THR B N 1
ATOM 3924 C CA . THR B 1 194 ? 0.441 -12.898 18.953 1 93.38 194 THR B CA 1
ATOM 3925 C C . THR B 1 194 ? -0.951 -13.234 18.438 1 93.38 194 THR B C 1
ATOM 3927 O O . THR B 1 194 ? -1.156 -13.336 17.219 1 93.38 194 THR B O 1
ATOM 3930 N N . THR B 1 195 ? -1.859 -13.492 19.312 1 96 195 THR B N 1
ATOM 3931 C CA . THR B 1 195 ? -3.236 -13.812 18.938 1 96 195 THR B CA 1
ATOM 3932 C C . THR B 1 195 ? -4.148 -12.617 19.188 1 96 195 THR B C 1
ATOM 3934 O O . THR B 1 195 ? -4.219 -12.094 20.297 1 96 195 THR B O 1
ATOM 3937 N N . ILE B 1 196 ? -4.852 -12.195 18.219 1 96.19 196 ILE B N 1
ATOM 3938 C CA . ILE B 1 196 ? -5.703 -11.016 18.312 1 96.19 196 ILE B CA 1
ATOM 3939 C C . ILE B 1 196 ? -7.164 -11.414 18.109 1 96.19 196 ILE B C 1
ATOM 3941 O O . ILE B 1 196 ? -7.5 -12.039 17.094 1 96.19 196 ILE B O 1
ATOM 3945 N N . PRO B 1 197 ? -8.055 -11.008 19 1 96.44 197 PRO B N 1
ATOM 3946 C CA . PRO B 1 197 ? -9.477 -11.305 18.828 1 96.44 197 PRO B CA 1
ATOM 3947 C C . PRO B 1 197 ? -10.148 -10.406 17.797 1 96.44 197 PRO B C 1
ATOM 3949 O O . PRO B 1 197 ? -9.719 -9.266 17.594 1 96.44 197 PRO B O 1
ATOM 3952 N N . LEU B 1 198 ? -11.156 -10.914 17.078 1 96.75 198 LEU B N 1
ATOM 3953 C CA . LEU B 1 198 ? -12 -10.109 16.219 1 96.75 198 LEU B CA 1
ATOM 3954 C C . LEU B 1 198 ? -13.414 -10.68 16.156 1 96.75 198 LEU B C 1
ATOM 3956 O O . LEU B 1 198 ? -13.648 -11.812 16.562 1 96.75 198 LEU B O 1
ATOM 3960 N N . ASP B 1 199 ? -14.305 -9.883 15.68 1 97.38 199 ASP B N 1
ATOM 3961 C CA . ASP B 1 199 ? -15.719 -10.227 15.688 1 97.38 199 ASP B CA 1
ATOM 3962 C C . ASP B 1 199 ? -16.156 -10.734 14.312 1 97.38 199 ASP B C 1
ATOM 3964 O O . ASP B 1 199 ? -15.828 -10.141 13.289 1 97.38 199 ASP B O 1
ATOM 3968 N N . LEU B 1 200 ? -16.828 -11.852 14.312 1 98.5 200 LEU B N 1
ATOM 3969 C CA . LEU B 1 200 ? -17.562 -12.336 13.148 1 98.5 200 LEU B CA 1
ATOM 3970 C C . LEU B 1 200 ? -19.031 -11.938 13.227 1 98.5 200 LEU B C 1
ATOM 3972 O O . LEU B 1 200 ? -19.625 -11.945 14.312 1 98.5 200 LEU B O 1
ATOM 3976 N N . MET B 1 201 ? -19.594 -11.594 12.125 1 98.62 201 MET B N 1
ATOM 3977 C CA . MET B 1 201 ? -20.984 -11.148 12.141 1 98.62 201 MET B CA 1
ATOM 3978 C C . MET B 1 201 ? -21.625 -11.32 10.766 1 98.62 201 MET B C 1
ATOM 3980 O O . MET B 1 201 ? -20.922 -11.461 9.766 1 98.62 201 MET B O 1
ATOM 3984 N N . PRO B 1 202 ? -22.922 -11.328 10.719 1 98.31 202 PRO B N 1
ATOM 3985 C CA . PRO B 1 202 ? -23.594 -11.398 9.422 1 98.31 202 PRO B CA 1
ATOM 3986 C C . PRO B 1 202 ? -23.312 -10.188 8.539 1 98.31 202 PRO B C 1
ATOM 3988 O O . PRO B 1 202 ? -23.062 -9.094 9.055 1 98.31 202 PRO B O 1
ATOM 3991 N N . LEU B 1 203 ? -23.438 -10.375 7.27 1 98.12 203 LEU B N 1
ATOM 3992 C CA . LEU B 1 203 ? -23.125 -9.352 6.285 1 98.12 203 LEU B CA 1
ATOM 3993 C C . LEU B 1 203 ? -23.891 -8.062 6.57 1 98.12 203 LEU B C 1
ATOM 3995 O O . LEU B 1 2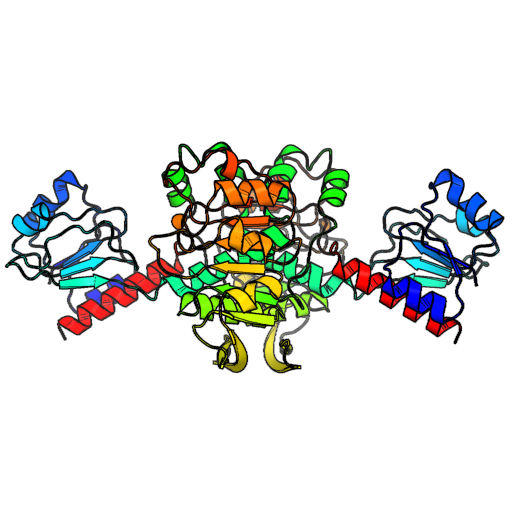03 ? -23.312 -6.973 6.543 1 98.12 203 LEU B O 1
ATOM 3999 N N . ASP B 1 204 ? -25.125 -8.164 6.902 1 97.69 204 ASP B N 1
ATOM 4000 C CA . ASP B 1 204 ? -26 -7.008 7.105 1 97.69 204 ASP B CA 1
ATOM 4001 C C . ASP B 1 204 ? -25.531 -6.168 8.289 1 97.69 204 ASP B C 1
ATOM 4003 O O . ASP B 1 204 ? -25.703 -4.945 8.297 1 97.69 204 ASP B O 1
ATOM 4007 N N . ASP B 1 205 ? -24.938 -6.805 9.281 1 98.38 205 ASP B N 1
ATOM 4008 C CA . ASP B 1 205 ? -24.422 -6.102 10.453 1 98.38 205 ASP B CA 1
ATOM 4009 C C . ASP B 1 205 ? -23.078 -5.465 10.164 1 98.38 205 ASP B C 1
ATOM 4011 O O . ASP B 1 205 ? -22.719 -4.445 10.766 1 98.38 205 ASP B O 1
ATOM 4015 N N . LEU B 1 206 ? -22.359 -6.031 9.297 1 98.75 206 LEU B N 1
ATOM 4016 C CA . LEU B 1 206 ? -21 -5.617 8.992 1 98.75 206 LEU B CA 1
ATOM 4017 C C . LEU B 1 206 ? -20.984 -4.344 8.156 1 9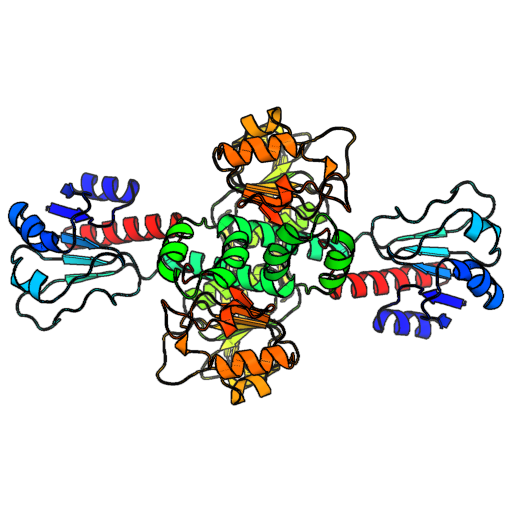8.75 206 LEU B C 1
ATOM 4019 O O . LEU B 1 206 ? -20.172 -3.449 8.383 1 98.75 206 LEU B O 1
ATOM 4023 N N . LEU B 1 207 ? -21.875 -4.203 7.223 1 98.75 207 LEU B N 1
ATOM 4024 C CA . LEU B 1 207 ? -21.875 -3.193 6.168 1 98.75 207 LEU B CA 1
ATOM 4025 C C . LEU B 1 207 ? -21.891 -1.788 6.762 1 98.75 207 LEU B C 1
ATOM 4027 O O . LEU B 1 207 ? -21.109 -0.93 6.367 1 98.75 207 LEU B O 1
ATOM 4031 N N . PRO B 1 208 ? -22.703 -1.515 7.812 1 98.69 208 PRO B N 1
ATOM 4032 C CA . PRO B 1 208 ? -22.766 -0.142 8.32 1 98.69 208 PRO B CA 1
ATOM 4033 C C . PRO B 1 208 ? -21.594 0.194 9.25 1 98.69 208 PRO B C 1
ATOM 4035 O O . PRO B 1 208 ? -21.438 1.349 9.656 1 98.69 208 PRO B O 1
ATOM 4038 N N . LEU B 1 209 ? -20.766 -0.75 9.586 1 98.62 209 LEU B N 1
ATOM 4039 C CA . LEU B 1 209 ? -19.719 -0.531 10.586 1 98.62 209 LEU B CA 1
ATOM 4040 C C . LEU B 1 209 ? -18.359 -0.304 9.914 1 98.62 209 LEU B C 1
ATOM 4042 O O . LEU B 1 209 ? -17.469 0.287 10.516 1 98.62 209 LEU B O 1
ATOM 4046 N N . ALA B 1 210 ? -18.203 -0.792 8.742 1 98.88 210 ALA B N 1
ATOM 4047 C CA . ALA B 1 210 ? -16.891 -0.862 8.094 1 98.88 210 ALA B CA 1
ATOM 4048 C C . ALA B 1 210 ? -16.578 0.444 7.371 1 98.88 210 ALA B C 1
ATOM 4050 O O . ALA B 1 210 ? -17.422 1.006 6.676 1 98.88 210 ALA B O 1
ATOM 4051 N N . ASP B 1 211 ? -15.352 0.97 7.57 1 98.88 211 ASP B N 1
ATOM 4052 C CA . ASP B 1 211 ? -14.836 2.08 6.77 1 98.88 211 ASP B CA 1
ATOM 4053 C C . ASP B 1 211 ? -14.352 1.595 5.402 1 98.88 211 ASP B C 1
ATOM 4055 O O . ASP B 1 211 ? -14.383 2.346 4.426 1 98.88 211 ASP B O 1
ATOM 4059 N N . PHE B 1 212 ? -13.852 0.404 5.367 1 98.94 212 PHE B N 1
ATOM 4060 C CA . PHE B 1 212 ? -13.398 -0.296 4.176 1 98.94 212 PHE B CA 1
ATOM 4061 C C . PHE B 1 212 ? -13.938 -1.722 4.145 1 98.94 212 PHE B C 1
ATOM 4063 O O . PHE B 1 212 ? -14.141 -2.336 5.191 1 98.94 212 PHE B O 1
ATOM 4070 N N . ILE B 1 213 ? -14.125 -2.281 2.934 1 98.94 213 ILE B N 1
ATOM 4071 C CA . ILE B 1 213 ? -14.609 -3.646 2.77 1 98.94 213 ILE B CA 1
ATOM 4072 C C . ILE B 1 213 ? -13.742 -4.387 1.756 1 98.94 213 ILE B C 1
ATOM 4074 O O . ILE B 1 213 ? -13.398 -3.838 0.705 1 98.94 213 ILE B O 1
ATOM 4078 N N . SER B 1 214 ? -13.352 -5.566 2.049 1 98.94 214 SER B N 1
ATOM 4079 C CA . SER B 1 214 ? -12.562 -6.418 1.162 1 98.94 214 SER B CA 1
ATOM 4080 C C . SER B 1 214 ? -13.242 -7.766 0.947 1 98.94 214 SER B C 1
ATOM 4082 O O . SER B 1 214 ? -13.703 -8.398 1.902 1 98.94 214 SER B O 1
ATOM 4084 N N . LEU B 1 215 ? -13.297 -8.273 -0.295 1 98.69 215 LEU B N 1
ATOM 4085 C CA . LEU B 1 215 ? -14 -9.5 -0.646 1 98.69 215 LEU B CA 1
ATOM 4086 C C . LEU B 1 215 ? -13.023 -10.656 -0.859 1 98.69 215 LEU B C 1
ATOM 4088 O O . LEU B 1 215 ? -12.039 -10.508 -1.586 1 98.69 215 LEU B O 1
ATOM 4092 N N . HIS B 1 216 ? -13.297 -11.789 -0.301 1 97.5 216 HIS B N 1
ATOM 4093 C CA . HIS B 1 216 ? -12.469 -12.977 -0.404 1 97.5 216 HIS B CA 1
ATOM 4094 C C . HIS B 1 216 ? -13.312 -14.25 -0.358 1 97.5 216 HIS B C 1
ATOM 4096 O O . HIS B 1 216 ? -13.016 -15.172 0.406 1 97.5 216 HIS B O 1
ATOM 4102 N N . ILE B 1 217 ? -14.305 -14.305 -1.188 1 95.06 217 ILE B N 1
ATOM 4103 C CA . ILE B 1 217 ? -15.188 -15.461 -1.249 1 95.06 217 ILE B CA 1
ATOM 4104 C C . ILE B 1 217 ? -15.203 -16.031 -2.67 1 95.06 217 ILE B C 1
ATOM 4106 O O . ILE B 1 217 ? -14.906 -15.312 -3.629 1 95.06 217 ILE B O 1
ATOM 4110 N N . PRO B 1 218 ? -15.5 -17.297 -2.805 1 89.62 218 PRO B N 1
ATOM 4111 C CA . PRO B 1 218 ? -15.633 -17.891 -4.141 1 89.62 218 PRO B CA 1
ATOM 4112 C C . PRO B 1 218 ? -16.781 -17.281 -4.941 1 89.62 218 PRO B C 1
ATOM 4114 O O . PRO B 1 218 ? -17.609 -16.547 -4.391 1 89.62 218 PRO B O 1
ATOM 4117 N N . PRO B 1 219 ? -16.75 -17.562 -6.195 1 85.62 219 PRO B N 1
ATOM 4118 C CA . PRO B 1 219 ? -17.828 -17.031 -7.027 1 85.62 219 PRO B CA 1
ATOM 4119 C C . PRO B 1 219 ? -19.203 -17.5 -6.566 1 85.62 219 PRO B C 1
ATOM 4121 O O . PRO B 1 219 ? -19.359 -18.609 -6.059 1 85.62 219 PRO B O 1
ATOM 4124 N N . GLN B 1 220 ? -20.078 -16.609 -6.801 1 88.12 220 GLN B N 1
ATOM 4125 C CA . GLN B 1 220 ? -21.469 -16.906 -6.504 1 88.12 220 GLN B CA 1
ATOM 4126 C C . GLN B 1 220 ? -22.344 -16.734 -7.746 1 88.12 220 GLN B C 1
ATOM 4128 O O . GLN B 1 220 ? -21.906 -16.188 -8.758 1 88.12 220 GLN B O 1
ATOM 4133 N N . GLU B 1 221 ? -23.5 -17.281 -7.617 1 87.38 221 GLU B N 1
ATOM 4134 C CA . GLU B 1 221 ? -24.438 -17.172 -8.742 1 87.38 221 GLU B CA 1
ATOM 4135 C C . GLU B 1 221 ? -24.906 -15.742 -8.945 1 87.38 221 GLU B C 1
ATOM 4137 O O . GLU B 1 221 ? -25.047 -15.289 -10.078 1 87.38 221 GLU B O 1
ATOM 4142 N N . LYS B 1 222 ? -25.188 -15.117 -7.812 1 91.75 222 LYS B N 1
ATOM 4143 C CA . LYS B 1 222 ? -25.656 -13.734 -7.855 1 91.75 222 LYS B CA 1
ATOM 4144 C C . LYS B 1 222 ? -24.594 -12.773 -7.312 1 91.75 222 LYS B C 1
ATOM 4146 O O . LYS B 1 222 ? -23.703 -13.188 -6.574 1 91.75 222 LYS B O 1
ATOM 4151 N N . TYR B 1 223 ? -24.766 -11.477 -7.844 1 95.62 223 TYR B N 1
ATOM 4152 C CA . TYR B 1 223 ? -23.922 -10.438 -7.266 1 95.62 223 TYR B CA 1
ATOM 4153 C C . TYR B 1 223 ? -24.062 -10.406 -5.75 1 95.62 223 TYR B C 1
ATOM 4155 O O . TYR B 1 223 ? -25.172 -10.531 -5.215 1 95.62 223 TYR B O 1
ATOM 4163 N N . LEU B 1 224 ? -22.984 -10.289 -5.121 1 97.25 224 LEU B N 1
ATOM 4164 C CA . LEU B 1 224 ? -22.984 -10.117 -3.674 1 97.25 224 LEU B CA 1
ATOM 4165 C C . LEU B 1 224 ? -23.234 -8.656 -3.303 1 97.25 224 LEU B C 1
ATOM 4167 O O . LEU B 1 224 ? -23.938 -8.367 -2.338 1 97.25 224 LEU B O 1
ATOM 4171 N N . LEU B 1 225 ? -22.562 -7.711 -4.02 1 98.31 225 LEU B N 1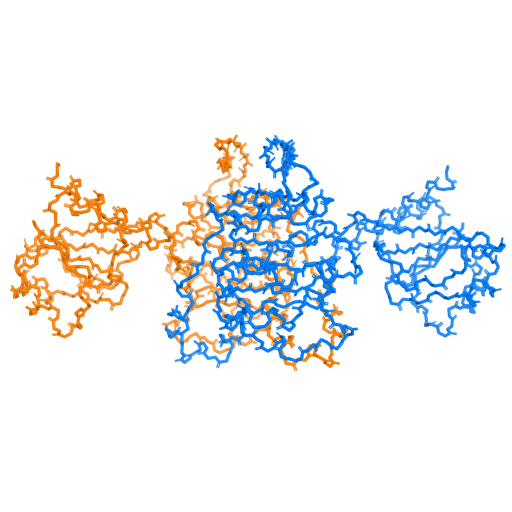
ATOM 4172 C CA . LEU B 1 225 ? -22.703 -6.281 -3.758 1 98.31 225 LEU B CA 1
ATOM 4173 C C . LEU B 1 225 ? -23.391 -5.574 -4.914 1 98.31 225 LEU B C 1
ATOM 4175 O O . LEU B 1 225 ? -22.891 -5.566 -6.039 1 98.31 225 LEU B O 1
ATOM 4179 N N . THR B 1 226 ? -24.5 -5.098 -4.645 1 98.38 226 THR B N 1
ATOM 4180 C CA . THR B 1 226 ? -25.312 -4.285 -5.539 1 98.38 226 THR B CA 1
ATOM 4181 C C . THR B 1 226 ? -25.703 -2.973 -4.871 1 98.38 226 THR B C 1
ATOM 4183 O O . THR B 1 226 ? -25.203 -2.646 -3.791 1 98.38 226 THR B O 1
ATOM 4186 N N . ALA B 1 227 ? -26.578 -2.211 -5.531 1 98.44 227 ALA B N 1
ATOM 4187 C CA . ALA B 1 227 ? -27.094 -0.965 -4.969 1 98.44 227 ALA B CA 1
ATOM 4188 C C . ALA B 1 227 ? -27.672 -1.19 -3.576 1 98.44 227 ALA B C 1
ATOM 4190 O O . ALA B 1 227 ? -27.547 -0.334 -2.697 1 98.44 227 ALA B O 1
ATOM 4191 N N . THR B 1 228 ? -28.281 -2.373 -3.363 1 98.38 228 THR B N 1
ATOM 4192 C CA . THR B 1 228 ? -28.922 -2.701 -2.098 1 98.38 228 THR B CA 1
ATOM 4193 C C . THR B 1 228 ? -27.906 -2.695 -0.956 1 98.38 228 THR B C 1
ATOM 4195 O O . THR B 1 228 ? -28.125 -2.051 0.072 1 98.38 228 THR B O 1
ATOM 4198 N N . GLU B 1 229 ? -26.828 -3.369 -1.11 1 98.62 229 GLU B N 1
ATOM 4199 C CA . GLU B 1 229 ? -25.797 -3.436 -0.08 1 98.62 229 GLU B CA 1
ATOM 4200 C C . GLU B 1 229 ? -25.062 -2.107 0.046 1 98.62 229 GLU B C 1
ATOM 4202 O O . GLU B 1 229 ? -24.734 -1.672 1.153 1 98.62 229 GLU B O 1
ATOM 4207 N N . PHE B 1 230 ? -24.766 -1.413 -1.088 1 98.75 230 PHE B N 1
ATOM 4208 C CA . PHE B 1 230 ? -24.031 -0.151 -1.088 1 98.75 230 PHE B CA 1
ATOM 4209 C C . PHE B 1 230 ? -24.75 0.887 -0.231 1 98.75 230 PHE B C 1
ATOM 4211 O O . PHE B 1 230 ? -24.109 1.639 0.506 1 98.75 230 PHE B O 1
ATOM 4218 N N . LYS B 1 231 ? -26.047 0.914 -0.299 1 98.31 231 LYS B N 1
ATOM 4219 C CA . LYS B 1 231 ? -26.844 1.886 0.438 1 98.31 231 LYS B CA 1
ATOM 4220 C C . LYS B 1 231 ? -26.672 1.721 1.943 1 98.31 231 LYS B C 1
ATOM 4222 O O . LYS B 1 231 ? -26.781 2.689 2.697 1 98.31 231 LYS B O 1
ATOM 4227 N N . ARG B 1 232 ? -26.344 0.562 2.346 1 98.38 232 ARG B N 1
ATOM 4228 C CA . ARG B 1 232 ? -26.266 0.249 3.77 1 98.38 232 ARG B CA 1
ATOM 4229 C C . ARG B 1 232 ? -24.875 0.532 4.312 1 98.38 232 ARG B C 1
ATOM 4231 O O . ARG B 1 232 ? -24.656 0.547 5.527 1 98.38 232 ARG B O 1
ATOM 4238 N N . MET B 1 233 ? -23.984 0.797 3.453 1 98.75 233 MET B N 1
ATOM 4239 C CA . MET B 1 233 ? -22.594 1.022 3.865 1 98.75 233 MET B CA 1
ATOM 4240 C C . MET B 1 233 ? -22.406 2.447 4.375 1 98.75 233 MET B C 1
ATOM 4242 O O . MET B 1 233 ? -23.281 3.299 4.188 1 98.75 233 MET B O 1
ATOM 4246 N N . LYS B 1 234 ? -21.297 2.727 5.082 1 98.56 234 LYS B N 1
ATOM 4247 C CA . LYS B 1 234 ? -20.938 4.07 5.523 1 98.56 234 LYS B CA 1
ATOM 4248 C C . LYS B 1 234 ? -20.719 5.004 4.336 1 98.56 234 LYS B C 1
ATOM 4250 O O . LYS B 1 234 ? -20.266 4.566 3.273 1 98.56 234 LYS B O 1
ATOM 4255 N N . GLN B 1 235 ? -21.062 6.227 4.527 1 98.38 235 GLN B N 1
ATOM 4256 C CA . GLN B 1 235 ? -20.688 7.23 3.539 1 98.38 235 GLN B CA 1
ATOM 4257 C C . GLN B 1 235 ? -19.172 7.27 3.352 1 98.38 235 GLN B C 1
ATOM 4259 O O . GLN B 1 235 ? -18.422 7.348 4.328 1 98.38 235 GLN B O 1
ATOM 4264 N N . GLY B 1 236 ? -18.688 7.121 2.096 1 98.38 236 GLY B N 1
ATOM 4265 C CA . GLY B 1 236 ? -17.266 7.211 1.799 1 98.38 236 GLY B CA 1
ATOM 4266 C C . GLY B 1 236 ? -16.531 5.887 1.949 1 98.38 236 GLY B C 1
ATOM 4267 O O . GLY B 1 236 ? -15.305 5.852 2.002 1 98.38 236 GLY B O 1
ATOM 4268 N N . VAL B 1 237 ? -17.25 4.793 2.012 1 98.88 237 VAL B N 1
ATOM 4269 C CA . VAL B 1 237 ? -16.641 3.477 2.184 1 98.88 237 VAL B CA 1
ATOM 4270 C C . VAL B 1 237 ? -15.727 3.168 0.998 1 98.88 237 VAL B C 1
ATOM 4272 O O . VAL B 1 237 ? -16 3.58 -0.13 1 98.88 237 VAL B O 1
ATOM 4275 N N . GLY B 1 238 ? -14.562 2.523 1.259 1 98.88 238 GLY B N 1
ATOM 4276 C CA . GLY B 1 238 ? -13.734 1.946 0.212 1 98.88 238 GLY B CA 1
ATOM 4277 C C . GLY B 1 238 ? -13.969 0.459 0.02 1 98.88 238 GLY B C 1
ATOM 4278 O O . GLY B 1 238 ? -14.203 -0.267 0.987 1 98.88 238 GLY B O 1
ATOM 4279 N N . ILE B 1 239 ? -13.828 -0.059 -1.238 1 98.94 239 ILE B N 1
ATOM 4280 C CA . ILE B 1 239 ? -14.117 -1.462 -1.516 1 98.94 239 ILE B CA 1
ATOM 4281 C C . ILE B 1 239 ? -12.953 -2.086 -2.283 1 98.94 239 ILE B C 1
ATOM 4283 O O . ILE B 1 239 ? -12.477 -1.517 -3.266 1 98.94 239 ILE B O 1
ATOM 4287 N N . ILE B 1 240 ? -12.539 -3.248 -1.844 1 98.94 240 ILE B N 1
ATOM 4288 C CA . ILE B 1 240 ? -11.469 -3.994 -2.49 1 98.94 240 ILE B CA 1
ATOM 4289 C C . ILE B 1 240 ? -11.992 -5.348 -2.963 1 98.94 240 ILE B C 1
ATOM 4291 O O . ILE B 1 240 ? -12.641 -6.066 -2.201 1 98.94 240 ILE B O 1
ATOM 4295 N N . ASN B 1 241 ? -11.734 -5.676 -4.223 1 98.69 241 ASN B N 1
ATOM 4296 C CA . ASN B 1 241 ? -12.102 -6.98 -4.758 1 98.69 241 ASN B CA 1
ATOM 4297 C C . ASN B 1 241 ? -10.938 -7.629 -5.5 1 98.69 241 ASN B C 1
ATOM 4299 O O . ASN B 1 241 ? -10.641 -7.262 -6.641 1 98.69 241 ASN B O 1
ATOM 4303 N N . CYS B 1 242 ? -10.312 -8.57 -4.871 1 97.62 242 CYS B N 1
ATOM 4304 C CA . CYS B 1 242 ? -9.273 -9.406 -5.469 1 97.62 242 CYS B CA 1
ATOM 4305 C C . CYS B 1 242 ? -9.734 -10.852 -5.574 1 97.62 242 CYS B C 1
ATOM 4307 O O . CYS B 1 242 ? -8.906 -11.773 -5.57 1 97.62 242 CYS B O 1
ATOM 4309 N N . SER B 1 243 ? -11.016 -11.07 -5.531 1 95.62 243 SER B N 1
ATOM 4310 C CA . SER B 1 243 ? -11.594 -12.406 -5.543 1 95.62 243 SER B CA 1
ATOM 4311 C C . SER B 1 243 ? -12.148 -12.758 -6.918 1 95.62 243 SER B C 1
ATOM 4313 O O . SER B 1 243 ? -11.43 -13.297 -7.762 1 95.62 243 SER B O 1
ATOM 4315 N N . LYS B 1 244 ? -13.422 -12.328 -7.199 1 94.81 244 LYS B N 1
ATOM 4316 C CA . LYS B 1 244 ? -14.07 -12.578 -8.484 1 94.81 244 LYS B CA 1
ATOM 4317 C C . LYS B 1 244 ? -14.852 -11.352 -8.953 1 94.81 244 LYS B C 1
ATOM 4319 O O . LYS B 1 244 ? -15.523 -10.695 -8.156 1 94.81 244 LYS B O 1
ATOM 4324 N N . GLY B 1 245 ? -14.727 -11.086 -10.242 1 95.5 245 GLY B N 1
ATOM 4325 C CA . GLY B 1 245 ? -15.367 -9.898 -10.789 1 95.5 245 GLY B CA 1
ATOM 4326 C C . GLY B 1 245 ? -16.875 -9.93 -10.664 1 95.5 245 GLY B C 1
ATOM 4327 O O . GLY B 1 245 ? -17.516 -8.883 -10.516 1 95.5 245 GLY B O 1
ATOM 4328 N N . GLU B 1 246 ? -17.469 -11.133 -10.625 1 94.69 246 GLU B N 1
ATOM 4329 C CA . GLU B 1 246 ? -18.906 -11.312 -10.648 1 94.69 246 GLU B CA 1
ATOM 4330 C C . GLU B 1 246 ? -19.531 -11.031 -9.281 1 94.69 246 GLU B C 1
ATOM 4332 O O . GLU B 1 246 ? -20.75 -10.969 -9.141 1 94.69 246 GLU B O 1
ATOM 4337 N N . LEU B 1 247 ? -18.734 -10.758 -8.305 1 97.31 247 LEU B N 1
ATOM 4338 C CA . LEU B 1 247 ? -19.234 -10.555 -6.957 1 97.31 247 LEU B CA 1
ATOM 4339 C C . LEU B 1 247 ? -19.844 -9.156 -6.805 1 97.31 247 LEU B C 1
ATOM 4341 O O . LEU B 1 247 ? -20.656 -8.922 -5.91 1 97.31 247 LEU B O 1
ATOM 4345 N N . ILE B 1 248 ? -19.422 -8.195 -7.637 1 98.25 248 ILE B N 1
ATOM 4346 C CA . ILE B 1 248 ? -19.891 -6.82 -7.559 1 98.25 248 ILE B CA 1
ATOM 4347 C C . ILE B 1 248 ? -20.609 -6.449 -8.852 1 98.25 248 ILE B C 1
ATOM 4349 O O . ILE B 1 248 ? -20.125 -6.738 -9.945 1 98.25 248 ILE B O 1
ATOM 4353 N N . ASN B 1 249 ? -21.812 -5.91 -8.75 1 98.25 249 ASN B N 1
ATOM 4354 C CA . ASN B 1 249 ? -22.422 -5.262 -9.906 1 98.25 249 ASN B CA 1
ATOM 4355 C C . ASN B 1 249 ? -21.672 -3.998 -10.305 1 98.25 249 ASN B C 1
ATOM 4357 O O . ASN B 1 249 ? -21.781 -2.967 -9.641 1 98.25 249 ASN B O 1
ATOM 4361 N N . GLU B 1 250 ? -20.984 -4.066 -11.414 1 98.19 250 GLU B N 1
ATOM 4362 C CA . GLU B 1 250 ? -20.031 -3.014 -11.781 1 98.19 250 GLU B CA 1
ATOM 4363 C C . GLU B 1 250 ? -20.766 -1.738 -12.195 1 98.19 250 GLU B C 1
ATOM 4365 O O . GLU B 1 250 ? -20.25 -0.634 -12.016 1 98.19 250 GLU B O 1
ATOM 4370 N N . VAL B 1 251 ? -21.938 -1.863 -12.758 1 98.19 251 VAL B N 1
ATOM 4371 C CA . VAL B 1 251 ? -22.734 -0.691 -13.109 1 98.19 251 VAL B CA 1
ATOM 4372 C C . VAL B 1 251 ? -23.125 0.07 -11.844 1 98.19 251 VAL B C 1
ATOM 4374 O O . VAL B 1 251 ? -22.953 1.292 -11.773 1 98.19 251 VAL B O 1
ATOM 4377 N N . ASP B 1 252 ? -23.609 -0.664 -10.859 1 98.62 252 ASP B N 1
ATOM 4378 C CA . ASP B 1 252 ? -23.922 -0.054 -9.57 1 98.62 252 ASP B CA 1
ATOM 4379 C C . ASP B 1 252 ? -22.672 0.565 -8.938 1 98.62 252 ASP B C 1
ATOM 4381 O O . ASP B 1 252 ? -22.734 1.653 -8.367 1 98.62 252 ASP B O 1
ATOM 4385 N N . LEU B 1 253 ? -21.594 -0.135 -9 1 98.75 253 LEU B N 1
ATOM 4386 C CA . LEU B 1 253 ? -20.344 0.356 -8.422 1 98.75 253 LEU B CA 1
ATOM 4387 C C . LEU B 1 253 ? -20 1.731 -8.977 1 98.75 253 LEU B C 1
ATOM 4389 O O . LEU B 1 253 ? -19.672 2.65 -8.219 1 98.75 253 LEU B O 1
ATOM 4393 N N . ILE B 1 254 ? -20.078 1.895 -10.289 1 98.62 254 ILE B N 1
ATOM 4394 C CA . ILE B 1 254 ? -19.75 3.154 -10.945 1 98.62 254 ILE B CA 1
ATOM 4395 C C . ILE B 1 254 ? -20.672 4.258 -10.445 1 98.62 254 ILE B C 1
ATOM 4397 O O . ILE B 1 254 ? -20.219 5.355 -10.117 1 98.62 254 ILE B O 1
ATOM 4401 N N . GLU B 1 255 ? -21.938 3.914 -10.422 1 98.56 255 GLU B N 1
ATOM 4402 C CA . GLU B 1 255 ? -22.922 4.891 -9.961 1 98.56 255 GLU B CA 1
ATOM 4403 C C . GLU B 1 255 ? -22.594 5.367 -8.547 1 98.56 255 GLU B C 1
ATOM 4405 O O . GLU B 1 255 ? -22.656 6.566 -8.258 1 98.56 255 GLU B O 1
ATOM 4410 N N . TYR B 1 256 ? -22.234 4.508 -7.645 1 98.75 256 TYR B N 1
ATOM 4411 C CA . TYR B 1 256 ? -22.016 4.836 -6.238 1 98.75 256 TYR B CA 1
ATOM 4412 C C . TYR B 1 256 ? -20.656 5.465 -6.02 1 98.75 256 TYR B C 1
ATOM 4414 O O . TYR B 1 256 ? -20.422 6.137 -5.008 1 98.75 256 TYR B O 1
ATOM 4422 N N . LEU B 1 257 ? -19.734 5.246 -6.922 1 98.75 257 LEU B N 1
ATOM 4423 C CA . LEU B 1 257 ? -18.5 6.012 -6.926 1 98.75 257 LEU B CA 1
ATOM 4424 C C . LEU B 1 257 ? -18.75 7.461 -7.324 1 98.75 257 LEU B C 1
ATOM 4426 O O . LEU B 1 257 ? -18.219 8.383 -6.703 1 98.75 257 LEU B O 1
ATOM 4430 N N . GLU B 1 258 ? -19.562 7.633 -8.305 1 98.06 258 GLU B N 1
ATOM 4431 C CA . GLU B 1 258 ? -19.859 8.961 -8.828 1 98.06 258 GLU B CA 1
ATOM 4432 C C . GLU B 1 258 ? -20.594 9.812 -7.797 1 98.06 258 GLU B C 1
ATOM 4434 O O . GLU B 1 258 ? -20.375 11.023 -7.707 1 98.06 258 GLU B O 1
ATOM 4439 N N . ASN B 1 259 ? -21.438 9.156 -7.016 1 97.62 259 ASN B N 1
ATOM 4440 C CA . ASN B 1 259 ? -22.172 9.93 -6.02 1 97.62 259 ASN B CA 1
ATOM 4441 C C . ASN B 1 259 ? -21.422 9.992 -4.691 1 97.62 259 ASN B C 1
ATOM 4443 O O . ASN B 1 259 ? -21.953 10.508 -3.703 1 97.62 259 ASN B O 1
ATOM 4447 N N . LYS B 1 260 ? -20.266 9.336 -4.578 1 97.38 260 LYS B N 1
ATOM 4448 C CA . LYS B 1 260 ? -19.281 9.461 -3.506 1 97.38 260 LYS B CA 1
ATOM 4449 C C . LYS B 1 260 ? -19.719 8.68 -2.27 1 97.38 260 LYS B C 1
ATOM 4451 O O . LYS B 1 260 ? -19.125 8.812 -1.199 1 97.38 260 LYS B O 1
ATOM 4456 N N . LYS B 1 261 ? -20.844 7.914 -2.416 1 98.44 261 LYS B N 1
ATOM 4457 C CA . LYS B 1 261 ? -21.109 6.926 -1.374 1 98.44 261 LYS B CA 1
ATOM 4458 C C . LYS B 1 261 ? -19.922 5.984 -1.19 1 98.44 261 LYS B C 1
ATOM 4460 O O . LYS B 1 261 ? -19.594 5.613 -0.064 1 98.44 261 LYS B O 1
ATOM 4465 N N . ILE B 1 262 ? -19.438 5.582 -2.285 1 98.81 262 ILE B N 1
ATOM 4466 C CA . ILE B 1 262 ? -18.172 4.852 -2.314 1 98.81 262 ILE B CA 1
ATOM 4467 C C . ILE B 1 262 ? -17.031 5.805 -2.695 1 98.81 262 ILE B C 1
ATOM 4469 O O . ILE B 1 262 ? -17.094 6.453 -3.744 1 98.81 262 ILE B O 1
ATOM 4473 N N . SER B 1 263 ? -16.031 5.879 -1.841 1 98.62 263 SER B N 1
ATOM 4474 C CA . SER B 1 263 ? -14.969 6.852 -2.072 1 98.62 263 SER B CA 1
ATOM 4475 C C . SER B 1 263 ? -13.953 6.328 -3.082 1 98.62 263 SER B C 1
ATOM 4477 O O . SER B 1 263 ? -13.398 7.098 -3.863 1 98.62 263 SER B O 1
ATOM 4479 N N . PHE B 1 264 ? -13.648 5.047 -3.033 1 98.88 264 PHE B N 1
ATOM 4480 C CA . PHE B 1 264 ? -12.75 4.422 -3.998 1 98.88 264 PHE B CA 1
ATOM 4481 C C . PHE B 1 264 ? -12.977 2.914 -4.055 1 98.88 264 PHE B C 1
ATOM 4483 O O . PHE B 1 264 ? -13.625 2.348 -3.17 1 98.88 264 PHE B O 1
ATOM 4490 N N . ALA B 1 265 ? -12.469 2.295 -5.117 1 98.94 265 ALA B N 1
ATOM 4491 C CA . ALA B 1 265 ? -12.43 0.838 -5.227 1 98.94 265 ALA B CA 1
ATOM 4492 C C . ALA B 1 265 ? -11.047 0.364 -5.68 1 98.94 265 ALA B C 1
ATOM 4494 O O . ALA B 1 265 ? -10.32 1.102 -6.348 1 98.94 265 ALA B O 1
ATOM 4495 N N . GLY B 1 266 ? -10.602 -0.709 -5.203 1 98.88 266 GLY B N 1
ATOM 4496 C CA . GLY B 1 266 ? -9.469 -1.464 -5.707 1 98.88 266 GLY B CA 1
ATOM 4497 C C . GLY B 1 266 ? -9.859 -2.787 -6.336 1 98.88 266 GLY B C 1
ATOM 4498 O O . GLY B 1 266 ? -10.438 -3.65 -5.672 1 98.88 266 GLY B O 1
ATOM 4499 N N . LEU B 1 267 ? -9.562 -2.953 -7.586 1 98.88 267 LEU B N 1
ATOM 4500 C CA . LEU B 1 267 ? -10.031 -4.125 -8.32 1 98.88 267 LEU B CA 1
ATOM 4501 C C . LEU B 1 267 ? -8.867 -4.852 -8.984 1 98.88 267 LEU B C 1
ATOM 4503 O O . LEU B 1 267 ? -8.078 -4.242 -9.703 1 98.88 267 LEU B O 1
ATOM 4507 N N . ASP B 1 268 ? -8.812 -6.137 -8.766 1 98.62 268 ASP B N 1
ATOM 4508 C CA . ASP B 1 268 ? -7.891 -7.027 -9.469 1 98.62 268 ASP B CA 1
ATOM 4509 C C . ASP B 1 268 ? -8.641 -7.93 -10.445 1 98.62 268 ASP B C 1
ATOM 4511 O O . ASP B 1 268 ? -8.016 -8.617 -11.258 1 98.62 268 ASP B O 1
ATOM 4515 N N . VAL B 1 269 ? -9.914 -7.941 -10.312 1 97.62 269 VAL B N 1
ATOM 4516 C CA . VAL B 1 269 ? -10.758 -8.82 -11.109 1 97.62 269 VAL B CA 1
ATOM 4517 C C . VAL B 1 269 ? -11.938 -8.039 -11.672 1 97.62 269 VAL B C 1
ATOM 4519 O O . VAL B 1 269 ? -12.367 -7.043 -11.086 1 97.62 269 VAL B O 1
ATOM 4522 N N . PHE B 1 270 ? -12.453 -8.469 -12.773 1 97.56 270 PHE B N 1
ATOM 4523 C CA . PHE B 1 270 ? -13.461 -7.723 -13.523 1 97.56 270 PHE B CA 1
ATOM 4524 C C . PHE B 1 270 ? -14.461 -8.672 -14.164 1 97.56 270 PHE B C 1
ATOM 4526 O O . PHE B 1 270 ? -14.109 -9.789 -14.547 1 97.56 270 PHE B O 1
ATOM 4533 N N . GLN B 1 271 ? -15.625 -8.086 -14.273 1 94.5 271 GLN B N 1
ATOM 4534 C CA . GLN B 1 271 ? -16.562 -8.766 -15.148 1 94.5 271 GLN B CA 1
ATOM 4535 C C . GLN B 1 271 ? -16.141 -8.672 -16.609 1 94.5 271 GLN B C 1
ATOM 4537 O O . GLN B 1 271 ? -15.656 -7.625 -17.047 1 94.5 271 GLN B O 1
ATOM 4542 N N . GLY B 1 272 ? -16.25 -9.711 -17.328 1 92.62 272 GLY B N 1
ATOM 4543 C CA . GLY B 1 272 ? -15.992 -9.664 -18.75 1 92.62 272 GLY B CA 1
ATOM 4544 C C . GLY B 1 272 ? -14.523 -9.836 -19.109 1 92.62 272 GLY B C 1
ATOM 4545 O O . GLY B 1 272 ? -14.102 -9.508 -20.219 1 92.62 272 GLY B O 1
ATOM 4546 N N . GLU B 1 273 ? -13.648 -10.234 -18.203 1 93.62 273 GLU B N 1
ATOM 4547 C CA . GLU B 1 273 ? -12.266 -10.539 -18.562 1 93.62 273 GLU B CA 1
ATOM 4548 C C . GLU B 1 273 ? -12.195 -11.492 -19.75 1 93.62 273 GLU B C 1
ATOM 4550 O O . GLU B 1 273 ? -13.016 -12.414 -19.859 1 93.62 273 GLU B O 1
ATOM 4555 N N . PRO B 1 274 ? -11.344 -11.156 -20.688 1 95.12 274 PRO B N 1
ATOM 4556 C CA . PRO B 1 274 ? -10.203 -10.234 -20.641 1 95.12 274 PRO B CA 1
ATOM 4557 C C . PRO B 1 274 ? -10.531 -8.867 -21.25 1 95.12 274 PRO B C 1
ATOM 4559 O O . PRO B 1 274 ? -9.625 -8.156 -21.688 1 95.12 274 PRO B O 1
ATOM 4562 N N . ASN B 1 275 ? -11.82 -8.531 -21.359 1 97.38 275 ASN B N 1
ATOM 4563 C CA . ASN B 1 275 ? -12.25 -7.238 -21.875 1 97.38 275 ASN B CA 1
ATOM 4564 C C . ASN B 1 275 ? -13.078 -6.461 -20.859 1 97.38 275 ASN B C 1
ATOM 4566 O O . ASN B 1 275 ? -14.258 -6.195 -21.078 1 97.38 275 ASN B O 1
ATOM 4570 N N . PRO B 1 276 ? -12.469 -6.008 -19.781 1 98 276 PRO B N 1
ATOM 4571 C CA . PRO B 1 276 ? -13.227 -5.238 -18.797 1 98 276 PRO B CA 1
ATOM 4572 C C . PRO B 1 276 ? -13.852 -3.973 -19.375 1 98 276 PRO B C 1
ATOM 4574 O O . PRO B 1 276 ? -13.375 -3.463 -20.391 1 98 276 PRO B O 1
ATOM 4577 N N . ALA B 1 277 ? -14.883 -3.508 -18.75 1 97.56 277 ALA B N 1
ATOM 4578 C CA . ALA B 1 277 ? -15.594 -2.322 -19.219 1 97.56 277 ALA B CA 1
ATOM 4579 C C . ALA B 1 277 ? -14.703 -1.085 -19.156 1 97.56 277 ALA B C 1
ATOM 4581 O O . ALA B 1 277 ? -14.109 -0.794 -18.125 1 97.56 277 ALA B O 1
ATOM 4582 N N . VAL B 1 278 ? -14.68 -0.337 -20.234 1 97.62 278 VAL B N 1
ATOM 4583 C CA . VAL B 1 278 ? -13.82 0.837 -20.375 1 97.62 278 VAL B CA 1
ATOM 4584 C C . VAL B 1 278 ? -14.195 1.875 -19.312 1 97.62 278 VAL B C 1
ATOM 4586 O O . VAL B 1 278 ? -13.32 2.529 -18.734 1 97.62 278 VAL B O 1
ATOM 4589 N N . GLN B 1 279 ? -15.461 2.016 -19.094 1 97.25 279 GLN B N 1
ATOM 4590 C CA . GLN B 1 279 ? -15.93 2.992 -18.109 1 97.25 279 GLN B CA 1
ATOM 4591 C C . GLN B 1 279 ? -15.336 2.713 -16.734 1 97.25 279 GLN B C 1
ATOM 4593 O O . GLN B 1 279 ? -15.016 3.643 -15.984 1 97.25 279 GLN B O 1
ATOM 4598 N N . LEU B 1 280 ? -15.219 1.478 -16.375 1 97.81 280 LEU B N 1
ATOM 4599 C CA . LEU B 1 280 ? -14.617 1.076 -15.109 1 97.81 280 LEU B CA 1
ATOM 4600 C C . LEU B 1 280 ? -13.125 1.399 -15.078 1 97.81 280 LEU B C 1
ATOM 4602 O O . LEU B 1 280 ? -12.625 1.94 -14.094 1 97.81 280 LEU B O 1
ATOM 4606 N N . LEU B 1 281 ? -12.43 1.104 -16.156 1 98.31 281 LEU B N 1
ATOM 4607 C CA . LEU B 1 281 ? -10.984 1.258 -16.25 1 98.31 281 LEU B CA 1
ATOM 4608 C C . LEU B 1 281 ? -10.594 2.73 -16.203 1 98.31 281 LEU B C 1
ATOM 4610 O O . LEU B 1 281 ? -9.523 3.076 -15.688 1 98.31 281 LEU B O 1
ATOM 4614 N N . MET B 1 282 ? -11.453 3.623 -16.656 1 97.62 282 MET B N 1
ATOM 4615 C CA . MET B 1 282 ? -11.109 5.035 -16.781 1 97.62 282 MET B CA 1
ATOM 4616 C C . MET B 1 282 ? -11.547 5.816 -15.547 1 97.62 282 MET B C 1
ATOM 4618 O O . MET B 1 282 ? -11.219 7 -15.406 1 97.62 282 MET B O 1
ATOM 4622 N N . HIS B 1 283 ? -12.32 5.18 -14.688 1 98.25 283 HIS B N 1
ATOM 4623 C CA . HIS B 1 283 ? -12.812 5.902 -13.516 1 98.25 283 HIS B CA 1
ATOM 4624 C C . HIS B 1 283 ? -11.664 6.328 -12.609 1 98.25 283 HIS B C 1
ATOM 4626 O O . HIS B 1 283 ? -10.844 5.5 -12.203 1 98.25 283 HIS B O 1
ATOM 4632 N N . PRO B 1 284 ? -11.602 7.531 -12.164 1 97.81 284 PRO B N 1
ATOM 4633 C CA . PRO B 1 284 ? -10.438 8.055 -11.445 1 97.81 284 PRO B CA 1
ATOM 4634 C C . PRO B 1 284 ? -10.344 7.52 -10.016 1 97.81 284 PRO B C 1
ATOM 4636 O O . PRO B 1 284 ? -9.281 7.594 -9.398 1 97.81 284 PRO B O 1
ATOM 4639 N N . ASP B 1 285 ? -11.422 6.953 -9.523 1 98.5 285 ASP B N 1
ATOM 4640 C CA . ASP B 1 285 ? -11.43 6.527 -8.125 1 98.5 285 ASP B CA 1
ATOM 4641 C C . ASP B 1 285 ? -11.258 5.016 -8.008 1 98.5 285 ASP B C 1
ATOM 4643 O O . ASP B 1 285 ? -11.602 4.422 -6.984 1 98.5 285 ASP B O 1
ATOM 4647 N N . ILE B 1 286 ? -10.734 4.367 -9.055 1 98.88 286 ILE B N 1
ATOM 4648 C CA . ILE B 1 286 ? -10.547 2.924 -9 1 98.88 286 ILE B CA 1
ATOM 4649 C C . ILE B 1 286 ? -9.07 2.586 -9.203 1 98.88 286 ILE B C 1
ATOM 4651 O O . ILE B 1 286 ? -8.461 2.996 -10.195 1 98.88 286 ILE B O 1
ATOM 4655 N N . SER B 1 287 ? -8.453 1.934 -8.242 1 98.88 287 SER B N 1
ATOM 4656 C CA . SER B 1 287 ? -7.129 1.327 -8.367 1 98.88 287 SER B CA 1
ATOM 4657 C C . SER B 1 287 ? -7.207 -0.008 -9.102 1 98.88 287 SER B C 1
ATOM 4659 O O . SER B 1 287 ? -8.047 -0.853 -8.781 1 98.88 287 SER B O 1
ATOM 4661 N N . LEU B 1 288 ? -6.273 -0.269 -10.086 1 98.88 288 LEU B N 1
ATOM 4662 C CA . LEU B 1 288 ? -6.508 -1.354 -11.031 1 98.88 288 LEU B CA 1
ATOM 4663 C C . LEU B 1 288 ? -5.277 -2.25 -11.141 1 98.88 288 LEU B C 1
ATOM 4665 O O . LEU B 1 288 ? -4.152 -1.755 -11.234 1 98.88 288 LEU B O 1
ATOM 4669 N N . THR B 1 289 ? -5.469 -3.537 -11.094 1 98.75 289 THR B N 1
ATOM 4670 C CA . THR B 1 289 ? -4.516 -4.543 -11.547 1 98.75 289 THR B CA 1
ATOM 4671 C C . THR B 1 289 ? -5.215 -5.621 -12.367 1 98.75 289 THR B C 1
ATOM 4673 O O . THR B 1 289 ? -6.406 -5.875 -12.18 1 98.75 289 THR B O 1
ATOM 4676 N N . PRO B 1 290 ? -4.547 -6.188 -13.336 1 98.19 290 PRO B N 1
ATOM 4677 C CA . PRO B 1 290 ? -5.172 -7.16 -14.242 1 98.19 290 PRO B CA 1
ATOM 4678 C C . PRO B 1 290 ? -5.023 -8.602 -13.75 1 98.19 290 PRO B C 1
ATOM 4680 O O . PRO B 1 290 ? -4.348 -9.406 -14.391 1 98.19 290 PRO B O 1
ATOM 4683 N N . HIS B 1 291 ? -5.742 -8.906 -12.664 1 96.25 291 HIS B N 1
ATOM 4684 C CA . HIS B 1 291 ? -5.879 -10.266 -12.164 1 96.25 291 HIS B CA 1
ATOM 4685 C C . HIS B 1 291 ? -4.52 -10.883 -11.852 1 96.25 291 HIS B C 1
ATOM 4687 O O . HIS B 1 291 ? -4.215 -11.984 -12.305 1 96.25 291 HIS B O 1
ATOM 4693 N N . ILE B 1 292 ? -3.746 -10.18 -11.008 1 96.88 292 ILE B N 1
ATOM 4694 C CA . ILE B 1 292 ? -2.393 -10.633 -10.703 1 96.88 292 ILE B CA 1
ATOM 4695 C C . ILE B 1 292 ? -2.277 -10.938 -9.211 1 96.88 292 ILE B C 1
ATOM 4697 O O . ILE B 1 292 ? -1.176 -10.945 -8.656 1 96.88 292 ILE B O 1
ATOM 4701 N N . GLY B 1 293 ? -3.361 -11.07 -8.508 1 95.31 293 GLY B N 1
ATOM 4702 C CA . GLY B 1 293 ? -3.359 -11.273 -7.07 1 95.31 293 GLY B CA 1
ATOM 4703 C C . GLY B 1 293 ? -2.396 -12.359 -6.629 1 95.31 293 GLY B C 1
ATOM 4704 O O . GLY B 1 293 ? -1.642 -12.18 -5.672 1 95.31 293 GLY B O 1
ATOM 4705 N N . GLY B 1 294 ? -2.424 -13.461 -7.355 1 93.5 294 GLY B N 1
ATOM 4706 C CA . GLY B 1 294 ? -1.581 -14.594 -7 1 93.5 294 GLY B CA 1
ATOM 4707 C C . GLY B 1 294 ? -0.301 -14.664 -7.812 1 93.5 294 GLY B C 1
ATOM 4708 O O . GLY B 1 294 ? 0.418 -15.664 -7.766 1 93.5 294 GLY B O 1
ATOM 4709 N N . SER B 1 295 ? -0 -13.633 -8.555 1 92.25 295 SER B N 1
ATOM 4710 C CA . SER B 1 295 ? 1.11 -13.664 -9.5 1 92.25 295 SER B CA 1
ATOM 4711 C C . SER B 1 295 ? 2.367 -13.047 -8.898 1 92.25 295 SER B C 1
ATOM 4713 O O . SER B 1 295 ? 2.68 -11.883 -9.164 1 92.25 295 SER B O 1
ATOM 4715 N N . THR B 1 296 ? 3.088 -13.805 -8.109 1 96.06 296 THR B N 1
ATOM 4716 C CA . THR B 1 296 ? 4.375 -13.398 -7.562 1 96.06 296 THR B CA 1
ATOM 4717 C C . THR B 1 296 ? 5.422 -14.484 -7.762 1 96.06 296 THR B C 1
ATOM 4719 O O . THR B 1 296 ? 5.082 -15.648 -7.969 1 96.06 296 THR B O 1
ATOM 4722 N N . THR B 1 297 ? 6.676 -14.078 -7.734 1 95.12 297 THR B N 1
ATOM 4723 C CA . THR B 1 297 ? 7.773 -15.039 -7.812 1 95.12 297 THR B CA 1
ATOM 4724 C C . THR B 1 297 ? 7.695 -16.047 -6.668 1 95.12 297 THR B C 1
ATOM 4726 O O . THR B 1 297 ? 7.953 -17.234 -6.863 1 95.12 297 THR B O 1
ATOM 4729 N N . GLU B 1 298 ? 7.332 -15.602 -5.527 1 96.06 298 GLU B N 1
ATOM 4730 C CA . GLU B 1 298 ? 7.215 -16.469 -4.363 1 96.06 298 GLU B CA 1
ATOM 4731 C C . GLU B 1 298 ? 6.082 -17.469 -4.535 1 96.06 298 GLU B C 1
ATOM 4733 O O . GLU B 1 298 ? 6.215 -18.641 -4.156 1 96.06 298 GLU B O 1
ATOM 4738 N N . THR B 1 299 ? 4.969 -17 -5.09 1 94.94 299 THR B N 1
ATOM 4739 C CA . THR B 1 299 ? 3.848 -17.891 -5.328 1 94.94 299 THR B CA 1
ATOM 4740 C C . THR B 1 299 ? 4.258 -19.031 -6.254 1 94.94 299 THR B C 1
ATOM 4742 O O . THR B 1 299 ? 3.943 -20.203 -5.988 1 94.94 299 THR B O 1
ATOM 4745 N N . PHE B 1 300 ? 4.961 -18.719 -7.355 1 94.44 300 PHE B N 1
ATOM 4746 C CA . PHE B 1 300 ? 5.418 -19.734 -8.289 1 94.44 300 PHE B CA 1
ATOM 4747 C C . PHE B 1 300 ? 6.34 -20.734 -7.594 1 94.44 300 PHE B C 1
ATOM 4749 O O . PHE B 1 300 ? 6.211 -21.953 -7.789 1 94.44 300 PHE B O 1
ATOM 4756 N N . GLU B 1 301 ? 7.23 -20.219 -6.828 1 95 301 GLU B N 1
ATOM 4757 C CA . GLU B 1 301 ? 8.141 -21.078 -6.074 1 95 301 GLU B CA 1
ATOM 4758 C C . GLU B 1 301 ? 7.371 -21.984 -5.121 1 95 301 GLU B C 1
ATOM 4760 O O . GLU B 1 301 ? 7.625 -23.188 -5.07 1 95 301 GLU B O 1
ATOM 4765 N N . ASN B 1 302 ? 6.484 -21.375 -4.414 1 94.06 302 ASN B N 1
ATOM 4766 C CA . ASN B 1 302 ? 5.688 -22.125 -3.453 1 94.06 302 ASN B CA 1
ATOM 4767 C C . ASN B 1 302 ? 4.84 -23.203 -4.141 1 94.06 302 ASN B C 1
ATOM 4769 O O . ASN B 1 302 ? 4.738 -24.328 -3.652 1 94.06 302 ASN B O 1
ATOM 4773 N N . MET B 1 303 ? 4.215 -22.844 -5.23 1 95.62 303 MET B N 1
ATOM 4774 C CA . MET B 1 303 ? 3.412 -23.781 -6 1 95.62 303 MET B CA 1
ATOM 4775 C C . MET B 1 303 ? 4.266 -24.953 -6.492 1 95.62 303 MET B C 1
ATOM 4777 O O . MET B 1 303 ? 3.85 -26.109 -6.41 1 95.62 303 MET B O 1
ATOM 4781 N N . SER B 1 304 ? 5.422 -24.609 -6.98 1 96.44 304 SER B N 1
ATOM 4782 C CA . SER B 1 304 ? 6.336 -25.609 -7.52 1 96.44 304 SER B CA 1
ATOM 4783 C C . SER B 1 304 ? 6.766 -26.609 -6.449 1 96.44 304 SER B C 1
ATOM 4785 O O . SER B 1 304 ? 6.719 -27.812 -6.664 1 96.44 304 SER B O 1
ATOM 4787 N N . ILE B 1 305 ? 7.113 -26.094 -5.344 1 96 305 ILE B N 1
ATOM 4788 C CA . ILE B 1 305 ? 7.586 -26.938 -4.246 1 96 305 ILE B CA 1
ATOM 4789 C C . ILE B 1 305 ? 6.441 -27.797 -3.725 1 96 305 ILE B C 1
ATOM 4791 O O . ILE B 1 305 ? 6.613 -29 -3.49 1 96 305 ILE B O 1
ATOM 4795 N N . GLU B 1 306 ? 5.324 -27.109 -3.562 1 94.62 306 GLU B N 1
ATOM 4796 C CA . GLU B 1 306 ? 4.148 -27.844 -3.121 1 94.62 306 GLU B CA 1
ATOM 4797 C C . GLU B 1 306 ? 3.814 -28.984 -4.09 1 94.62 306 GLU B C 1
ATOM 4799 O O . GLU B 1 306 ? 3.52 -30.094 -3.664 1 94.62 306 GLU B O 1
ATOM 4804 N N . MET B 1 307 ? 3.855 -28.703 -5.352 1 96.25 307 MET B N 1
ATOM 4805 C CA . MET B 1 307 ? 3.57 -29.703 -6.383 1 96.25 307 MET B CA 1
ATOM 4806 C C . MET B 1 307 ? 4.586 -30.844 -6.336 1 96.25 307 MET B C 1
ATOM 4808 O O . MET B 1 307 ? 4.211 -32 -6.402 1 96.25 307 MET B O 1
ATOM 4812 N N . ALA B 1 308 ? 5.816 -30.5 -6.164 1 97.19 308 ALA B N 1
ATOM 4813 C CA . ALA B 1 308 ? 6.867 -31.516 -6.066 1 97.19 308 ALA B CA 1
ATOM 4814 C C . ALA B 1 308 ? 6.613 -32.469 -4.895 1 97.19 308 ALA B C 1
ATOM 4816 O O . ALA B 1 308 ? 6.691 -33.688 -5.047 1 97.19 308 ALA B O 1
ATOM 4817 N N . HIS B 1 309 ? 6.281 -31.891 -3.791 1 96.5 309 HIS B N 1
ATOM 4818 C CA . HIS B 1 309 ? 6.023 -32.719 -2.611 1 96.5 309 HIS B CA 1
ATOM 4819 C C . HIS B 1 309 ? 4.816 -33.625 -2.826 1 96.5 309 HIS B C 1
ATOM 4821 O O . HIS B 1 309 ? 4.836 -34.781 -2.426 1 96.5 309 HIS B O 1
ATOM 4827 N N . LYS B 1 310 ? 3.771 -33.094 -3.43 1 96.12 310 LYS B N 1
ATOM 4828 C CA . LYS B 1 310 ? 2.582 -33.906 -3.695 1 96.12 310 LYS B CA 1
ATOM 4829 C C . LYS B 1 310 ? 2.912 -35.094 -4.59 1 96.12 310 LYS B C 1
ATOM 4831 O O . LYS B 1 310 ? 2.436 -36.219 -4.352 1 96.12 310 LYS B O 1
ATOM 4836 N N . ILE B 1 311 ? 3.709 -34.906 -5.559 1 96.75 311 ILE B N 1
ATOM 4837 C CA . ILE B 1 311 ? 4.098 -35.938 -6.496 1 96.75 311 ILE B CA 1
ATOM 4838 C C . ILE B 1 311 ? 4.969 -36.969 -5.785 1 96.75 311 ILE B C 1
ATOM 4840 O O . ILE B 1 311 ? 4.727 -38.188 -5.891 1 96.75 311 ILE B O 1
ATOM 4844 N N . ILE B 1 312 ? 5.902 -36.5 -5.035 1 96.88 312 ILE B N 1
ATOM 4845 C CA . ILE B 1 312 ? 6.82 -37.375 -4.32 1 96.88 312 ILE B CA 1
ATOM 4846 C C . ILE B 1 312 ? 6.043 -38.25 -3.336 1 96.88 312 ILE B C 1
ATOM 4848 O O . ILE B 1 312 ? 6.289 -39.438 -3.227 1 96.88 312 ILE B O 1
ATOM 4852 N N . ASP B 1 313 ? 5.109 -37.625 -2.674 1 96.25 313 ASP B N 1
ATOM 4853 C CA . ASP B 1 313 ? 4.324 -38.312 -1.659 1 96.25 313 ASP B CA 1
ATOM 4854 C C . ASP B 1 313 ? 3.492 -39.438 -2.281 1 96.25 313 ASP B C 1
ATOM 4856 O O . ASP B 1 313 ? 3.184 -40.438 -1.618 1 96.25 313 ASP B O 1
ATOM 4860 N N . LEU B 1 314 ? 3.102 -39.281 -3.523 1 94.12 314 LEU B N 1
ATOM 4861 C CA . LEU B 1 314 ? 2.289 -40.281 -4.203 1 94.12 314 LEU B CA 1
ATOM 4862 C C . LEU B 1 314 ? 3.125 -41.5 -4.562 1 94.12 314 LEU B C 1
ATOM 4864 O O . LEU B 1 314 ? 2.582 -42.594 -4.785 1 94.12 314 LEU B O 1
ATOM 4868 N N . TYR B 1 315 ? 4.418 -41.375 -4.672 1 91.25 315 TYR B N 1
ATOM 4869 C CA . TYR B 1 315 ? 5.258 -42.469 -5.148 1 91.25 315 TYR B CA 1
ATOM 4870 C C . TYR B 1 315 ? 6.203 -42.938 -4.051 1 91.25 315 TYR B C 1
ATOM 4872 O O . TYR B 1 315 ? 7.02 -43.844 -4.273 1 91.25 315 TYR B O 1
ATOM 4880 N N . THR B 1 316 ? 6.234 -42.281 -2.926 1 82.31 316 THR B N 1
ATOM 4881 C CA . THR B 1 316 ? 6.953 -42.781 -1.757 1 82.31 316 THR B CA 1
ATOM 4882 C C . THR B 1 316 ? 5.984 -43.375 -0.743 1 82.31 316 THR B C 1
ATOM 4884 O O . THR B 1 316 ? 4.812 -43 -0.695 1 82.31 316 THR B O 1
#

Solvent-accessible surface area (backbone atoms only — not comparable to full-atom values): 31448 Å² total; per-residue (Å²): 96,35,30,35,22,44,65,52,68,29,70,66,22,50,50,55,34,44,77,67,64,34,45,76,42,59,66,70,61,52,81,93,45,37,50,60,49,37,50,76,64,57,25,28,29,40,30,32,39,81,85,51,74,40,44,47,64,46,58,73,66,22,80,58,47,40,34,40,33,36,56,32,67,77,58,83,44,54,53,61,65,86,80,42,87,74,72,60,45,77,45,63,23,71,69,35,30,34,65,42,30,22,53,45,51,52,28,31,50,43,22,44,36,46,39,40,31,45,31,30,46,42,37,49,76,37,28,45,80,39,23,66,59,52,26,59,72,41,34,70,15,52,62,60,53,74,35,30,38,26,32,40,30,68,48,73,41,28,46,47,33,45,41,41,42,35,44,51,24,15,40,55,36,30,38,37,93,53,74,43,79,51,67,46,73,42,63,36,67,86,67,51,73,48,77,44,76,36,44,29,24,30,62,83,67,41,38,56,65,21,47,28,38,39,45,39,46,78,83,59,96,55,59,70,40,40,62,73,53,58,70,49,30,32,84,44,20,32,41,35,34,67,51,49,24,60,37,44,38,62,69,44,50,52,54,34,42,74,71,42,42,26,54,27,33,18,35,25,43,48,53,61,70,61,43,33,56,61,72,63,46,59,37,74,49,45,28,42,44,59,62,36,40,52,28,22,53,59,21,50,40,41,16,25,39,51,45,36,51,56,55,48,56,74,76,98,95,35,30,35,22,42,65,51,69,30,69,66,21,52,49,55,33,42,76,68,62,34,45,77,41,59,66,71,62,54,80,92,44,36,47,59,50,35,50,74,64,56,25,28,30,42,30,31,39,83,86,51,75,41,44,48,65,48,58,72,64,23,81,60,47,40,33,39,35,37,56,32,67,79,59,84,43,53,52,60,66,88,79,40,88,74,72,59,45,76,43,64,24,70,70,34,30,34,64,42,32,23,52,45,52,52,29,32,51,42,21,46,37,45,39,39,31,46,30,30,46,43,37,48,77,38,29,46,81,39,22,66,58,51,25,59,72,41,35,70,15,52,62,60,54,75,35,30,38,26,32,41,30,69,48,73,42,28,45,47,34,46,42,41,43,34,43,52,22,15,40,56,37,30,39,36,93,53,74,43,77,50,68,49,74,41,65,36,68,87,69,51,72,48,77,45,75,38,43,29,25,30,62,82,68,42,39,56,65,20,48,28,38,39,45,39,47,80,84,60,95,55,59,71,38,40,63,74,52,57,70,49,32,33,83,45,20,32,41,36,34,68,50,47,24,60,36,43,38,64,69,45,49,52,55,34,41,74,71,41,43,28,53,27,32,19,33,24,42,48,52,60,68,61,44,34,56,61,72,63,45,58,37,74,50,46,28,42,44,61,62,38,42,50,27,22,52,59,21,50,41,42,18,24,39,50,44,37,50,56,54,49,56,73,76,98

pLDDT: mean 95.34, std 5.33, range [59.44, 98.94]

Foldseek 3Di:
DEEEAQCDFDPVLVVLLVVLPYHYHDHHDDQVCVLVVCQVVLHQEYEYEPVHAAEQVSCVSRLSHAEYEYEEDDPVRYYHDCPDPRNRHYHYDYQLQLLLLLVVLVVQVQCLQQVVQLCVVPCVPPCVPCVVVVCVVRVRGDQLAAFEEEEEDCPSNSLSNVLVSVVSRHAYEYEDPAKDKDWHWHADPVRDIDIGIHIYHHLLVRAQRHLEYEYADADDPAAQAALVSLVSHAQQHEYEYLHEQRNYDVVRVLVCCVVRSHVAYEYQYHPPPPDHDPSSVPDSRYHYHPNCSRPDPSSSNSSSNVSSVVVSVVVD/DEEEAQCDFDPVLCVLLVVLVYHYHDHHDDQVCVLVVCQVVLHQEYEYEPVHAAEAVSCVSRLNHAEYEYEEDDPVRHYHDCPDPRNYHYHYDYQLQLLLLLVVLVVQVQCLQQVVQLCVVPCVPPCVPCVVVVCVVRVRGDQLAAFEEEEEDCPSNSLSNVLVSVVSRHAYEYEDPAKDKDWHWHADPVRDIDIGIHIYHHLLVRAQRHLEYEYADADDPAAQAALVSLVSHAQQHEYEYLHEQRNYDVVRVLVCCVVRSHVAYEYQYHPPPPDHDPSSVPDSRYHYHPNCSRPDPSSSNSSSNVSSVVVSVVVD

Sequence (632 aa):
MKILANDGLSNQALLLLDNNRFEVLTTKVAQEQLSNYLNKNQIEILIVGNATKINQSIINTCPNLKIIGKLGLEMDNIIIDTNHPNTIKLLNTPNASVNAVAELAIGHLISGARYLHDSNRNMPLEGDTHFNQLKKVYSTGLELKGKTLGIIGFGKIGKAVAQKALALGMKVIATANERKQTSVEIEFYTGQKTTIPLDLMPLDDLLPLADFISLHIPPQEKYLLTATEFKRMKQGVGIINCSKGELINEVDLIEYLENKKISFAGLDVFQGEPNPAVQLLMHPDISLTPHIGGSTTETFENMSIEMAHKIIDLYTMKILANDGLSNQALLLLDNNRFEVLTTKVAQEQLSNYLNKNQIEILIVGNATKINQSIINTCPNLKIIGKLGLEMDNIIIDTNHPNTIKLLNTPNASVNAVAELAIGHLISGARYLHDSNRNMPLEGDTHFNQLKKVYSTGLELKGKTLGIIGFGKIGKAVAQKALALGMKVIATANERKQTSVEIEFYTGQKTTIPLDLMPLDDLLPLADFISLHIPPQEKYLLTATEFKRMKQGVGIINCSKGELINEVDLIEYLENKKISFAGLDVFQGEPNPAVQLLMHPDISLTPHIGGSTTETFENMSIEMAHKIIDLYT

Radius of gyration: 27.39 Å; Cα contacts (8 Å, |Δi|>4): 1427; chains: 2; bounding box: 58×90×63 Å

InterPro domains:
  IPR006139 D-isomer specific 2-hydroxyacid dehydrogenase, catalytic domain [PF00389] (11-314)
  IPR006140 D-isomer specific 2-hydroxyacid dehydrogenase, NAD-binding domain [PF02826] (107-293)
  IPR036291 NAD(P)-binding domain superfamily [SSF51735] (99-294)
  IPR050857 D-isomer specific 2-hydroxyacid dehydrogenases [PTHR42789] (19-314)